Protein AF-A9V9N5-F1 (afdb_monomer)

Sequence (598 aa):
MGWRVRIVAFVFLLVVFLAFCIDYRGLNRVVEQSDQVGALRRALSMPPQPWPPKHHLLIRKRQRLNGFWYFLCACLLATWTYHLVGLLASVPRLVEIKMLYTKVLRISDASLQHMPWSDVVYAVELAQQTHEFCAIKKNLDVMDIVSIILQHDNFLLCMYKNQVVDVSLQLPLVGEFDFLPASLQWAAHRVINGVLYNKHRRLRDEVRNVQSHDQIAGELRYYFRLYGIAYILLCPLFLIHRFVMFCFGHSDLIQKQPGYLAARQWTPFAHWDMRVYNELPHYLHRRLSAAYDPTCNYLRSFVSHTWNIVARFFVFVLGGLFVIISLFGYVLDEDLLLRVDLTPNRSIAWWFATIGGLLAVARSMAPPQVSIDDVNMDPRTPFALMKKQFYDFVDRNVNPLNESTRVYFSKLLQLRAYVVLEEIFGLLLIPYMLFVRFPAYADRIVDMYHKQEAYLADEPAFGSFCKEAMDCILQSKSHVQKSVIEHSDDGAQASAAALRPIPAAMASMAPAATRAGPGERSQYANGEYVALGMDDDVAPASRPVPAHTERQAADRERAARGWAHMYQSYYDRSMWSSTVHASRQGSAPSEVPQPDWD

Mean predicted aligned error: 15.25 Å

Nearest PDB structures (foldseek):
  7jlo-assembly1_A  TM=8.974E-01  e=3.222E-20  Homo sapiens
  6wqz-assembly1_C  TM=8.444E-01  e=2.540E-19  Homo sapiens
  6wr4-assembly1_A  TM=8.805E-01  e=4.162E-19  Homo sapiens
  8kbz-assembly1_A  TM=8.084E-01  e=1.117E-18  Homo sapiens
  7d0i-assembly1_B  TM=7.552E-01  e=2.292E-18  Schizosaccharomyces pombe 972h-

Structure (mmCIF, N/CA/C/O backbone):
data_AF-A9V9N5-F1
#
_entry.id   AF-A9V9N5-F1
#
loop_
_atom_site.group_PDB
_atom_site.id
_atom_site.type_symbol
_atom_site.label_atom_id
_atom_site.label_alt_id
_atom_site.label_comp_id
_atom_site.label_asym_id
_atom_site.label_entity_id
_atom_site.label_seq_id
_atom_site.pdbx_PDB_ins_code
_atom_site.Cartn_x
_atom_site.Cartn_y
_atom_site.Cartn_z
_atom_site.occupancy
_atom_site.B_iso_or_equiv
_atom_site.auth_seq_id
_atom_site.auth_comp_id
_atom_site.auth_asym_id
_atom_site.auth_atom_id
_atom_site.pdbx_PDB_model_num
ATOM 1 N N . MET A 1 1 ? 1.607 14.607 5.992 1.00 60.88 1 MET A N 1
ATOM 2 C CA . MET A 1 1 ? 0.881 15.628 5.194 1.00 60.88 1 MET A CA 1
ATOM 3 C C . MET A 1 1 ? 1.814 16.637 4.523 1.00 60.88 1 MET A C 1
ATOM 5 O O . MET A 1 1 ? 1.688 16.812 3.319 1.00 60.88 1 MET A O 1
ATOM 9 N N . GLY A 1 2 ? 2.781 17.240 5.230 1.00 75.50 2 GLY A N 1
ATOM 10 C CA . GLY A 1 2 ? 3.665 18.273 4.654 1.00 75.50 2 GLY A CA 1
ATOM 11 C C . GLY A 1 2 ? 4.469 17.856 3.412 1.00 75.50 2 GLY A C 1
ATOM 12 O O . GLY A 1 2 ? 4.598 18.638 2.477 1.00 75.50 2 GLY A O 1
ATOM 13 N N . TRP A 1 3 ? 4.938 16.606 3.341 1.00 78.31 3 TRP A N 1
ATOM 14 C CA . TRP A 1 3 ? 5.657 16.094 2.164 1.00 78.31 3 TRP A CA 1
ATOM 15 C C . TRP A 1 3 ? 4.818 16.130 0.874 1.00 78.31 3 TRP A C 1
ATOM 17 O O . TRP A 1 3 ? 5.326 16.518 -0.174 1.00 78.31 3 TRP A O 1
ATOM 27 N N . ARG A 1 4 ? 3.509 15.839 0.955 1.00 78.31 4 ARG A N 1
ATOM 28 C CA . ARG A 1 4 ? 2.601 15.903 -0.207 1.00 78.31 4 ARG A CA 1
ATOM 29 C C . ARG A 1 4 ? 2.448 17.332 -0.729 1.00 78.31 4 ARG A C 1
ATOM 31 O O . ARG A 1 4 ? 2.514 17.541 -1.932 1.00 78.31 4 ARG A O 1
ATOM 38 N N . VAL A 1 5 ? 2.315 18.313 0.168 1.00 84.50 5 VAL A N 1
ATOM 39 C CA . VAL A 1 5 ? 2.240 19.741 -0.200 1.00 84.50 5 VAL A CA 1
ATOM 40 C C . VAL A 1 5 ? 3.511 20.176 -0.931 1.00 84.50 5 VAL A C 1
ATOM 42 O O . VAL A 1 5 ? 3.426 20.806 -1.981 1.00 84.50 5 VAL A O 1
ATOM 45 N N . ARG A 1 6 ? 4.688 19.797 -0.410 1.00 85.25 6 ARG A N 1
ATOM 46 C CA . ARG A 1 6 ? 5.986 20.140 -1.014 1.00 85.25 6 ARG A CA 1
ATOM 47 C C . ARG A 1 6 ? 6.154 19.536 -2.405 1.00 85.25 6 ARG A C 1
ATOM 49 O O . ARG A 1 6 ? 6.566 20.245 -3.315 1.00 85.25 6 ARG A O 1
ATOM 56 N N . ILE A 1 7 ? 5.805 18.261 -2.585 1.00 81.56 7 ILE A N 1
ATOM 57 C CA . ILE A 1 7 ? 5.947 17.621 -3.897 1.00 81.56 7 ILE A CA 1
ATOM 58 C C . ILE A 1 7 ? 4.972 18.202 -4.908 1.00 81.56 7 ILE A C 1
ATOM 60 O O . ILE A 1 7 ? 5.395 18.543 -6.005 1.00 81.56 7 ILE A O 1
ATOM 64 N N . VAL A 1 8 ? 3.691 18.357 -4.561 1.00 82.75 8 VAL A N 1
ATOM 65 C CA . VAL A 1 8 ? 2.721 18.916 -5.514 1.00 82.75 8 VAL A CA 1
ATOM 66 C C . VAL A 1 8 ? 3.112 20.348 -5.900 1.00 82.75 8 VAL A C 1
ATOM 68 O O . VAL A 1 8 ? 3.009 20.698 -7.072 1.00 82.75 8 VAL A O 1
ATOM 71 N N . ALA A 1 9 ? 3.652 21.141 -4.964 1.00 86.88 9 ALA A N 1
ATOM 72 C CA . ALA A 1 9 ? 4.205 22.464 -5.266 1.00 86.88 9 ALA A CA 1
ATOM 73 C C . ALA A 1 9 ? 5.375 22.388 -6.255 1.00 86.88 9 ALA A C 1
ATOM 75 O O . ALA A 1 9 ? 5.393 23.107 -7.250 1.00 86.88 9 ALA A O 1
ATOM 76 N N . PHE A 1 10 ? 6.340 21.503 -5.998 1.00 86.12 10 PHE A N 1
ATOM 77 C CA . PHE A 1 10 ? 7.497 21.319 -6.868 1.00 86.12 10 PHE A CA 1
ATOM 78 C C . PHE A 1 10 ? 7.086 20.869 -8.273 1.00 86.12 10 PHE A C 1
ATOM 80 O O . PHE A 1 10 ? 7.540 21.441 -9.256 1.00 86.12 10 PHE A O 1
ATOM 87 N N . VAL A 1 11 ? 6.181 19.893 -8.374 1.00 83.12 11 VAL A N 1
ATOM 88 C CA . VAL A 1 11 ? 5.654 19.402 -9.653 1.00 83.12 11 VAL A CA 1
ATOM 89 C C . VAL A 1 11 ? 4.923 20.512 -10.399 1.00 83.12 11 VAL A C 1
ATOM 91 O O . VAL A 1 11 ? 5.145 20.678 -11.593 1.00 83.12 11 VAL A O 1
ATOM 94 N N . PHE A 1 12 ? 4.093 21.300 -9.713 1.00 85.19 12 PHE A N 1
ATOM 95 C CA . PHE A 1 12 ? 3.432 22.458 -10.310 1.00 85.19 12 PHE A CA 1
ATOM 96 C C . PHE A 1 12 ? 4.449 23.460 -10.868 1.00 85.19 12 PHE A C 1
ATOM 98 O O . PHE A 1 12 ? 4.359 23.833 -12.035 1.00 85.19 12 PHE A O 1
ATOM 105 N N . LEU A 1 13 ? 5.453 23.841 -10.073 1.00 86.88 13 LEU A N 1
ATOM 106 C CA . LEU A 1 13 ? 6.505 24.767 -10.499 1.00 86.88 13 LEU A CA 1
ATOM 107 C C . LEU A 1 13 ? 7.320 24.215 -11.670 1.00 86.88 13 LEU A C 1
ATOM 109 O O . LEU A 1 13 ? 7.620 24.957 -12.598 1.00 86.88 13 LEU A O 1
ATOM 113 N N . LEU A 1 14 ? 7.637 22.920 -11.660 1.00 84.75 14 LEU A N 1
ATOM 114 C CA . LEU A 1 14 ? 8.350 22.263 -12.748 1.00 84.75 14 LEU A CA 1
ATOM 115 C C . LEU A 1 14 ? 7.513 22.242 -14.029 1.00 84.75 14 LEU A C 1
ATOM 117 O O . LEU A 1 14 ? 8.029 22.568 -15.091 1.00 84.75 14 LEU A O 1
ATOM 121 N N . VAL A 1 15 ? 6.227 21.895 -13.945 1.00 82.31 15 VAL A N 1
ATOM 122 C CA . VAL A 1 15 ? 5.315 21.907 -15.099 1.00 82.31 15 VAL A CA 1
ATOM 123 C C . VAL A 1 15 ? 5.191 23.317 -15.666 1.00 82.31 15 VAL A C 1
ATOM 125 O O . VAL A 1 15 ? 5.278 23.491 -16.879 1.00 82.31 15 VAL A O 1
ATOM 128 N N . VAL A 1 16 ? 5.059 24.330 -14.807 1.00 82.56 16 VAL A N 1
ATOM 129 C CA . VAL A 1 16 ? 5.052 25.735 -15.226 1.00 82.56 16 VAL A CA 1
ATOM 130 C C . VAL A 1 16 ? 6.384 26.108 -15.882 1.00 82.56 16 VAL A C 1
ATOM 132 O O . VAL A 1 16 ? 6.390 26.694 -16.958 1.00 82.56 16 VAL A O 1
ATOM 135 N N . PHE A 1 17 ? 7.519 25.726 -15.302 1.00 83.50 17 PHE A N 1
ATOM 136 C CA . PHE A 1 17 ? 8.834 26.009 -15.872 1.00 83.50 17 PHE A CA 1
ATOM 137 C C . PHE A 1 17 ? 9.020 25.356 -17.251 1.00 83.50 17 PHE A C 1
ATOM 139 O O . PHE A 1 17 ? 9.364 26.037 -18.214 1.00 83.50 17 PHE A O 1
ATOM 146 N N . LEU A 1 18 ? 8.733 24.060 -17.378 1.00 81.00 18 LEU A N 1
ATOM 147 C CA . LEU A 1 18 ? 8.849 23.335 -18.644 1.00 81.00 18 LEU A CA 1
ATOM 148 C C . LEU A 1 18 ? 7.890 23.897 -19.706 1.00 81.00 18 LEU A C 1
ATOM 150 O O . LEU A 1 18 ? 8.281 24.043 -20.859 1.00 81.00 18 LEU A O 1
ATOM 154 N N . ALA A 1 19 ? 6.657 24.253 -19.329 1.00 75.38 19 ALA A N 1
ATOM 155 C CA . ALA A 1 19 ? 5.651 24.745 -20.271 1.00 75.38 19 ALA A CA 1
ATOM 156 C C . ALA A 1 19 ? 5.849 26.214 -20.681 1.00 75.38 19 ALA A C 1
ATOM 158 O O . ALA A 1 19 ? 5.582 26.561 -21.828 1.00 75.38 19 ALA A O 1
ATOM 159 N N . PHE A 1 20 ? 6.273 27.090 -19.764 1.00 74.44 20 PHE A N 1
ATOM 160 C CA . PHE A 1 20 ? 6.341 28.536 -20.009 1.00 74.44 20 PHE A CA 1
ATOM 161 C C . PHE A 1 20 ? 7.754 29.058 -20.270 1.00 74.44 20 PHE A C 1
ATOM 163 O O . PHE A 1 20 ? 7.894 30.082 -20.941 1.00 74.44 20 PHE A O 1
ATOM 170 N N . CYS A 1 21 ? 8.793 28.411 -19.735 1.00 75.00 21 CYS A N 1
ATOM 171 C CA . CYS A 1 21 ? 10.152 28.948 -19.782 1.00 75.00 21 CYS A CA 1
ATOM 172 C C . CYS A 1 21 ? 11.014 28.343 -20.892 1.00 75.00 21 CYS A C 1
ATOM 174 O O . CYS A 1 21 ? 11.975 28.998 -21.276 1.00 75.00 21 CYS A O 1
ATOM 176 N N . ILE A 1 22 ? 10.696 27.158 -21.430 1.00 72.69 22 ILE A N 1
ATOM 177 C CA . ILE A 1 22 ? 11.550 26.469 -22.414 1.00 72.69 22 ILE A CA 1
ATOM 178 C C . ILE A 1 22 ? 11.006 26.624 -23.841 1.00 72.69 22 ILE A C 1
ATOM 180 O O . ILE A 1 22 ? 9.914 26.157 -24.162 1.00 72.69 22 ILE A O 1
ATOM 184 N N . ASP A 1 23 ? 11.795 27.224 -24.744 1.00 72.12 23 ASP A N 1
ATOM 185 C CA . ASP A 1 23 ? 11.483 27.219 -26.182 1.00 72.12 23 ASP A CA 1
ATOM 186 C C . ASP A 1 23 ? 11.964 25.931 -26.872 1.00 72.12 23 ASP A C 1
ATOM 188 O O . ASP A 1 23 ? 13.030 25.892 -27.486 1.00 72.12 23 ASP A O 1
ATOM 192 N N . TYR A 1 24 ? 11.143 24.879 -26.840 1.00 71.25 24 TYR A N 1
ATOM 193 C CA . TYR A 1 24 ? 11.452 23.617 -27.526 1.00 71.25 24 TYR A CA 1
ATOM 194 C C . TYR A 1 24 ? 11.627 23.760 -29.048 1.00 71.25 24 TYR A C 1
ATOM 196 O O . TYR A 1 24 ? 12.365 22.988 -29.652 1.00 71.25 24 TYR A O 1
ATOM 204 N N . ARG A 1 25 ? 10.989 24.750 -29.696 1.00 68.94 25 ARG A N 1
ATOM 205 C CA . ARG A 1 25 ? 11.169 24.983 -31.143 1.00 68.94 25 ARG A CA 1
ATOM 206 C C . ARG A 1 25 ? 12.515 25.637 -31.435 1.00 68.94 25 ARG A C 1
ATOM 208 O O . ARG A 1 25 ? 13.139 25.303 -32.434 1.00 68.94 25 ARG A O 1
ATOM 215 N N . GLY A 1 26 ? 12.943 26.565 -30.580 1.00 65.31 26 GLY A N 1
ATOM 216 C CA . GLY A 1 26 ? 14.289 27.137 -30.627 1.00 65.31 26 GLY A CA 1
ATOM 217 C C . GLY A 1 26 ? 15.349 26.064 -30.390 1.00 65.31 26 GLY A C 1
ATOM 218 O O . GLY A 1 26 ? 16.289 25.958 -31.171 1.00 65.31 26 GLY A O 1
ATOM 219 N N . LEU A 1 27 ? 15.134 25.209 -29.386 1.00 65.25 27 LEU A N 1
ATOM 220 C CA . LEU A 1 27 ? 16.021 24.092 -29.071 1.00 65.25 27 LEU A CA 1
ATOM 221 C C . LEU A 1 27 ? 16.143 23.104 -30.242 1.00 65.25 27 LEU A C 1
ATOM 223 O O . LEU A 1 27 ? 17.256 22.795 -30.651 1.00 65.25 27 LEU A O 1
ATOM 227 N N . ASN A 1 28 ? 15.026 22.676 -30.838 1.00 63.81 28 ASN A N 1
ATOM 228 C CA . ASN A 1 28 ? 15.059 21.758 -31.981 1.00 63.81 28 ASN A CA 1
ATOM 229 C C . ASN A 1 28 ? 15.749 22.363 -33.211 1.00 63.81 28 ASN A C 1
ATOM 231 O O . ASN A 1 28 ? 16.503 21.662 -33.871 1.00 63.81 28 ASN A O 1
ATOM 235 N N . ARG A 1 29 ? 15.563 23.660 -33.494 1.00 63.44 29 ARG A N 1
ATOM 236 C CA . ARG A 1 29 ? 16.251 24.333 -34.615 1.00 63.44 29 ARG A CA 1
ATOM 237 C C . ARG A 1 29 ? 17.765 24.389 -34.428 1.00 63.44 29 ARG A C 1
ATOM 239 O O . ARG A 1 29 ? 18.504 24.253 -35.395 1.00 63.44 29 ARG A O 1
ATOM 246 N N . VAL A 1 30 ? 18.217 24.591 -33.191 1.00 61.12 30 VAL A N 1
ATOM 247 C CA . VAL A 1 30 ? 19.645 24.572 -32.845 1.00 61.12 30 VAL A CA 1
ATOM 248 C C . VAL A 1 30 ? 20.221 23.157 -32.965 1.00 61.12 30 VAL A C 1
ATOM 250 O O . VAL A 1 30 ? 21.379 23.010 -33.335 1.00 61.12 30 VAL A O 1
ATOM 253 N N . VAL A 1 31 ? 19.419 22.124 -32.690 1.00 60.34 31 VAL A N 1
ATOM 254 C CA . VAL A 1 31 ? 19.814 20.715 -32.850 1.00 60.34 31 VAL A CA 1
ATOM 255 C C . VAL A 1 31 ? 19.837 20.284 -34.325 1.00 60.34 31 VAL A C 1
ATOM 257 O O . VAL A 1 31 ? 20.743 19.562 -34.722 1.00 60.34 31 VAL A O 1
ATOM 260 N N . GLU A 1 32 ? 18.894 20.749 -35.152 1.00 56.88 32 GL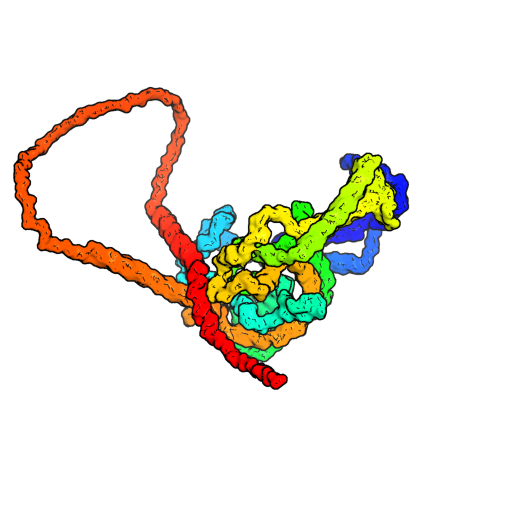U A N 1
ATOM 261 C CA . GLU A 1 32 ? 18.843 20.452 -36.597 1.00 56.88 32 GLU A CA 1
ATOM 262 C C . GLU A 1 32 ? 19.967 21.137 -37.400 1.00 56.88 32 GLU A C 1
ATOM 264 O O . GLU A 1 32 ? 20.362 20.642 -38.452 1.00 56.88 32 GLU A O 1
ATOM 269 N N . GLN A 1 33 ? 20.527 22.249 -36.913 1.00 55.12 33 GLN A N 1
ATOM 270 C CA . GLN A 1 33 ? 21.706 22.896 -37.505 1.00 55.12 33 GLN A CA 1
ATOM 271 C C . GLN A 1 33 ? 23.000 22.294 -36.924 1.00 55.12 33 GLN A C 1
ATOM 273 O O . GLN A 1 33 ? 23.673 22.895 -36.085 1.00 55.12 33 GLN A O 1
ATOM 278 N N . SER A 1 34 ? 23.351 21.086 -37.376 1.00 47.41 34 SER A N 1
ATOM 279 C CA . SER A 1 34 ? 24.403 20.220 -36.811 1.00 47.41 34 SER A CA 1
ATOM 280 C C . SER A 1 34 ? 25.861 20.713 -36.909 1.00 47.41 34 SER A C 1
ATOM 282 O O . SER A 1 34 ? 26.757 19.976 -36.512 1.00 47.41 34 SER A O 1
ATOM 284 N N . ASP A 1 35 ? 26.136 21.942 -37.355 1.00 49.50 35 ASP A N 1
ATOM 285 C CA . ASP A 1 35 ? 27.501 22.511 -37.391 1.00 49.50 35 ASP A CA 1
ATOM 286 C C . ASP A 1 35 ? 27.852 23.377 -36.162 1.00 49.50 35 ASP A C 1
ATOM 288 O O . ASP A 1 35 ? 28.975 23.868 -36.025 1.00 49.50 35 ASP A O 1
ATOM 292 N N . GLN A 1 36 ? 26.922 23.571 -35.216 1.00 50.22 36 GLN A N 1
ATOM 293 C CA . GLN A 1 36 ? 27.114 24.465 -34.060 1.00 50.22 36 GLN A CA 1
ATOM 294 C C . GLN A 1 36 ? 27.101 23.789 -32.680 1.00 50.22 36 GLN A C 1
ATOM 296 O O . GLN A 1 36 ? 26.918 24.457 -31.658 1.00 50.22 36 GLN A O 1
ATOM 301 N N . VAL A 1 37 ? 27.427 22.497 -32.587 1.00 51.84 37 VAL A N 1
ATOM 302 C CA . VAL A 1 37 ? 27.702 21.840 -31.287 1.00 51.84 37 VAL A CA 1
ATOM 303 C C . VAL A 1 37 ? 28.802 22.594 -30.505 1.00 51.84 37 VAL A C 1
ATOM 305 O O . VAL A 1 37 ? 28.719 22.762 -29.286 1.00 51.84 37 VAL A O 1
ATOM 308 N N . GLY A 1 38 ? 29.775 23.189 -31.209 1.00 49.75 38 GLY A N 1
ATOM 309 C CA . GLY A 1 38 ? 30.805 24.061 -30.625 1.00 49.75 38 GLY A CA 1
ATOM 310 C C . GLY A 1 38 ? 30.311 25.428 -30.120 1.00 49.75 38 GLY A C 1
ATOM 311 O O . GLY A 1 38 ? 31.007 26.083 -29.341 1.00 49.75 38 GLY A O 1
ATOM 312 N N . ALA A 1 39 ? 29.128 25.893 -30.533 1.00 49.62 39 ALA A N 1
ATOM 313 C CA . ALA A 1 39 ? 28.497 27.099 -29.988 1.00 49.62 39 ALA A CA 1
ATOM 314 C C . ALA A 1 39 ? 27.696 26.781 -28.716 1.00 49.62 39 ALA A C 1
ATOM 316 O O . ALA A 1 39 ? 27.763 27.541 -27.751 1.00 49.62 39 ALA A O 1
ATOM 317 N N . LEU A 1 40 ? 27.030 25.620 -28.671 1.00 47.28 40 LEU A N 1
ATOM 318 C CA . LEU A 1 40 ? 26.337 25.136 -27.472 1.00 47.28 40 LEU A CA 1
ATOM 319 C C . LEU A 1 40 ? 27.324 24.862 -26.324 1.00 47.28 40 LEU A C 1
ATOM 321 O O . LEU A 1 40 ? 27.084 25.263 -25.186 1.00 47.28 40 LEU A O 1
ATOM 325 N N . ARG A 1 41 ? 28.485 24.268 -26.643 1.00 45.97 41 ARG A N 1
ATOM 326 C CA . ARG A 1 41 ? 29.586 24.039 -25.691 1.00 45.97 41 ARG A CA 1
ATOM 327 C C . ARG A 1 41 ? 30.127 25.352 -25.112 1.00 45.97 41 ARG A C 1
ATOM 329 O O . ARG A 1 41 ? 30.353 25.423 -23.912 1.00 45.97 41 ARG A O 1
ATOM 336 N N . ARG A 1 42 ? 30.243 26.405 -25.935 1.00 46.72 42 ARG A N 1
ATOM 337 C CA . ARG A 1 42 ? 30.640 27.761 -25.502 1.00 46.72 42 ARG A CA 1
ATOM 338 C C . ARG A 1 42 ? 29.566 28.487 -24.691 1.00 46.72 42 ARG A C 1
ATOM 340 O O . ARG A 1 42 ? 29.913 29.301 -23.846 1.00 46.72 42 ARG A O 1
ATOM 347 N N . ALA A 1 43 ? 28.285 28.212 -24.933 1.00 49.00 43 ALA A N 1
ATOM 348 C CA . ALA A 1 43 ? 27.181 28.809 -24.181 1.00 49.00 43 ALA A CA 1
ATOM 349 C C . ALA A 1 43 ? 27.012 28.190 -22.781 1.00 49.00 43 ALA A C 1
ATOM 351 O O . ALA A 1 43 ? 26.594 28.882 -21.858 1.00 49.00 43 ALA A O 1
ATOM 352 N N . LEU A 1 44 ? 27.351 26.906 -22.618 1.00 49.47 44 LEU A N 1
ATOM 353 C CA . LEU A 1 44 ? 27.263 26.182 -21.342 1.00 49.47 44 LEU A CA 1
ATOM 354 C C . LEU A 1 44 ? 28.525 26.306 -20.469 1.00 49.47 44 LEU A C 1
ATOM 356 O O . LEU A 1 44 ? 28.448 26.062 -19.270 1.00 49.47 44 LEU A O 1
ATOM 360 N N . SER A 1 45 ? 29.675 26.687 -21.040 1.00 45.41 45 SER A N 1
ATOM 361 C CA . SER A 1 45 ? 30.965 26.764 -20.334 1.00 45.41 45 SER A CA 1
ATOM 362 C C . SER A 1 45 ? 31.339 28.157 -19.805 1.00 45.41 45 SER A C 1
ATOM 364 O O . SER A 1 45 ? 32.470 28.340 -19.357 1.00 45.41 45 SER A O 1
ATOM 366 N N . MET A 1 46 ? 30.462 29.166 -19.889 1.00 40.91 46 MET A N 1
ATOM 367 C CA . MET A 1 46 ? 30.778 30.501 -19.361 1.00 40.91 46 MET A CA 1
ATOM 368 C C . MET A 1 46 ? 30.544 30.573 -17.841 1.00 40.91 46 MET A C 1
ATOM 370 O O . MET A 1 46 ? 29.508 30.104 -17.366 1.00 40.91 46 MET A O 1
ATOM 374 N N . PRO A 1 47 ? 31.465 31.184 -17.066 1.00 40.06 47 PRO A N 1
ATOM 375 C CA . PRO A 1 47 ? 31.243 31.450 -15.646 1.00 40.06 47 PRO A CA 1
ATOM 376 C C . PRO A 1 47 ? 30.065 32.426 -15.462 1.00 40.06 47 PRO A C 1
ATOM 378 O O . PRO A 1 47 ? 29.744 33.168 -16.396 1.00 40.06 47 PRO A O 1
ATOM 381 N N . PRO A 1 48 ? 29.419 32.460 -14.278 1.00 45.78 48 PRO A N 1
ATOM 382 C CA . PRO A 1 48 ? 28.227 33.266 -14.033 1.00 45.78 48 PRO A CA 1
ATOM 383 C C . PRO A 1 48 ? 28.592 34.756 -13.967 1.00 45.78 48 PRO A C 1
ATOM 385 O O . PRO A 1 48 ? 28.753 35.336 -12.898 1.00 45.78 48 PRO A O 1
ATOM 388 N N . GLN A 1 49 ? 28.764 35.383 -15.125 1.00 37.53 49 GLN A N 1
ATOM 389 C CA . GLN A 1 49 ? 28.801 36.834 -15.268 1.00 37.53 49 GLN A CA 1
ATOM 390 C C . GLN A 1 49 ? 27.377 37.394 -15.411 1.00 37.53 49 GLN A C 1
ATOM 392 O O . GLN A 1 49 ? 26.457 36.634 -15.729 1.00 37.53 49 GLN A O 1
ATOM 397 N N . PRO A 1 50 ? 27.160 38.703 -15.160 1.00 43.75 50 PRO A N 1
ATOM 398 C CA . PRO A 1 50 ? 25.832 39.300 -15.178 1.00 43.75 50 PRO A CA 1
ATOM 399 C C . PRO A 1 50 ? 25.221 39.107 -16.568 1.00 43.75 50 PRO A C 1
ATOM 401 O O . PRO A 1 50 ? 25.690 39.671 -17.552 1.00 43.75 50 PRO A O 1
ATOM 404 N N . TRP A 1 51 ? 24.222 38.230 -16.617 1.00 37.16 51 TRP A N 1
ATOM 405 C CA . TRP A 1 51 ? 23.491 37.724 -17.775 1.00 37.16 51 TRP A CA 1
ATOM 406 C C . TRP A 1 51 ? 23.492 38.673 -18.994 1.00 37.16 51 TRP A C 1
ATOM 408 O O . TRP A 1 51 ? 22.724 39.640 -19.012 1.00 37.16 51 TRP A O 1
ATOM 418 N N . PRO A 1 52 ? 24.305 38.419 -20.041 1.00 36.59 52 PRO A N 1
ATOM 419 C CA . PRO A 1 52 ? 24.279 39.233 -21.248 1.00 36.59 52 PRO A CA 1
ATOM 420 C C . PRO A 1 52 ? 22.974 38.998 -22.029 1.00 36.59 52 PRO A C 1
ATOM 422 O O . PRO A 1 52 ? 22.380 37.917 -21.966 1.00 36.59 52 PRO A O 1
ATOM 425 N N . PRO A 1 53 ? 22.513 39.987 -22.818 1.00 44.88 53 PRO A N 1
ATOM 426 C CA . PRO A 1 53 ? 21.140 40.031 -23.302 1.00 44.88 53 PRO A CA 1
ATOM 427 C C . PRO A 1 53 ? 20.756 38.886 -24.245 1.00 44.88 53 PRO A C 1
ATOM 429 O O . PRO A 1 53 ? 19.570 38.630 -24.352 1.00 44.88 53 PRO A O 1
ATOM 432 N N . LYS A 1 54 ? 21.687 38.153 -24.876 1.00 45.09 54 LYS A N 1
ATOM 433 C CA . LYS A 1 54 ? 21.432 37.202 -25.985 1.00 45.09 54 LYS A CA 1
ATOM 434 C C . LYS A 1 54 ? 20.800 35.839 -25.617 1.00 45.09 54 LYS A C 1
ATOM 436 O O . LYS A 1 54 ? 20.599 35.011 -26.501 1.00 45.09 54 LYS A O 1
ATOM 441 N N . HIS A 1 55 ? 20.391 35.608 -24.367 1.00 45.75 55 HIS A N 1
ATOM 442 C CA . HIS A 1 55 ? 19.687 34.376 -23.947 1.00 45.75 55 HIS A CA 1
ATOM 443 C C . HIS A 1 55 ? 18.197 34.295 -24.357 1.00 45.75 55 HIS A C 1
ATOM 445 O O . HIS A 1 55 ? 17.493 33.359 -23.970 1.00 45.75 55 HIS A O 1
ATOM 451 N N . HIS A 1 56 ? 17.700 35.215 -25.190 1.00 46.53 56 HIS A N 1
ATOM 452 C CA . HIS A 1 56 ? 16.318 35.185 -25.701 1.00 46.53 56 HIS A CA 1
ATOM 453 C C . HIS A 1 56 ? 15.976 33.974 -26.596 1.00 46.53 56 HIS A C 1
ATOM 455 O O . HIS A 1 56 ? 14.814 33.808 -26.959 1.00 46.53 56 HIS A O 1
ATOM 461 N N . LEU A 1 57 ? 16.952 33.125 -26.943 1.00 46.78 57 LEU A N 1
ATOM 462 C CA . LEU A 1 57 ? 16.740 31.890 -27.712 1.00 46.78 57 LEU A CA 1
ATOM 463 C C . LEU A 1 57 ? 16.240 30.703 -26.872 1.00 46.78 57 LEU A C 1
ATOM 465 O O . LEU A 1 57 ? 15.649 29.788 -27.435 1.00 46.78 57 LEU A O 1
ATOM 469 N N . LEU A 1 58 ? 16.460 30.708 -25.551 1.00 48.47 58 LEU A N 1
ATOM 470 C CA . LEU A 1 58 ? 16.094 29.582 -24.677 1.00 48.47 58 LEU A CA 1
ATOM 471 C C . LEU A 1 58 ? 14.936 29.904 -23.728 1.00 48.47 58 LEU A C 1
ATOM 473 O O . LEU A 1 58 ? 14.193 28.995 -23.370 1.00 48.47 58 LEU A O 1
ATOM 477 N N . ILE A 1 59 ? 14.744 31.183 -23.380 1.00 51.50 59 ILE A N 1
ATOM 478 C CA . ILE A 1 59 ? 13.632 31.650 -22.544 1.00 51.50 59 ILE A CA 1
ATOM 479 C C . ILE A 1 59 ? 12.715 32.537 -23.382 1.00 51.50 59 ILE A C 1
ATOM 481 O O . ILE A 1 59 ? 13.028 33.691 -23.693 1.00 51.50 59 ILE A O 1
ATOM 485 N N . ARG A 1 60 ? 11.564 31.985 -23.772 1.00 53.16 60 ARG A N 1
ATOM 486 C CA . ARG A 1 60 ? 10.591 32.669 -24.631 1.00 53.16 60 ARG A CA 1
ATOM 487 C C . ARG A 1 60 ? 9.735 33.626 -23.799 1.00 53.16 60 ARG A C 1
ATOM 489 O O . ARG A 1 60 ? 9.093 33.216 -22.842 1.00 53.16 60 ARG A O 1
ATOM 496 N N . LYS A 1 61 ? 9.656 34.905 -24.190 1.00 51.22 61 LYS A N 1
ATOM 497 C CA . LYS A 1 61 ? 8.959 35.947 -23.401 1.00 51.22 61 LYS A CA 1
ATOM 498 C C . LYS A 1 61 ? 7.443 35.760 -23.240 1.00 51.22 61 LYS A C 1
ATOM 500 O O . LYS A 1 61 ? 6.879 36.357 -22.327 1.00 51.22 61 LYS A O 1
ATOM 505 N N . ARG A 1 62 ? 6.761 34.988 -24.097 1.00 55.19 62 ARG A N 1
ATOM 506 C CA . ARG A 1 62 ? 5.332 34.661 -23.925 1.00 55.19 62 ARG A CA 1
ATOM 507 C C . ARG A 1 62 ? 4.881 33.604 -24.930 1.00 55.19 62 ARG A C 1
ATOM 509 O O . ARG A 1 62 ? 4.846 33.874 -26.128 1.00 55.19 62 ARG A O 1
ATOM 516 N N . GLN A 1 63 ? 4.494 32.427 -24.456 1.00 61.22 63 GLN A N 1
ATOM 517 C CA . GLN A 1 63 ? 3.774 31.440 -25.261 1.00 61.22 63 GLN A CA 1
ATOM 518 C C . GLN A 1 63 ? 2.280 31.542 -24.919 1.00 61.22 63 GLN A C 1
ATOM 520 O O . GLN A 1 63 ? 1.916 31.556 -23.744 1.00 61.22 63 GLN A O 1
ATOM 525 N N . ARG A 1 64 ? 1.399 31.640 -25.925 1.00 61.31 64 ARG A N 1
ATOM 526 C CA . ARG A 1 64 ? -0.019 31.314 -25.715 1.00 61.31 64 ARG A CA 1
ATOM 527 C C . ARG A 1 64 ? -0.090 29.797 -25.644 1.00 61.31 64 ARG A C 1
ATOM 529 O O . ARG A 1 64 ? 0.124 29.132 -26.654 1.00 61.31 64 ARG A O 1
ATOM 536 N N . LEU A 1 65 ? -0.292 29.265 -24.446 1.00 66.31 65 LEU A N 1
ATOM 537 C CA . LEU A 1 65 ? -0.442 27.830 -24.271 1.00 66.31 65 LEU A CA 1
ATOM 538 C C . LEU A 1 65 ? -1.806 27.374 -24.784 1.00 66.31 65 LEU A C 1
ATOM 540 O O . LEU A 1 65 ? -2.790 28.113 -24.731 1.00 66.31 65 LEU A O 1
ATOM 544 N N . ASN A 1 66 ? -1.865 26.128 -25.243 1.00 78.81 66 ASN A N 1
ATOM 545 C CA . ASN A 1 66 ? -3.135 25.465 -25.509 1.00 78.81 66 ASN A CA 1
ATOM 546 C C . ASN A 1 66 ? -3.927 25.351 -24.195 1.00 78.81 66 ASN A C 1
ATOM 548 O O . ASN A 1 66 ? -3.330 25.196 -23.126 1.00 78.81 66 ASN A O 1
ATOM 552 N N . GLY A 1 67 ? -5.262 25.370 -24.272 1.00 84.12 67 GLY A N 1
ATOM 553 C CA . GLY A 1 67 ? -6.149 25.297 -23.098 1.00 84.12 67 GLY A CA 1
ATOM 554 C C . GLY A 1 67 ? -5.841 24.131 -22.147 1.00 84.12 67 GLY A C 1
ATOM 555 O O . GLY A 1 67 ? -6.010 24.263 -20.938 1.00 84.12 67 GLY A O 1
ATOM 556 N N . PHE A 1 68 ? -5.284 23.038 -22.675 1.00 84.19 68 PHE A N 1
ATOM 557 C CA . PHE A 1 68 ? -4.785 21.897 -21.907 1.00 84.19 68 PHE A CA 1
ATOM 558 C C . PHE A 1 68 ? -3.818 22.282 -20.775 1.00 84.19 68 PHE A C 1
ATOM 560 O O . PHE A 1 68 ? -3.989 21.827 -19.648 1.00 84.19 68 PHE A O 1
ATOM 567 N N . TRP A 1 69 ? -2.818 23.130 -21.037 1.00 83.44 69 TRP A N 1
ATOM 568 C CA . TRP A 1 69 ? -1.823 23.477 -20.016 1.00 83.44 69 TRP A CA 1
ATOM 569 C C . TRP A 1 69 ? -2.408 24.361 -18.920 1.00 83.44 69 TRP A C 1
ATOM 571 O O . TRP A 1 69 ? -2.058 24.197 -17.753 1.00 83.44 69 TRP A O 1
ATOM 581 N N . TYR A 1 70 ? -3.321 25.266 -19.284 1.00 85.69 70 TYR A N 1
ATOM 582 C CA . TYR A 1 70 ? -4.062 26.063 -18.308 1.00 85.69 70 TYR A CA 1
ATOM 583 C C . TYR A 1 70 ? -4.932 25.169 -17.422 1.00 85.69 70 TYR A C 1
ATOM 585 O O . TYR A 1 70 ? -4.901 25.318 -16.203 1.00 85.69 70 TYR A O 1
ATOM 593 N N . PHE A 1 71 ? -5.636 24.202 -18.016 1.00 86.75 71 PHE A N 1
ATOM 594 C CA . PHE A 1 71 ? -6.422 23.213 -17.281 1.00 86.75 71 PHE A CA 1
ATOM 595 C C . PHE A 1 71 ? -5.549 22.374 -16.335 1.00 86.75 71 PHE A C 1
ATOM 597 O O . PHE A 1 71 ? -5.844 22.288 -15.146 1.00 86.75 71 PHE A O 1
ATOM 604 N N . LEU A 1 72 ? -4.426 21.831 -16.817 1.00 84.94 72 LEU A N 1
ATOM 605 C CA . LEU A 1 72 ? -3.500 21.043 -16.000 1.00 84.94 72 LEU A CA 1
ATOM 606 C C . LEU A 1 72 ? -2.930 21.856 -14.827 1.00 84.94 72 LEU A C 1
ATOM 608 O O . LEU A 1 72 ? -2.917 21.376 -13.693 1.00 84.94 72 LEU A O 1
ATOM 612 N N . CYS A 1 73 ? -2.497 23.096 -15.077 1.00 86.56 73 CYS A N 1
ATOM 613 C CA . CYS A 1 73 ? -2.021 23.996 -14.026 1.00 86.56 73 CYS A CA 1
ATOM 614 C C . CYS A 1 73 ? -3.123 24.296 -13.002 1.00 86.56 73 CYS A C 1
ATOM 616 O O . CYS A 1 73 ? -2.852 24.273 -11.803 1.00 86.56 73 CYS A O 1
ATOM 618 N N . ALA A 1 74 ? -4.362 24.524 -13.449 1.00 88.94 74 ALA A N 1
ATOM 619 C CA . ALA A 1 74 ? -5.500 24.740 -12.560 1.00 88.94 74 ALA A CA 1
ATOM 620 C C . ALA A 1 74 ? -5.783 23.508 -11.682 1.00 88.94 74 ALA A C 1
ATOM 622 O O . ALA A 1 74 ? -5.951 23.653 -10.473 1.00 88.94 74 ALA A O 1
ATOM 623 N N . CYS A 1 75 ? -5.758 22.295 -12.246 1.00 87.25 75 C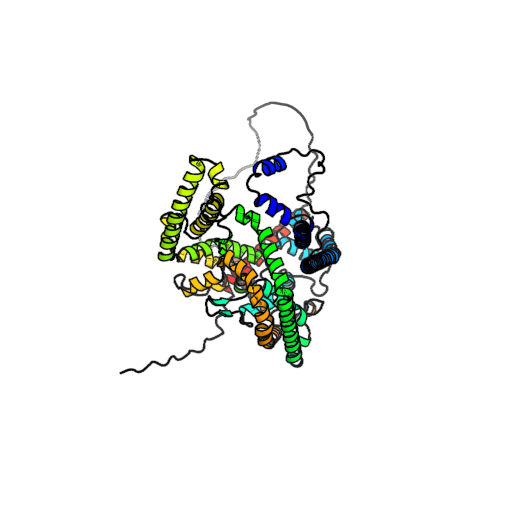YS A N 1
ATOM 624 C CA . CYS A 1 75 ? -5.932 21.050 -11.491 1.00 87.25 75 CYS A CA 1
ATOM 625 C C . CYS A 1 75 ? -4.821 20.826 -10.453 1.00 87.25 75 CYS A C 1
ATOM 627 O O . CYS A 1 75 ? -5.101 20.453 -9.310 1.00 87.25 75 CYS A O 1
ATOM 629 N N . LEU A 1 76 ? -3.559 21.063 -10.827 1.00 86.31 76 LEU A N 1
ATOM 630 C CA . LEU A 1 76 ? -2.420 20.943 -9.913 1.00 86.31 76 LEU A CA 1
ATOM 631 C C . LEU A 1 76 ? -2.495 21.977 -8.786 1.00 86.31 76 LEU A C 1
ATOM 633 O O . LEU A 1 76 ? -2.292 21.624 -7.624 1.00 86.31 76 LEU A O 1
ATOM 637 N N . LEU A 1 77 ? -2.851 23.224 -9.110 1.00 89.50 77 LEU A N 1
ATOM 638 C CA . LEU A 1 77 ? -3.038 24.281 -8.121 1.00 89.50 77 LEU A CA 1
ATOM 639 C C . LEU A 1 77 ? -4.190 23.947 -7.164 1.00 89.50 77 LEU A C 1
ATOM 641 O O . LEU A 1 77 ? -4.009 24.055 -5.956 1.00 89.50 77 LEU A O 1
ATOM 645 N N . ALA A 1 78 ? -5.329 23.469 -7.674 1.00 90.38 78 ALA A N 1
ATOM 646 C CA . ALA A 1 78 ? -6.462 23.034 -6.854 1.00 90.38 78 ALA A CA 1
ATOM 647 C C . ALA A 1 78 ? -6.101 21.860 -5.925 1.00 90.38 78 ALA A C 1
ATOM 649 O O . ALA A 1 78 ? -6.501 21.816 -4.762 1.00 90.38 78 ALA A O 1
ATOM 650 N N . THR A 1 79 ? -5.296 20.912 -6.409 1.00 86.50 79 THR A N 1
ATOM 651 C CA . THR A 1 79 ? -4.806 19.791 -5.591 1.00 86.50 79 THR A CA 1
ATOM 652 C C . THR A 1 79 ? -3.842 20.276 -4.506 1.00 86.50 79 THR A C 1
ATOM 654 O O . THR A 1 79 ? -3.900 19.828 -3.357 1.00 86.50 79 THR A O 1
ATOM 657 N N . TRP A 1 80 ? -2.958 21.214 -4.850 1.00 89.81 80 TRP A N 1
ATOM 658 C CA . TRP A 1 80 ? -2.036 21.823 -3.900 1.00 89.81 80 TRP A CA 1
ATOM 659 C C . TRP A 1 80 ? -2.777 22.597 -2.809 1.00 89.81 80 TRP A C 1
ATOM 661 O O . TRP A 1 80 ? -2.497 22.384 -1.628 1.00 89.81 80 TRP A O 1
ATOM 671 N N . THR A 1 81 ? -3.755 23.433 -3.178 1.00 92.06 81 THR A N 1
ATOM 672 C CA . THR A 1 81 ? -4.563 24.188 -2.211 1.00 92.06 81 THR A CA 1
ATOM 673 C C . THR A 1 81 ? -5.362 23.253 -1.314 1.00 92.06 81 THR A C 1
ATOM 675 O O . THR A 1 81 ? -5.350 23.448 -0.103 1.00 92.06 81 THR A O 1
ATOM 678 N N . TYR A 1 82 ? -5.964 22.187 -1.852 1.00 90.56 82 TYR A N 1
ATOM 679 C CA . TYR A 1 82 ? -6.635 21.160 -1.049 1.00 90.56 82 TYR A CA 1
ATOM 680 C C . TYR A 1 82 ? -5.702 20.552 0.010 1.00 90.56 82 TYR A C 1
ATOM 682 O O . TYR A 1 82 ? -6.051 20.476 1.192 1.00 90.56 82 TYR A O 1
ATOM 690 N N . HIS A 1 83 ? -4.488 20.150 -0.379 1.00 89.00 83 HIS A N 1
ATOM 691 C CA . HIS A 1 83 ? -3.521 19.594 0.566 1.00 89.00 83 HIS A CA 1
ATOM 692 C C . HIS A 1 83 ? -2.997 20.623 1.571 1.00 89.00 83 HIS A C 1
ATOM 694 O O . HIS A 1 83 ? -2.770 20.263 2.728 1.00 89.00 83 HIS A O 1
ATOM 700 N N . LEU A 1 84 ? -2.813 21.878 1.156 1.00 92.38 84 LEU A N 1
ATOM 701 C CA . LEU A 1 84 ? -2.389 22.959 2.039 1.00 92.38 84 LEU A CA 1
ATOM 702 C C . LEU A 1 84 ? -3.468 23.273 3.077 1.00 92.38 84 LEU A C 1
ATOM 704 O O . LEU A 1 84 ? -3.169 23.294 4.266 1.00 92.38 84 LEU A O 1
ATOM 708 N N . VAL A 1 85 ? -4.719 23.449 2.649 1.00 94.56 85 VAL A N 1
ATOM 709 C CA . VAL A 1 85 ? -5.858 23.680 3.547 1.00 94.56 85 VAL A CA 1
ATOM 710 C C . VAL A 1 85 ? -6.010 22.509 4.512 1.00 94.56 85 VAL A C 1
ATOM 712 O O . VAL A 1 85 ? -6.135 22.729 5.711 1.00 94.56 85 VAL A O 1
ATOM 715 N N . GLY A 1 86 ? -5.912 21.265 4.031 1.00 91.56 86 GLY A N 1
ATOM 716 C CA . GLY A 1 86 ? -5.951 20.084 4.895 1.00 91.56 86 GLY A CA 1
ATOM 717 C C . GLY A 1 86 ? -4.815 20.045 5.925 1.00 91.56 86 GLY A C 1
ATOM 718 O O . GLY A 1 86 ? -5.044 19.682 7.079 1.00 91.56 86 GLY A O 1
ATOM 719 N N . LEU A 1 87 ? -3.600 20.453 5.540 1.00 92.19 87 LEU A N 1
ATOM 720 C CA . LEU A 1 87 ? -2.472 20.582 6.464 1.00 92.19 87 LEU A CA 1
ATOM 721 C C . LEU A 1 87 ? -2.754 21.652 7.523 1.00 92.19 87 LEU A C 1
ATOM 723 O O . LEU A 1 87 ? -2.627 21.355 8.706 1.00 92.19 87 LEU A O 1
ATOM 727 N N . LEU A 1 88 ? -3.164 22.853 7.106 1.00 94.50 88 LEU A N 1
ATOM 728 C CA . LEU A 1 88 ? -3.457 23.978 7.999 1.00 94.50 88 LEU A CA 1
ATOM 729 C C . LEU A 1 88 ? -4.603 23.652 8.963 1.00 94.50 88 LEU A C 1
ATOM 731 O O . LEU A 1 88 ? -4.468 23.868 10.162 1.00 94.50 88 LEU A O 1
ATOM 735 N N . ALA A 1 89 ? -5.679 23.036 8.471 1.00 94.19 89 ALA A N 1
ATOM 736 C CA . ALA A 1 89 ? -6.802 22.579 9.289 1.00 94.19 89 ALA A CA 1
ATOM 737 C C . ALA A 1 89 ? -6.403 21.490 10.301 1.00 94.19 89 ALA A C 1
ATOM 739 O O . ALA A 1 89 ? -7.047 21.341 11.336 1.00 94.19 89 ALA A O 1
ATOM 740 N N . SER A 1 90 ? -5.328 20.740 10.033 1.00 92.88 90 SER A N 1
ATOM 741 C CA . SER A 1 90 ? -4.806 19.727 10.957 1.00 92.88 90 SER A CA 1
ATOM 742 C C . SER A 1 90 ? -3.885 20.312 12.035 1.00 92.88 90 SER A C 1
ATOM 744 O O . SER A 1 90 ? -3.659 19.650 13.047 1.00 92.88 90 SER A O 1
ATOM 746 N N . VAL A 1 91 ? -3.351 21.531 11.854 1.00 93.75 91 VAL A N 1
ATOM 747 C CA . VAL A 1 91 ? -2.393 22.147 12.793 1.00 93.75 91 VAL A CA 1
ATOM 748 C C . VAL A 1 91 ? -2.967 22.306 14.205 1.00 93.75 91 VAL A C 1
ATOM 750 O O . VAL A 1 91 ? -2.282 21.869 15.127 1.00 93.75 91 VAL A O 1
ATOM 753 N N . PRO A 1 92 ? -4.187 22.842 14.425 1.00 95.19 92 PRO A N 1
ATOM 754 C CA . PRO A 1 92 ? -4.727 22.999 15.778 1.00 95.19 92 PRO A CA 1
ATOM 755 C C . PRO A 1 92 ? -4.764 21.677 16.549 1.00 95.19 92 PRO A C 1
ATOM 757 O O . PRO A 1 92 ? -4.284 21.601 17.676 1.00 95.19 92 PRO A O 1
ATOM 760 N N . ARG A 1 93 ? -5.222 20.605 15.891 1.00 93.06 93 ARG A N 1
ATOM 761 C CA . ARG A 1 93 ? -5.259 19.257 16.470 1.00 93.06 93 ARG A CA 1
ATOM 762 C C . ARG A 1 93 ? -3.860 18.713 16.773 1.00 93.06 93 ARG A C 1
ATOM 764 O O . ARG A 1 93 ? -3.659 18.068 17.793 1.00 93.06 93 ARG A O 1
ATOM 771 N N . LEU A 1 94 ? -2.877 18.960 15.906 1.00 93.31 94 LEU A N 1
ATOM 772 C CA . LEU A 1 94 ? -1.487 18.555 16.159 1.00 93.31 94 LEU A CA 1
ATOM 773 C C . LEU A 1 94 ? -0.866 19.329 17.328 1.00 93.31 94 LEU A C 1
ATOM 775 O O . LEU A 1 94 ? -0.090 18.758 18.090 1.00 93.31 94 LEU A O 1
ATOM 779 N N . VAL A 1 95 ? -1.211 20.608 17.482 1.00 94.75 95 VAL A N 1
ATOM 780 C CA . VAL A 1 95 ? -0.777 21.440 18.610 1.00 94.75 95 VAL A CA 1
ATOM 781 C C . VAL A 1 95 ? -1.413 20.961 19.915 1.00 94.75 95 VAL A C 1
ATOM 783 O O . VAL A 1 95 ? -0.718 20.872 20.923 1.00 94.75 95 VAL A O 1
ATOM 786 N N . GLU A 1 96 ? -2.691 20.588 19.897 1.00 94.69 96 GLU A N 1
ATOM 787 C CA . GLU A 1 96 ? -3.374 19.967 21.035 1.00 94.69 96 GLU A CA 1
ATOM 788 C C . GLU A 1 96 ? -2.705 18.646 21.441 1.00 94.69 96 GLU A C 1
ATOM 790 O O . GLU A 1 96 ? -2.354 18.469 22.606 1.00 94.69 96 GLU A O 1
ATOM 795 N N . ILE A 1 97 ? -2.415 17.767 20.474 1.00 93.12 97 ILE A N 1
ATOM 796 C CA . ILE A 1 97 ? -1.660 16.530 20.723 1.00 93.12 97 ILE A CA 1
ATOM 797 C C . ILE A 1 97 ? -0.276 16.862 21.297 1.00 93.12 97 ILE A C 1
ATOM 799 O O . ILE A 1 97 ? 0.132 16.277 22.294 1.00 93.12 97 ILE A O 1
ATOM 803 N N . LYS A 1 98 ? 0.443 17.846 20.747 1.00 94.06 98 LYS A N 1
ATOM 804 C CA . LYS A 1 98 ? 1.737 18.272 21.301 1.00 94.06 98 LYS A CA 1
ATOM 805 C C . LYS A 1 98 ? 1.613 18.753 22.751 1.00 94.06 98 LYS A C 1
ATOM 807 O O . LYS A 1 98 ? 2.467 18.436 23.581 1.00 94.06 98 LYS A O 1
ATOM 812 N N . MET A 1 99 ? 0.565 19.509 23.075 1.00 93.56 99 MET A N 1
ATOM 813 C CA . MET A 1 99 ? 0.299 19.945 24.446 1.00 93.56 99 MET A CA 1
ATOM 814 C C . MET A 1 99 ? -0.020 18.766 25.366 1.00 93.56 99 MET A C 1
ATOM 816 O O . MET A 1 99 ? 0.479 18.749 26.486 1.00 93.56 99 MET A O 1
ATOM 820 N N . LEU A 1 100 ? -0.766 17.763 24.898 1.00 93.25 100 LEU A N 1
ATOM 821 C CA . LEU A 1 100 ? -1.007 16.525 25.642 1.00 93.25 100 LEU A CA 1
ATOM 822 C C . LEU A 1 100 ? 0.315 15.822 25.986 1.00 93.25 100 LEU A C 1
ATOM 824 O O . LEU A 1 100 ? 0.563 15.524 27.152 1.00 93.25 100 LEU A O 1
ATOM 828 N N . TYR A 1 101 ? 1.200 15.627 25.005 1.00 93.62 101 TYR A N 1
ATOM 829 C CA . TYR A 1 101 ? 2.495 14.974 25.234 1.00 93.62 101 TYR A CA 1
ATOM 830 C C . TYR A 1 101 ? 3.384 15.756 26.208 1.00 93.62 101 TYR A C 1
ATOM 832 O O . TYR A 1 101 ? 3.916 15.188 27.160 1.00 93.62 101 TYR A O 1
ATOM 840 N N . THR A 1 102 ? 3.510 17.067 26.011 1.00 93.38 102 THR A N 1
ATOM 841 C CA . THR A 1 102 ? 4.439 17.895 26.795 1.00 93.38 102 THR A CA 1
ATOM 842 C C . THR A 1 102 ? 3.917 18.239 28.188 1.00 93.38 102 THR A C 1
ATOM 844 O O . THR A 1 102 ? 4.666 18.147 29.158 1.00 93.38 102 THR A O 1
ATOM 847 N N . LYS A 1 103 ? 2.644 18.632 28.311 1.00 91.19 103 LYS A N 1
ATOM 848 C CA . LYS A 1 103 ? 2.066 19.117 29.575 1.00 91.19 103 LYS A CA 1
ATOM 849 C C . LYS A 1 103 ? 1.479 17.999 30.425 1.00 91.19 103 LYS A C 1
ATOM 851 O O . LYS A 1 103 ? 1.609 18.053 31.645 1.00 91.19 103 LYS A O 1
ATOM 856 N N . VAL A 1 104 ? 0.833 17.016 29.795 1.00 91.31 104 VAL A N 1
ATOM 857 C CA . VAL A 1 104 ? 0.081 15.978 30.512 1.00 91.31 104 VAL A CA 1
ATOM 858 C C . VAL A 1 104 ? 0.917 14.714 30.679 1.00 91.31 104 VAL A C 1
ATOM 860 O O . VAL A 1 104 ? 1.177 14.302 31.804 1.00 91.31 104 VAL A O 1
ATOM 863 N N . LEU A 1 105 ? 1.424 14.151 29.577 1.00 90.38 105 LEU A N 1
ATOM 864 C CA . LEU A 1 105 ? 2.275 12.953 29.623 1.00 90.38 105 LEU A CA 1
ATOM 865 C C . LEU A 1 105 ? 3.699 13.256 30.116 1.00 90.38 105 LEU A C 1
ATOM 867 O O . LEU A 1 105 ? 4.423 12.340 30.495 1.00 90.38 105 LEU A O 1
ATOM 871 N N . ARG A 1 106 ? 4.099 14.538 30.132 1.00 91.12 106 ARG A N 1
ATOM 872 C CA . ARG A 1 106 ? 5.446 15.011 30.508 1.00 91.12 106 ARG A CA 1
ATOM 873 C C . ARG A 1 106 ? 6.563 14.361 29.682 1.00 91.12 106 ARG A C 1
ATOM 875 O O . ARG A 1 106 ? 7.667 14.140 30.177 1.00 91.12 106 ARG A O 1
ATOM 882 N N . ILE A 1 107 ? 6.283 14.080 28.412 1.00 92.00 107 ILE A N 1
ATOM 883 C CA . ILE A 1 107 ? 7.236 13.523 27.450 1.00 92.00 107 ILE A CA 1
ATOM 884 C C . ILE A 1 107 ? 7.761 14.666 26.579 1.00 92.00 107 ILE A C 1
ATOM 886 O O . ILE A 1 107 ? 6.988 15.413 25.977 1.00 92.00 107 ILE A O 1
ATOM 890 N N . SER A 1 108 ? 9.087 14.809 26.512 1.00 92.31 108 SER A N 1
ATOM 891 C CA . SER A 1 108 ? 9.729 15.806 25.652 1.00 92.31 108 SER A CA 1
ATOM 892 C C . SER A 1 108 ? 9.783 15.347 24.188 1.00 92.31 108 SER A C 1
ATOM 894 O O . SER A 1 108 ? 9.864 14.148 23.910 1.00 92.31 108 SER A O 1
ATOM 896 N N . ASP A 1 109 ? 9.815 16.301 23.250 1.00 91.44 109 ASP A N 1
ATOM 897 C CA . ASP A 1 109 ? 9.941 16.015 21.809 1.00 91.44 109 ASP A CA 1
ATOM 898 C C . ASP A 1 109 ? 11.219 15.208 21.482 1.00 91.44 109 ASP A C 1
ATOM 900 O O . ASP A 1 109 ? 11.225 14.415 20.542 1.00 91.44 109 ASP A O 1
ATOM 904 N N . ALA A 1 110 ? 12.295 15.388 22.261 1.00 91.12 110 ALA A N 1
ATOM 905 C CA . ALA A 1 110 ? 13.550 14.650 22.098 1.00 91.12 110 ALA A CA 1
ATOM 906 C C . ALA A 1 110 ? 13.435 13.206 22.613 1.00 91.12 110 ALA A C 1
ATOM 908 O O . ALA A 1 110 ? 13.841 12.267 21.933 1.00 91.12 110 ALA A O 1
ATOM 909 N N . SER A 1 111 ? 12.822 13.013 23.786 1.00 90.94 111 SER A N 1
ATOM 910 C CA . SER A 1 111 ? 12.607 11.683 24.371 1.00 90.94 111 SER A CA 1
ATOM 911 C C . SER A 1 111 ? 11.684 10.819 23.509 1.00 90.94 111 SER A C 1
ATOM 913 O O . SER A 1 111 ? 11.913 9.619 23.382 1.00 90.94 111 SER A O 1
ATOM 915 N N . LEU A 1 112 ? 10.675 11.428 22.874 1.00 90.62 112 LEU A N 1
ATOM 916 C CA . LEU A 1 112 ? 9.701 10.726 22.036 1.00 90.62 112 LEU A CA 1
ATOM 917 C C . LEU A 1 112 ? 10.346 9.967 20.862 1.00 90.62 112 LEU A C 1
ATOM 919 O O . LEU A 1 112 ? 9.803 8.960 20.424 1.00 90.62 112 LEU A O 1
ATOM 923 N N . GLN A 1 113 ? 11.504 10.413 20.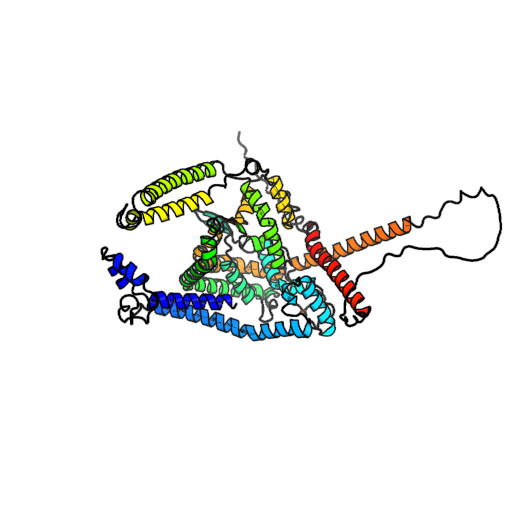362 1.00 90.56 113 GLN A N 1
ATOM 924 C CA . GLN A 1 113 ? 12.190 9.770 19.230 1.00 90.56 113 GLN A CA 1
ATOM 925 C C . GLN A 1 113 ? 12.818 8.416 19.584 1.00 90.56 113 GLN A C 1
ATOM 927 O O . GLN A 1 113 ? 13.006 7.582 18.700 1.00 90.56 113 GLN A O 1
ATOM 932 N N . HIS A 1 114 ? 13.146 8.201 20.858 1.00 89.69 114 HIS A N 1
ATOM 933 C CA . HIS A 1 114 ? 13.829 6.997 21.339 1.00 89.69 114 HIS A CA 1
ATOM 934 C C . HIS A 1 114 ? 12.927 6.107 22.199 1.00 89.69 114 HIS A C 1
ATOM 936 O O . HIS A 1 114 ? 13.327 5.012 22.585 1.00 89.69 114 HIS A O 1
ATOM 942 N N . MET A 1 115 ? 11.717 6.576 22.504 1.00 85.19 115 MET A N 1
ATOM 943 C CA . MET A 1 115 ? 10.776 5.880 23.366 1.00 85.19 115 MET A CA 1
ATOM 944 C C . MET A 1 115 ? 9.973 4.840 22.566 1.00 85.19 115 MET A C 1
ATOM 946 O O . MET A 1 115 ? 9.397 5.180 21.526 1.00 85.19 115 MET A O 1
ATOM 950 N N . PRO A 1 116 ? 9.895 3.579 23.025 1.00 85.00 116 PRO A N 1
ATOM 951 C CA . PRO A 1 116 ? 9.023 2.591 22.410 1.00 85.00 116 PRO A CA 1
ATOM 952 C C . PRO A 1 116 ? 7.551 2.942 22.654 1.00 85.00 116 PRO A C 1
ATOM 954 O O . PRO A 1 116 ? 7.185 3.582 23.640 1.00 85.00 116 PRO A O 1
ATOM 957 N N . TRP A 1 117 ? 6.675 2.481 21.759 1.00 86.94 117 TRP A N 1
ATOM 958 C CA . TRP A 1 117 ? 5.236 2.739 21.861 1.00 86.94 117 TRP A CA 1
ATOM 959 C C . TRP A 1 117 ? 4.631 2.240 23.184 1.00 86.94 117 TRP A C 1
ATOM 961 O O . TRP A 1 117 ? 3.760 2.906 23.735 1.00 86.94 117 TRP A O 1
ATOM 971 N N . SER A 1 118 ? 5.124 1.122 23.727 1.00 82.75 118 SER A N 1
ATOM 972 C CA . SER A 1 118 ? 4.689 0.572 25.021 1.00 82.75 118 SER A CA 1
ATOM 973 C C . SER A 1 118 ? 4.767 1.590 26.157 1.00 82.75 118 SER A C 1
ATOM 975 O O . SER A 1 118 ? 3.829 1.715 26.941 1.00 82.75 118 SER A O 1
ATOM 977 N N . ASP A 1 119 ? 5.850 2.361 26.211 1.00 84.69 119 ASP A N 1
ATOM 978 C CA . ASP A 1 119 ? 6.101 3.313 27.293 1.00 84.69 119 ASP A CA 1
ATOM 979 C C . ASP A 1 119 ? 5.193 4.539 27.160 1.00 84.69 119 ASP A C 1
ATOM 981 O O . ASP A 1 119 ? 4.738 5.100 28.157 1.00 84.69 119 ASP A O 1
ATOM 985 N N . VAL A 1 120 ? 4.869 4.923 25.919 1.00 89.38 120 VAL A N 1
ATOM 986 C CA . VAL A 1 120 ? 3.880 5.970 25.637 1.00 89.38 120 VAL A CA 1
ATOM 987 C C . VAL A 1 120 ? 2.497 5.536 26.115 1.00 89.38 120 VAL A C 1
ATOM 989 O O . VAL A 1 120 ? 1.803 6.327 26.748 1.00 89.38 120 VAL A O 1
ATOM 992 N N . VAL A 1 121 ? 2.096 4.290 25.846 1.00 87.19 121 VAL A N 1
ATOM 993 C CA . VAL A 1 121 ? 0.799 3.769 26.306 1.00 87.19 121 VAL A CA 1
ATOM 994 C C . VAL A 1 121 ? 0.745 3.716 27.831 1.00 87.19 121 VAL A C 1
ATOM 996 O O . VAL A 1 121 ? -0.230 4.183 28.413 1.00 87.19 121 VAL A O 1
ATOM 999 N N . TYR A 1 122 ? 1.813 3.252 28.479 1.00 83.75 122 TYR A N 1
ATOM 1000 C CA . TYR A 1 122 ? 1.915 3.258 29.938 1.00 83.75 122 TYR A CA 1
ATOM 1001 C C . TYR A 1 122 ? 1.806 4.677 30.525 1.00 83.75 122 TYR A C 1
ATOM 1003 O O . TYR A 1 122 ? 1.123 4.903 31.523 1.00 83.75 122 TYR A O 1
ATOM 1011 N N . ALA A 1 123 ? 2.431 5.672 29.886 1.00 86.50 123 ALA A N 1
ATOM 1012 C CA . ALA A 1 123 ? 2.291 7.066 30.301 1.00 86.50 123 ALA A CA 1
ATOM 1013 C C . ALA A 1 123 ? 0.843 7.572 30.168 1.00 86.50 123 ALA A C 1
ATOM 1015 O O . ALA A 1 123 ? 0.385 8.335 31.019 1.00 86.50 123 ALA A O 1
ATOM 1016 N N . VAL A 1 124 ? 0.118 7.146 29.128 1.00 87.94 124 VAL A N 1
ATOM 1017 C CA . VAL A 1 124 ? -1.304 7.477 28.935 1.00 87.94 124 VAL A CA 1
ATOM 1018 C C . VAL A 1 124 ? -2.175 6.824 30.009 1.00 87.94 124 VAL A C 1
ATOM 1020 O O . VAL A 1 124 ? -3.034 7.502 30.570 1.00 87.94 124 VAL A O 1
ATOM 1023 N N . GLU A 1 125 ? -1.935 5.556 30.337 1.00 83.75 125 GLU A N 1
ATOM 1024 C CA . GLU A 1 125 ? -2.635 4.840 31.413 1.00 83.75 125 GLU A CA 1
ATOM 1025 C C . GLU A 1 125 ? -2.418 5.512 32.777 1.00 83.75 125 GLU A C 1
ATOM 1027 O O . GLU A 1 125 ? -3.369 5.755 33.519 1.00 83.75 125 GLU A O 1
ATOM 1032 N N . LEU A 1 126 ? -1.183 5.904 33.092 1.00 84.44 126 LEU A N 1
ATOM 1033 C CA . LEU A 1 126 ? -0.894 6.627 34.330 1.00 84.44 126 LEU A CA 1
ATOM 1034 C C . LEU A 1 126 ? -1.576 8.003 34.354 1.00 84.44 126 LEU A C 1
ATOM 1036 O O . LEU A 1 126 ? -2.136 8.420 35.369 1.00 84.44 126 LEU A O 1
ATOM 1040 N N . ALA A 1 127 ? -1.547 8.719 33.229 1.00 86.56 127 ALA A N 1
ATOM 1041 C CA . ALA A 1 127 ? -2.181 10.024 33.119 1.00 86.56 127 ALA A CA 1
ATOM 1042 C C . ALA A 1 127 ? -3.715 9.938 33.201 1.00 86.56 127 ALA A C 1
ATOM 1044 O O . ALA A 1 127 ? -4.333 10.865 33.726 1.00 86.56 127 ALA A O 1
ATOM 1045 N N . GLN A 1 128 ? -4.325 8.827 32.772 1.00 85.25 128 GLN A N 1
ATOM 1046 C CA . GLN A 1 128 ? -5.761 8.572 32.919 1.00 85.25 128 GLN A CA 1
ATOM 1047 C C . GLN A 1 128 ? -6.200 8.623 34.388 1.00 85.25 128 GLN A C 1
ATOM 1049 O O . GLN A 1 128 ? -7.250 9.188 34.680 1.00 85.25 128 GLN A O 1
ATOM 1054 N N . GLN A 1 129 ? -5.384 8.118 35.317 1.00 81.81 129 GLN A N 1
ATOM 1055 C CA . GLN A 1 129 ? -5.699 8.147 36.751 1.00 81.81 129 GLN A CA 1
ATOM 1056 C C . GLN A 1 129 ? -5.758 9.572 37.323 1.00 81.81 129 GLN A C 1
ATOM 1058 O O . GLN A 1 129 ? -6.414 9.806 38.332 1.00 81.81 129 GLN A O 1
ATOM 1063 N N . THR A 1 130 ? -5.052 10.522 36.699 1.00 82.62 130 THR A N 1
ATOM 1064 C CA . THR A 1 130 ? -4.944 11.908 37.185 1.00 82.62 130 THR A CA 1
ATOM 1065 C C . THR A 1 130 ? -5.861 12.872 36.431 1.00 82.62 130 THR A C 1
ATOM 1067 O O . THR A 1 130 ? -6.352 13.834 37.015 1.00 82.62 130 THR A O 1
ATOM 1070 N N . HIS A 1 131 ? -6.068 12.647 35.132 1.00 80.56 131 HIS A N 1
ATOM 1071 C CA . HIS A 1 131 ? -6.747 13.583 34.232 1.00 80.56 131 HIS A CA 1
ATOM 1072 C C . HIS A 1 131 ? -8.051 13.041 33.622 1.00 80.56 131 HIS A C 1
ATOM 1074 O O . HIS A 1 131 ? -8.693 13.784 32.886 1.00 80.56 131 HIS A O 1
ATOM 1080 N N . GLU A 1 132 ? -8.432 11.789 33.914 1.00 79.50 132 GLU A N 1
ATOM 1081 C CA . GLU A 1 132 ? -9.686 11.134 33.493 1.00 79.50 132 GLU A CA 1
ATOM 1082 C C . GLU A 1 132 ? -10.090 11.428 32.029 1.00 79.50 132 GLU A C 1
ATOM 1084 O O . GLU A 1 132 ? -11.203 11.870 31.744 1.00 79.50 132 GLU A O 1
ATOM 1089 N N . PHE A 1 133 ? -9.200 11.167 31.061 1.00 77.38 133 PHE A N 1
ATOM 1090 C CA . PHE A 1 133 ? -9.502 11.338 29.628 1.00 77.38 133 PHE A CA 1
ATOM 1091 C C . PHE A 1 133 ? -10.714 10.517 29.180 1.00 77.38 133 PHE A C 1
ATOM 1093 O O . PHE A 1 133 ? -11.484 10.941 28.318 1.00 77.38 133 PHE A O 1
ATOM 1100 N N . CYS A 1 134 ? -10.866 9.324 29.753 1.00 74.00 134 CYS A N 1
ATOM 1101 C CA . CYS A 1 134 ? -12.079 8.536 29.645 1.00 74.00 134 CYS A CA 1
ATOM 1102 C C . CYS A 1 134 ? -12.901 8.633 30.932 1.00 74.00 134 CYS A C 1
ATOM 1104 O O . CYS A 1 134 ? -12.502 8.109 31.966 1.00 74.00 134 CYS A O 1
ATOM 1106 N N . ALA A 1 135 ? -14.083 9.241 30.849 1.00 70.62 135 ALA A N 1
ATOM 1107 C CA . ALA A 1 135 ? -15.006 9.320 31.983 1.00 70.62 135 ALA A CA 1
ATOM 1108 C C . ALA A 1 135 ? -15.656 7.966 32.332 1.00 70.62 135 ALA A C 1
ATOM 1110 O O . ALA A 1 135 ? -16.166 7.788 33.433 1.00 70.62 135 ALA A O 1
ATOM 1111 N N . ILE A 1 136 ? -15.674 7.023 31.383 1.00 67.94 136 ILE A N 1
ATOM 1112 C CA . ILE A 1 136 ? -16.397 5.751 31.516 1.00 67.94 136 ILE A CA 1
ATOM 1113 C C . ILE A 1 136 ? -15.551 4.710 32.243 1.00 67.94 136 ILE A C 1
ATOM 1115 O O . ILE A 1 136 ? -16.038 4.049 33.154 1.00 67.94 136 ILE A O 1
ATOM 1119 N N . LYS A 1 137 ? -14.272 4.602 31.870 1.00 72.06 137 LYS A N 1
ATOM 1120 C CA . LYS A 1 137 ? -13.350 3.617 32.426 1.00 72.06 137 LYS A CA 1
ATOM 1121 C C . LYS A 1 137 ? -12.212 4.295 33.165 1.00 72.06 137 LYS A C 1
ATOM 1123 O O . LYS A 1 137 ? -11.357 4.938 32.557 1.00 72.06 137 LYS A O 1
ATOM 1128 N N . LYS A 1 138 ? -12.171 4.103 34.484 1.00 69.25 138 LYS A N 1
ATOM 1129 C CA . LYS A 1 138 ? -11.110 4.666 35.333 1.00 69.25 138 LYS A CA 1
ATOM 1130 C C . LYS A 1 138 ? -9.743 4.032 35.063 1.00 69.25 138 LYS A C 1
ATOM 1132 O O . LYS A 1 138 ? -8.753 4.750 35.006 1.00 69.25 138 LYS A O 1
ATOM 1137 N N . ASN A 1 139 ? -9.704 2.720 34.822 1.00 74.00 139 ASN A N 1
ATOM 1138 C CA . ASN A 1 139 ? -8.477 1.978 34.520 1.00 74.00 139 ASN A CA 1
ATOM 1139 C C . ASN A 1 139 ? -8.485 1.533 33.054 1.00 74.00 139 ASN A C 1
ATOM 1141 O O . ASN A 1 139 ? -9.114 0.531 32.716 1.00 74.00 139 ASN A O 1
ATOM 1145 N N . LEU A 1 140 ? -7.829 2.306 32.189 1.00 75.94 140 LEU A N 1
ATOM 1146 C CA . LEU A 1 140 ? -7.665 1.971 30.774 1.00 75.94 140 LEU A CA 1
ATOM 1147 C C . LEU A 1 140 ? -6.589 0.896 30.609 1.00 75.94 140 LEU A C 1
ATOM 1149 O O . LEU A 1 140 ? -5.441 1.133 30.963 1.00 75.94 140 LEU A O 1
ATOM 1153 N N . ASP A 1 141 ? -6.949 -0.249 30.030 1.00 75.75 141 ASP A N 1
ATOM 1154 C CA . ASP A 1 141 ? -5.985 -1.284 29.650 1.00 75.75 141 ASP A CA 1
ATOM 1155 C C . ASP A 1 141 ? -5.339 -0.931 28.297 1.00 75.75 141 ASP A C 1
ATOM 1157 O O . ASP A 1 141 ? -5.950 -0.307 27.420 1.00 75.75 141 ASP A O 1
ATOM 1161 N N . VAL A 1 142 ? -4.109 -1.394 28.077 1.00 77.56 142 VAL A N 1
ATOM 1162 C CA . VAL A 1 142 ? -3.408 -1.303 26.788 1.00 77.56 142 VAL A CA 1
ATOM 1163 C C . VAL A 1 142 ? -4.265 -1.905 25.676 1.00 77.56 142 VAL A C 1
ATOM 1165 O O . VAL A 1 142 ? -4.375 -1.325 24.594 1.00 77.56 142 VAL A O 1
ATOM 1168 N N . MET A 1 143 ? -4.906 -3.046 25.945 1.00 77.50 143 MET A N 1
ATOM 1169 C CA . MET A 1 143 ? -5.766 -3.714 24.965 1.00 77.50 143 MET A CA 1
ATOM 1170 C C . MET A 1 143 ? -6.995 -2.875 24.601 1.00 77.50 143 MET A C 1
ATOM 1172 O O . MET A 1 143 ? -7.424 -2.912 23.447 1.00 77.50 143 MET A O 1
ATOM 1176 N N . ASP A 1 144 ? -7.515 -2.064 25.526 1.00 79.31 144 ASP A N 1
ATOM 1177 C CA . ASP A 1 144 ? -8.613 -1.137 25.236 1.00 79.31 144 ASP A CA 1
ATOM 1178 C C . ASP A 1 144 ? -8.128 -0.020 24.305 1.00 79.31 144 ASP A C 1
ATOM 1180 O O . ASP A 1 144 ? -8.752 0.266 23.284 1.00 79.31 144 ASP A O 1
ATOM 1184 N N . ILE A 1 145 ? -6.963 0.565 24.605 1.00 84.06 145 ILE A N 1
ATOM 1185 C CA . ILE A 1 145 ? -6.348 1.621 23.788 1.00 84.06 145 ILE A CA 1
ATOM 1186 C C . ILE A 1 145 ? -6.081 1.111 22.367 1.00 84.06 145 ILE A C 1
ATOM 1188 O O . ILE A 1 145 ? -6.420 1.781 21.389 1.00 84.06 145 ILE A O 1
ATOM 1192 N N . VAL A 1 146 ? -5.514 -0.090 22.234 1.00 85.69 146 VAL A N 1
ATOM 1193 C CA . VAL A 1 146 ? -5.251 -0.719 20.933 1.00 85.69 146 VAL A CA 1
ATOM 1194 C C . VAL A 1 146 ? -6.552 -0.988 20.180 1.00 85.69 146 VAL A C 1
ATOM 1196 O O . VAL A 1 146 ? -6.638 -0.658 18.996 1.00 85.69 146 VAL A O 1
ATOM 1199 N N . SER A 1 147 ? -7.580 -1.505 20.856 1.00 83.00 147 SER A N 1
ATOM 1200 C CA . SER A 1 147 ? -8.890 -1.768 20.248 1.00 83.00 147 SER A CA 1
ATOM 1201 C C . SER A 1 147 ? -9.555 -0.487 19.746 1.00 83.00 147 SER A C 1
ATOM 1203 O O . SER A 1 147 ? -10.144 -0.487 18.667 1.00 83.00 147 SER A O 1
ATOM 1205 N N . ILE A 1 148 ? -9.417 0.627 20.473 1.00 85.00 148 ILE A N 1
ATOM 1206 C CA . ILE A 1 148 ? -9.921 1.945 20.054 1.00 85.00 148 ILE A CA 1
ATOM 1207 C C . ILE A 1 148 ? -9.157 2.455 18.828 1.00 85.00 148 ILE A C 1
ATOM 1209 O O . ILE A 1 148 ? -9.761 2.942 17.871 1.00 85.00 148 ILE A O 1
ATOM 1213 N N . ILE A 1 149 ? -7.826 2.338 18.825 1.00 89.38 149 ILE A N 1
ATOM 1214 C CA . ILE A 1 149 ? -6.992 2.772 17.694 1.00 89.38 149 ILE A CA 1
ATOM 1215 C C . ILE A 1 149 ? -7.327 1.964 16.435 1.00 89.38 149 ILE A C 1
ATOM 1217 O O . ILE A 1 149 ? -7.448 2.534 15.347 1.00 89.38 149 ILE A O 1
ATOM 1221 N N . LEU A 1 150 ? -7.478 0.648 16.588 1.00 90.38 150 LEU A N 1
ATOM 1222 C CA . LEU A 1 150 ? -7.644 -0.312 15.500 1.00 90.38 150 LEU A CA 1
ATOM 1223 C C . LEU A 1 150 ? -9.098 -0.654 15.192 1.00 90.38 150 LEU A C 1
ATOM 1225 O O . LEU A 1 150 ? -9.342 -1.497 14.338 1.00 90.38 150 LEU A O 1
ATOM 1229 N N . GLN A 1 151 ? -10.062 0.017 15.820 1.00 87.81 151 GLN A N 1
ATOM 1230 C CA . GLN A 1 151 ? -11.490 -0.263 15.672 1.00 87.81 151 GLN A CA 1
ATOM 1231 C C . GLN A 1 151 ? -11.902 -0.423 14.201 1.00 87.81 151 GLN A C 1
ATOM 1233 O O . GLN A 1 151 ? -12.524 -1.412 13.831 1.00 87.81 151 GLN A O 1
ATOM 1238 N N . HIS A 1 152 ? -11.508 0.523 13.344 1.00 89.44 152 HIS A N 1
ATOM 1239 C CA . HIS A 1 152 ? -11.872 0.533 11.919 1.00 89.44 152 HIS A CA 1
ATOM 1240 C C . HIS A 1 152 ? -11.073 -0.515 11.138 1.00 89.44 152 HIS A C 1
ATOM 1242 O O . HIS A 1 152 ? -11.617 -1.238 10.306 1.00 89.44 152 HIS A O 1
ATOM 1248 N N . ASP A 1 153 ? -9.784 -0.624 11.449 1.00 92.81 153 ASP A N 1
ATOM 1249 C CA . ASP A 1 153 ? -8.865 -1.566 10.816 1.00 92.81 153 ASP A CA 1
ATOM 1250 C C . ASP A 1 153 ? -9.264 -3.022 11.081 1.00 92.81 153 ASP A C 1
ATOM 1252 O O . ASP A 1 153 ? -9.144 -3.848 10.185 1.00 92.81 153 ASP A O 1
ATOM 1256 N N . ASN A 1 154 ? -9.764 -3.338 12.277 1.00 92.94 154 ASN A N 1
ATOM 1257 C CA . ASN A 1 154 ? -10.185 -4.683 12.659 1.00 92.94 154 ASN A CA 1
ATOM 1258 C C . ASN A 1 154 ? -11.444 -5.133 11.899 1.00 92.94 154 ASN A C 1
ATOM 1260 O O . ASN A 1 154 ? -11.535 -6.299 11.522 1.00 92.94 154 ASN A O 1
ATOM 1264 N N . PHE A 1 155 ? -12.394 -4.230 11.621 1.00 92.81 155 PHE A N 1
ATOM 1265 C CA . PHE A 1 155 ? -13.537 -4.551 10.753 1.00 92.81 155 PHE A CA 1
ATOM 1266 C C . PHE A 1 155 ? -13.104 -4.769 9.299 1.00 92.81 155 PHE A C 1
ATOM 1268 O O . PHE A 1 155 ? -13.548 -5.715 8.652 1.00 92.81 155 PHE A O 1
ATOM 1275 N N . LEU A 1 156 ? -12.198 -3.933 8.786 1.00 94.06 156 LEU A N 1
ATOM 1276 C CA . LEU A 1 156 ? -11.641 -4.114 7.443 1.00 94.06 156 LEU A CA 1
ATOM 1277 C C . LEU A 1 156 ? -10.819 -5.405 7.336 1.00 94.06 156 LEU A C 1
ATOM 1279 O O . LEU A 1 156 ? -10.889 -6.096 6.323 1.00 94.06 156 LEU A O 1
ATOM 1283 N N . LEU A 1 157 ? -10.072 -5.754 8.384 1.00 93.25 157 LEU A N 1
ATOM 1284 C CA . LEU A 1 157 ? -9.345 -7.014 8.467 1.00 93.25 157 LEU A CA 1
ATOM 1285 C C . LEU A 1 157 ? -10.310 -8.203 8.426 1.00 93.25 157 LEU A C 1
ATOM 1287 O O . LEU A 1 157 ? -10.096 -9.110 7.629 1.00 93.25 157 LEU A O 1
ATOM 1291 N N . CYS A 1 158 ? -11.400 -8.151 9.196 1.00 93.00 158 CYS A N 1
ATOM 1292 C CA . CYS A 1 158 ? -12.462 -9.157 9.168 1.00 93.00 158 CYS A CA 1
ATOM 1293 C C . CYS A 1 158 ? -13.089 -9.290 7.771 1.00 93.00 158 CYS A C 1
ATOM 1295 O O . CYS A 1 158 ? -13.252 -10.400 7.270 1.00 93.00 158 CYS A O 1
ATOM 1297 N N . MET A 1 159 ? -13.346 -8.170 7.084 1.00 94.06 159 MET A N 1
ATOM 1298 C CA . MET A 1 159 ? -13.852 -8.166 5.707 1.00 94.06 159 MET A CA 1
ATOM 1299 C C . MET A 1 159 ? -12.936 -8.931 4.739 1.00 94.06 159 MET A C 1
ATOM 1301 O O . MET A 1 159 ? -13.427 -9.713 3.924 1.00 94.06 159 MET A O 1
ATOM 1305 N N . TYR A 1 160 ? -11.621 -8.701 4.815 1.00 92.19 160 TYR A N 1
ATOM 1306 C CA . TYR A 1 160 ? -10.654 -9.348 3.925 1.00 92.19 160 TYR A CA 1
ATOM 1307 C C . TYR A 1 160 ? -10.383 -10.807 4.306 1.00 92.19 160 TYR A C 1
ATOM 1309 O O . TYR A 1 160 ? -10.368 -11.660 3.422 1.00 92.19 160 TYR A O 1
ATOM 1317 N N . LYS A 1 161 ? -10.230 -11.114 5.601 1.00 88.88 161 LYS A N 1
ATOM 1318 C CA . LYS A 1 161 ? -10.017 -12.483 6.105 1.00 88.88 161 LYS A CA 1
ATOM 1319 C C . LYS A 1 161 ? -11.179 -13.408 5.755 1.00 88.88 161 LYS A C 1
ATOM 1321 O O . LYS A 1 161 ? -10.950 -14.522 5.300 1.00 88.88 161 LYS A O 1
ATOM 1326 N N . ASN A 1 162 ? -12.409 -12.916 5.900 1.00 90.31 162 ASN A N 1
ATOM 1327 C CA . ASN A 1 162 ? -13.621 -13.664 5.570 1.00 90.31 162 ASN A CA 1
ATOM 1328 C C . ASN A 1 162 ? -13.975 -13.613 4.072 1.00 90.31 162 ASN A C 1
ATOM 1330 O O . ASN A 1 162 ? -15.045 -14.081 3.693 1.00 90.31 162 ASN A O 1
ATOM 1334 N N . GLN A 1 163 ? -13.110 -13.025 3.230 1.00 90.62 163 GLN A N 1
ATOM 1335 C CA . GLN A 1 163 ? -13.291 -12.910 1.777 1.00 90.62 163 GLN A CA 1
ATOM 1336 C C . GLN A 1 163 ? -14.686 -12.391 1.380 1.00 90.62 163 GLN A C 1
ATOM 1338 O O . GLN A 1 163 ? -15.294 -12.843 0.411 1.00 90.62 163 GLN A O 1
ATOM 1343 N N . VAL A 1 164 ? -15.211 -11.418 2.138 1.00 93.06 164 VAL A N 1
ATOM 1344 C CA . VAL A 1 164 ? -16.560 -10.856 1.923 1.00 93.06 164 VAL A CA 1
ATOM 1345 C C . VAL A 1 164 ? -16.676 -10.222 0.537 1.00 93.06 164 VAL A C 1
ATOM 1347 O O . VAL A 1 164 ? -17.727 -10.291 -0.105 1.00 93.06 164 VAL A O 1
ATOM 1350 N N . VAL A 1 165 ? -15.581 -9.605 0.091 1.00 90.88 165 VAL A N 1
ATOM 1351 C CA . VAL A 1 165 ? -15.427 -9.011 -1.233 1.00 90.88 165 VAL A CA 1
ATOM 1352 C C . VAL A 1 165 ? -14.409 -9.835 -2.007 1.00 90.88 165 VAL A C 1
ATOM 1354 O O . VAL A 1 165 ? -13.248 -9.921 -1.610 1.00 90.88 165 VAL A O 1
ATOM 1357 N N . ASP A 1 166 ? -14.841 -10.392 -3.133 1.00 89.50 166 ASP A N 1
ATOM 1358 C CA . ASP A 1 166 ? -13.943 -11.041 -4.082 1.00 89.50 166 ASP A CA 1
ATOM 1359 C C . ASP A 1 166 ? -13.141 -9.982 -4.851 1.00 89.50 166 ASP A C 1
ATOM 1361 O O . ASP A 1 166 ? -13.697 -9.189 -5.620 1.00 89.50 166 ASP A O 1
ATOM 1365 N N . VAL A 1 167 ? -11.830 -9.966 -4.611 1.00 89.00 167 VAL A N 1
ATOM 1366 C CA . VAL A 1 167 ? -10.859 -9.067 -5.255 1.00 89.00 167 VAL A CA 1
ATOM 1367 C C . VAL A 1 167 ? -10.147 -9.730 -6.438 1.00 89.00 167 VAL A C 1
ATOM 1369 O O . VAL A 1 167 ? -9.307 -9.099 -7.084 1.00 89.00 167 VAL A O 1
ATOM 1372 N N . SER A 1 168 ? -10.485 -10.983 -6.737 1.00 89.25 168 SER A N 1
ATOM 1373 C CA . SER A 1 168 ? -9.861 -11.774 -7.792 1.00 89.25 168 SER A CA 1
ATOM 1374 C C . SER A 1 168 ? -10.383 -11.329 -9.157 1.00 89.25 168 SER A C 1
ATOM 1376 O O . SER A 1 168 ? -11.588 -11.171 -9.381 1.00 89.25 168 SER A O 1
ATOM 1378 N N . LEU A 1 169 ? -9.468 -11.118 -10.099 1.00 89.00 169 LEU A N 1
ATOM 1379 C CA . LEU A 1 169 ? -9.782 -10.821 -11.490 1.00 89.00 169 LEU A CA 1
ATOM 1380 C C . LEU A 1 169 ? -9.189 -11.893 -12.395 1.00 89.00 169 LEU A C 1
ATOM 1382 O O . LEU A 1 169 ? -8.054 -12.323 -12.213 1.00 89.00 169 LEU A O 1
ATOM 1386 N N . GLN A 1 170 ? -9.954 -12.274 -13.415 1.00 88.69 170 GLN A N 1
ATOM 1387 C CA . GLN A 1 170 ? -9.490 -13.133 -14.498 1.00 88.69 170 GLN A CA 1
ATOM 1388 C C . GLN A 1 170 ? -9.327 -12.282 -15.755 1.00 88.69 170 GLN A C 1
ATOM 1390 O O . GLN A 1 170 ? -10.303 -11.735 -16.274 1.00 88.69 170 GLN A O 1
ATOM 1395 N N . LEU A 1 171 ? -8.090 -12.149 -16.237 1.00 84.06 171 LEU A N 1
ATOM 1396 C CA . LEU A 1 171 ? -7.792 -11.488 -17.507 1.00 84.06 171 LEU A CA 1
ATOM 1397 C C . LEU A 1 171 ? -7.317 -12.523 -18.536 1.00 84.06 171 LEU A C 1
ATOM 1399 O O . LEU A 1 171 ? -6.488 -13.368 -18.199 1.00 84.06 171 LEU A O 1
ATOM 1403 N N . PRO A 1 172 ? -7.752 -12.426 -19.806 1.00 80.19 172 PRO A N 1
ATOM 1404 C CA . PRO A 1 172 ? -7.519 -13.459 -20.823 1.00 80.19 172 PRO A CA 1
ATOM 1405 C C . PRO A 1 172 ? -6.037 -13.735 -21.134 1.00 80.19 172 PRO A C 1
ATOM 1407 O O . PRO A 1 172 ? -5.721 -14.790 -21.669 1.00 80.19 172 PRO A O 1
ATOM 1410 N N . LEU A 1 173 ? -5.129 -12.811 -20.801 1.00 78.81 173 LEU A N 1
ATOM 1411 C CA . LEU A 1 173 ? -3.683 -12.942 -21.043 1.00 78.81 173 LEU A CA 1
ATOM 1412 C C . LEU A 1 173 ? -2.845 -13.100 -19.767 1.00 78.81 173 LEU A C 1
ATOM 1414 O O . LEU A 1 173 ? -1.696 -13.520 -19.845 1.00 78.81 173 LEU A O 1
ATOM 1418 N N . VAL A 1 174 ? -3.391 -12.726 -18.609 1.00 76.94 174 VAL A N 1
ATOM 1419 C CA . VAL A 1 174 ? -2.660 -12.711 -17.327 1.00 76.94 174 VAL A CA 1
ATOM 1420 C C . VAL A 1 174 ? -3.077 -13.890 -16.444 1.00 76.94 174 VAL A C 1
ATOM 1422 O O . VAL A 1 174 ? -2.305 -14.324 -15.596 1.00 76.94 174 VAL A O 1
ATOM 1425 N N . GLY A 1 175 ? -4.270 -14.445 -16.671 1.00 83.50 175 GLY A N 1
ATOM 1426 C CA . GLY A 1 175 ? -4.874 -15.450 -15.806 1.00 83.50 175 GLY A CA 1
ATOM 1427 C C . GLY A 1 175 ? -5.567 -14.818 -14.600 1.00 83.50 175 GLY A C 1
ATOM 1428 O O . GLY A 1 175 ? -6.019 -13.670 -14.657 1.00 83.50 175 GLY A O 1
ATOM 1429 N N . GLU A 1 176 ? -5.679 -15.595 -13.527 1.00 84.88 176 GLU A N 1
ATOM 1430 C CA . GLU A 1 176 ? -6.279 -15.180 -12.261 1.00 84.88 176 GLU A CA 1
ATOM 1431 C C . GLU A 1 176 ? -5.250 -14.481 -11.365 1.00 84.88 176 GLU A C 1
ATOM 1433 O O . GLU A 1 176 ? -4.185 -15.029 -11.068 1.00 84.88 176 GLU A O 1
ATOM 1438 N N . PHE A 1 177 ? -5.575 -13.276 -10.903 1.00 85.00 177 PHE A N 1
ATOM 1439 C CA . PHE A 1 177 ? -4.758 -12.545 -9.941 1.00 85.00 177 PHE A CA 1
ATOM 1440 C C . PHE A 1 177 ? -5.620 -11.719 -8.987 1.00 85.00 177 PHE A C 1
ATOM 1442 O O . PHE A 1 177 ? -6.714 -11.269 -9.327 1.00 85.00 177 PHE A O 1
ATOM 1449 N N . ASP A 1 178 ? -5.089 -11.505 -7.789 1.00 87.31 178 ASP A N 1
ATOM 1450 C CA . ASP A 1 178 ? -5.739 -10.742 -6.729 1.00 87.31 178 ASP A CA 1
ATOM 1451 C C . ASP A 1 178 ? -5.443 -9.251 -6.935 1.00 87.31 178 ASP A C 1
ATOM 1453 O O . ASP A 1 178 ? -4.300 -8.818 -6.784 1.00 87.31 178 ASP A O 1
ATOM 1457 N N . PHE A 1 179 ? -6.453 -8.464 -7.316 1.00 91.31 179 PHE A N 1
ATOM 1458 C CA . PHE A 1 179 ? -6.286 -7.046 -7.636 1.00 91.31 179 PHE A CA 1
ATOM 1459 C C . PHE A 1 179 ? -6.706 -6.166 -6.461 1.00 91.31 179 PHE A C 1
ATOM 1461 O O . PHE A 1 179 ? -7.878 -5.813 -6.296 1.00 91.31 179 PHE A O 1
ATOM 1468 N N . LEU A 1 180 ? -5.728 -5.770 -5.646 1.00 92.56 180 LEU A N 1
ATOM 1469 C CA . LEU A 1 180 ? -5.967 -4.895 -4.499 1.00 92.56 180 LEU A CA 1
ATOM 1470 C C . LEU A 1 180 ? -4.840 -3.864 -4.306 1.00 92.56 180 LEU A C 1
ATOM 1472 O O . LEU A 1 180 ? -4.208 -3.829 -3.241 1.00 92.56 180 LEU A O 1
ATOM 1476 N N . PRO A 1 181 ? -4.596 -2.979 -5.295 1.00 93.56 181 PRO A N 1
ATOM 1477 C CA . PRO A 1 181 ? -3.638 -1.893 -5.137 1.00 93.56 181 PRO A CA 1
ATOM 1478 C C . PRO A 1 181 ? -4.070 -0.951 -4.005 1.00 93.56 181 PRO A C 1
ATOM 1480 O O . PRO A 1 181 ? -5.259 -0.769 -3.727 1.00 93.56 181 PRO A O 1
ATOM 1483 N N . ALA A 1 182 ? -3.111 -0.280 -3.374 1.00 91.62 182 ALA A N 1
ATOM 1484 C CA . ALA A 1 182 ? -3.345 0.689 -2.308 1.00 91.62 182 ALA A CA 1
ATOM 1485 C C . ALA A 1 182 ? -4.293 1.822 -2.740 1.00 91.62 182 ALA A C 1
ATOM 1487 O O . ALA A 1 182 ? -5.049 2.344 -1.919 1.00 91.62 182 ALA A O 1
ATOM 1488 N N . SER A 1 183 ? -4.294 2.197 -4.026 1.00 92.44 183 SER A N 1
ATOM 1489 C CA . SER A 1 183 ? -5.261 3.162 -4.572 1.00 92.44 183 SER A CA 1
ATOM 1490 C C . SER A 1 183 ? -6.714 2.662 -4.509 1.00 92.44 183 SER A C 1
ATOM 1492 O O . SER A 1 183 ? -7.600 3.449 -4.169 1.00 92.44 183 SER A O 1
ATOM 1494 N N . LEU A 1 184 ? -6.958 1.371 -4.780 1.00 94.50 184 LEU A N 1
ATOM 1495 C CA . LEU A 1 184 ? -8.283 0.752 -4.649 1.00 94.50 184 LEU A CA 1
ATOM 1496 C C . LEU A 1 184 ? -8.684 0.635 -3.179 1.00 94.50 184 LEU A C 1
ATOM 1498 O O . LEU A 1 184 ? -9.791 1.028 -2.822 1.00 94.50 184 LEU A O 1
ATOM 1502 N N . GLN A 1 185 ? -7.765 0.159 -2.331 1.00 94.69 185 GLN A N 1
ATOM 1503 C CA . GLN A 1 185 ? -7.990 0.042 -0.887 1.00 94.69 185 GLN A CA 1
ATOM 1504 C C . GLN A 1 185 ? -8.415 1.380 -0.295 1.00 94.69 185 GLN A C 1
ATOM 1506 O O . GLN A 1 185 ? -9.436 1.467 0.378 1.00 94.69 185 GLN A O 1
ATOM 1511 N N . TRP A 1 186 ? -7.676 2.447 -0.611 1.00 93.25 186 TRP A N 1
ATOM 1512 C CA . TRP A 1 186 ? -8.001 3.781 -0.131 1.00 93.25 186 TRP A CA 1
ATOM 1513 C C . TRP A 1 186 ? -9.405 4.209 -0.561 1.00 93.25 186 TRP A C 1
ATOM 1515 O O . TRP A 1 186 ? -10.170 4.673 0.278 1.00 93.25 186 TRP A O 1
ATOM 1525 N N . ALA A 1 187 ? -9.766 4.043 -1.837 1.00 95.19 187 ALA A N 1
ATOM 1526 C CA . ALA A 1 187 ? -11.091 4.420 -2.322 1.00 95.19 187 ALA A CA 1
ATOM 1527 C C . ALA A 1 187 ? -12.198 3.610 -1.635 1.00 95.19 187 ALA A C 1
ATOM 1529 O O . ALA A 1 187 ? -13.170 4.185 -1.146 1.00 95.19 187 ALA A O 1
ATOM 1530 N N . ALA A 1 188 ? -12.016 2.292 -1.537 1.00 95.69 188 ALA A N 1
ATOM 1531 C CA . ALA A 1 188 ? -12.993 1.402 -0.937 1.00 95.69 188 ALA A CA 1
ATOM 1532 C C . ALA A 1 188 ? -13.187 1.686 0.557 1.00 95.69 188 ALA A C 1
ATOM 1534 O O . ALA A 1 188 ? -14.309 1.910 1.007 1.00 95.69 188 ALA A O 1
ATOM 1535 N N . HIS A 1 189 ? -12.093 1.779 1.318 1.00 95.44 189 HIS A N 1
ATOM 1536 C CA . HIS A 1 189 ? -12.122 2.107 2.745 1.00 95.44 189 HIS A CA 1
ATOM 1537 C C . HIS A 1 189 ? -12.728 3.481 2.999 1.00 95.44 189 HIS A C 1
ATOM 1539 O O . HIS A 1 189 ? -13.437 3.665 3.980 1.00 95.44 189 HIS A O 1
ATOM 1545 N N . ARG A 1 190 ? -12.487 4.459 2.118 1.00 95.25 190 ARG A N 1
ATOM 1546 C CA . ARG A 1 190 ? -13.105 5.787 2.220 1.00 95.25 190 ARG A CA 1
ATOM 1547 C C . ARG A 1 190 ? -14.620 5.735 2.070 1.00 95.25 190 ARG A C 1
ATOM 1549 O O . ARG A 1 190 ? -15.296 6.397 2.851 1.00 95.25 190 ARG A O 1
ATOM 1556 N N . VAL A 1 191 ? -15.129 4.974 1.103 1.00 96.69 191 VAL A N 1
ATOM 1557 C CA . VAL A 1 191 ? -16.573 4.808 0.893 1.00 96.69 191 VAL A CA 1
ATOM 1558 C C . VAL A 1 191 ? -17.203 4.073 2.075 1.00 96.69 191 VAL A C 1
ATOM 1560 O O . VAL A 1 191 ? -18.131 4.597 2.683 1.00 96.69 191 VAL A O 1
ATOM 1563 N N . ILE A 1 192 ? -16.641 2.926 2.467 1.00 95.62 192 ILE A N 1
ATOM 1564 C CA . ILE A 1 192 ? -17.126 2.126 3.603 1.00 95.62 192 ILE A CA 1
ATOM 1565 C C . ILE A 1 192 ? -17.149 2.971 4.880 1.00 95.62 192 ILE A C 1
ATOM 1567 O O . ILE A 1 192 ? -18.183 3.086 5.536 1.00 95.62 192 ILE A O 1
ATOM 1571 N N . ASN A 1 193 ? -16.038 3.643 5.196 1.00 93.62 193 ASN A N 1
ATOM 1572 C CA . ASN A 1 193 ? -15.945 4.458 6.403 1.00 93.62 193 ASN A CA 1
ATOM 1573 C C . ASN A 1 193 ? -16.860 5.688 6.361 1.00 93.62 193 ASN A C 1
ATOM 1575 O O . ASN A 1 193 ? -17.320 6.136 7.404 1.00 93.62 193 ASN A O 1
ATOM 1579 N N . GLY A 1 194 ? -17.111 6.248 5.175 1.00 93.56 194 GLY A N 1
ATOM 1580 C CA . GLY A 1 194 ? -17.998 7.397 5.005 1.00 93.56 194 GLY A CA 1
ATOM 1581 C C . GLY A 1 194 ? -19.480 7.058 5.166 1.00 93.56 194 GLY A C 1
ATOM 1582 O O . GLY A 1 194 ? -20.240 7.917 5.601 1.00 93.56 194 GLY A O 1
ATOM 1583 N N . VAL A 1 195 ? -19.878 5.827 4.827 1.00 94.38 195 VAL A N 1
ATOM 1584 C CA . VAL A 1 195 ? -21.278 5.379 4.885 1.00 94.38 195 VAL A CA 1
ATOM 1585 C C . VAL A 1 195 ? -21.613 4.730 6.221 1.00 94.38 195 VAL A C 1
ATOM 1587 O O . VAL A 1 195 ? -22.658 5.039 6.785 1.00 94.38 195 VAL A O 1
ATOM 1590 N N . LEU A 1 196 ? -20.748 3.843 6.728 1.00 92.75 196 LEU A N 1
ATOM 1591 C CA . LEU A 1 196 ? -21.045 3.021 7.906 1.00 92.75 196 LEU A CA 1
ATOM 1592 C C . LEU A 1 196 ? -20.754 3.724 9.233 1.00 92.75 196 LEU A C 1
ATOM 1594 O O . LEU A 1 196 ? -21.342 3.366 10.251 1.00 92.75 196 LEU A O 1
ATOM 1598 N N . TYR A 1 197 ? -19.865 4.719 9.247 1.00 90.69 197 TYR A N 1
ATOM 1599 C CA . TYR A 1 197 ? -19.474 5.409 10.474 1.00 90.69 197 TYR A CA 1
ATOM 1600 C C . TYR A 1 197 ? -19.987 6.843 10.509 1.00 90.69 197 TYR A C 1
ATOM 1602 O O . TYR A 1 197 ? -20.068 7.544 9.502 1.00 90.69 197 TYR A O 1
ATOM 1610 N N . ASN A 1 198 ? -20.293 7.306 11.715 1.00 87.56 198 ASN A N 1
ATOM 1611 C CA . ASN A 1 198 ? -20.673 8.685 11.967 1.00 87.56 198 ASN A CA 1
ATOM 1612 C C . ASN A 1 198 ? -19.443 9.609 12.103 1.00 87.56 198 ASN A C 1
ATOM 1614 O O . ASN A 1 198 ? -18.284 9.182 12.122 1.00 87.56 198 ASN A O 1
ATOM 1618 N N . LYS A 1 199 ? -19.693 10.915 12.266 1.00 83.31 199 LYS A N 1
ATOM 1619 C CA . LYS A 1 199 ? -18.643 11.940 12.450 1.00 83.31 199 LYS A CA 1
ATOM 1620 C C . LYS A 1 199 ? -17.765 11.703 13.687 1.00 83.31 199 LYS A C 1
ATOM 1622 O O . LYS A 1 199 ? -16.619 12.143 13.712 1.00 83.31 199 LYS A O 1
ATOM 1627 N N . HIS A 1 200 ? -18.283 10.992 14.687 1.00 79.56 200 HIS A N 1
ATOM 1628 C CA . HIS A 1 200 ? -17.574 10.625 15.914 1.00 79.56 200 HIS A CA 1
ATOM 1629 C C . HIS A 1 200 ? -16.805 9.301 15.787 1.00 79.56 200 HIS A C 1
ATOM 1631 O O . HIS A 1 200 ? -16.313 8.789 16.787 1.00 79.56 200 HIS A O 1
ATOM 1637 N N . ARG A 1 201 ? -16.675 8.760 14.565 1.00 77.75 201 ARG A N 1
ATOM 1638 C CA . ARG A 1 201 ? -15.999 7.492 14.251 1.00 77.75 201 ARG A CA 1
ATOM 1639 C C . ARG A 1 201 ? -16.633 6.253 14.892 1.00 77.75 201 ARG A C 1
ATOM 1641 O O . ARG A 1 201 ? -15.980 5.215 14.929 1.00 77.75 201 ARG A O 1
ATOM 1648 N N . ARG A 1 202 ? -17.890 6.329 15.332 1.00 83.50 202 ARG A N 1
ATOM 1649 C CA . ARG A 1 202 ? -18.671 5.171 15.795 1.00 83.50 202 ARG A CA 1
ATOM 1650 C C . ARG A 1 202 ? -19.496 4.604 14.648 1.00 83.50 202 ARG A C 1
ATOM 1652 O O . ARG A 1 202 ? -19.850 5.354 13.735 1.00 83.50 202 ARG A O 1
ATOM 1659 N N . LEU A 1 203 ? -19.783 3.306 14.690 1.00 87.62 203 LEU A N 1
ATOM 1660 C CA . LEU A 1 203 ? -20.698 2.693 13.734 1.00 87.62 203 LEU A CA 1
ATOM 1661 C C . LEU A 1 203 ? -22.074 3.358 13.871 1.00 87.62 203 LEU A C 1
ATOM 1663 O O . LEU A 1 203 ? -22.495 3.706 14.975 1.00 87.62 203 LEU A O 1
ATOM 1667 N N . ARG A 1 204 ? -22.730 3.614 12.744 1.00 88.19 204 ARG A N 1
ATOM 1668 C CA . ARG A 1 204 ? -24.078 4.180 12.712 1.00 88.19 204 ARG A CA 1
ATOM 1669 C C . ARG A 1 204 ? -25.075 3.200 13.321 1.00 88.19 204 ARG A C 1
ATOM 1671 O O . ARG A 1 204 ? -25.050 2.020 12.985 1.00 88.19 204 ARG A O 1
ATOM 1678 N N . ASP A 1 205 ? -25.996 3.701 14.139 1.00 85.31 205 ASP A N 1
ATOM 1679 C CA . ASP A 1 205 ? -27.023 2.862 14.768 1.00 85.31 205 ASP A CA 1
ATOM 1680 C C . ASP A 1 205 ? -27.942 2.203 13.730 1.00 85.31 205 ASP A C 1
ATOM 1682 O O . ASP A 1 205 ? -28.434 1.099 13.949 1.00 85.31 205 ASP A O 1
ATOM 1686 N N . GLU A 1 206 ? -28.104 2.815 12.551 1.00 86.88 206 GLU A N 1
ATOM 1687 C CA . GLU A 1 206 ? -28.860 2.207 11.456 1.00 86.88 206 GLU A CA 1
ATOM 1688 C C . GLU A 1 206 ? -28.208 0.909 10.939 1.00 86.88 206 GLU A C 1
ATOM 1690 O O . GLU A 1 206 ? -28.915 0.023 10.468 1.00 86.88 206 GLU A O 1
ATOM 1695 N N . VAL A 1 207 ? -26.883 0.742 11.049 1.00 85.38 207 VAL A N 1
ATOM 1696 C CA . VAL A 1 207 ? -26.201 -0.511 10.653 1.00 85.38 207 VAL A CA 1
ATOM 1697 C C . VAL A 1 207 ? -26.604 -1.664 11.575 1.00 85.38 207 VAL A C 1
ATOM 1699 O O . VAL A 1 207 ? -26.607 -2.826 11.175 1.00 85.38 207 VAL A O 1
ATOM 1702 N N . ARG A 1 208 ? -27.000 -1.347 12.811 1.00 82.69 208 ARG A N 1
ATOM 1703 C CA . ARG A 1 208 ? -27.489 -2.332 13.776 1.00 82.69 208 ARG A CA 1
ATOM 1704 C C . ARG A 1 208 ? -28.925 -2.759 13.494 1.00 82.69 208 ARG A C 1
ATOM 1706 O O . ARG A 1 208 ? -29.331 -3.858 13.855 1.00 82.69 208 ARG A O 1
ATOM 1713 N N . ASN A 1 209 ? -29.716 -1.900 12.871 1.00 85.38 209 ASN A N 1
ATOM 1714 C CA . ASN A 1 209 ? -31.117 -2.186 12.622 1.00 85.38 209 ASN A CA 1
ATOM 1715 C C . ASN A 1 209 ? -31.264 -3.000 11.333 1.00 85.38 209 ASN A C 1
ATOM 1717 O O . ASN A 1 209 ? -31.019 -2.505 10.236 1.00 85.38 209 ASN A O 1
ATOM 1721 N N . VAL A 1 210 ? -31.754 -4.237 11.463 1.00 84.00 210 VAL A N 1
ATOM 1722 C CA . VAL A 1 210 ? -32.002 -5.138 10.320 1.00 84.00 210 VAL A CA 1
ATOM 1723 C C . VAL A 1 210 ? -32.945 -4.498 9.290 1.00 84.00 210 VAL A C 1
ATOM 1725 O O . VAL A 1 210 ? -32.788 -4.704 8.094 1.00 84.00 210 VAL A O 1
ATOM 1728 N N . GLN A 1 211 ? -33.888 -3.661 9.735 1.00 86.81 211 GLN A N 1
ATOM 1729 C CA . GLN A 1 211 ? -34.845 -2.978 8.855 1.00 86.81 211 GLN A CA 1
ATOM 1730 C C . GLN A 1 211 ? -34.212 -1.906 7.952 1.00 86.81 211 GLN A C 1
ATOM 1732 O O . GLN A 1 211 ? -34.732 -1.644 6.873 1.00 86.81 211 GLN A O 1
ATOM 1737 N N . SER A 1 212 ? -33.103 -1.284 8.366 1.00 90.12 212 SER A N 1
ATOM 1738 C CA . SER A 1 212 ? -32.386 -0.272 7.571 1.00 90.12 212 SER A CA 1
ATOM 1739 C C . SER A 1 212 ? -31.243 -0.853 6.743 1.00 90.12 212 SER A C 1
ATOM 1741 O O . SER A 1 212 ? -30.512 -0.103 6.095 1.00 90.12 212 SER A O 1
ATOM 1743 N N . HIS A 1 213 ? -31.092 -2.178 6.730 1.00 92.31 213 HIS A N 1
ATOM 1744 C CA . HIS A 1 213 ? -30.044 -2.860 5.977 1.00 92.31 213 HIS A CA 1
ATOM 1745 C C . HIS A 1 213 ? -30.072 -2.496 4.488 1.00 92.31 213 HIS A C 1
ATOM 1747 O O . HIS A 1 213 ? -29.083 -1.967 3.974 1.00 92.31 213 HIS A O 1
ATOM 1753 N N . ASP A 1 214 ? -31.226 -2.657 3.832 1.00 93.25 214 ASP A N 1
ATOM 1754 C CA . ASP A 1 214 ? -31.389 -2.366 2.402 1.00 93.25 214 ASP A CA 1
ATOM 1755 C C . ASP A 1 214 ? -31.083 -0.900 2.073 1.00 93.25 214 ASP A C 1
ATOM 1757 O O . ASP A 1 214 ? -30.486 -0.591 1.035 1.00 93.25 214 ASP A O 1
ATOM 1761 N N . GLN A 1 215 ? -31.447 0.015 2.978 1.00 94.88 215 GLN A N 1
ATOM 1762 C CA . GLN A 1 215 ? -31.162 1.439 2.831 1.00 94.88 215 GLN A CA 1
ATOM 1763 C C . GLN A 1 215 ? -29.650 1.698 2.840 1.00 94.88 215 GLN A C 1
ATOM 1765 O O . GLN A 1 215 ? -29.136 2.374 1.949 1.00 94.88 215 GLN A O 1
ATOM 1770 N N . ILE A 1 216 ? -28.921 1.139 3.808 1.00 95.06 216 ILE A N 1
ATOM 1771 C CA . ILE A 1 216 ? -27.471 1.346 3.949 1.00 95.06 216 ILE A CA 1
ATOM 1772 C C . ILE A 1 216 ? -26.712 0.649 2.826 1.00 95.06 216 ILE A C 1
ATOM 1774 O O . ILE A 1 216 ? -25.780 1.224 2.262 1.00 95.06 216 ILE A O 1
ATOM 1778 N N . ALA A 1 217 ? -27.125 -0.561 2.450 1.00 96.25 217 ALA A N 1
ATOM 1779 C CA . ALA A 1 217 ? -26.575 -1.248 1.293 1.00 96.25 217 ALA A CA 1
ATOM 1780 C C . ALA A 1 217 ? -26.819 -0.426 0.015 1.00 96.25 217 ALA A C 1
ATOM 1782 O O . ALA A 1 217 ? -25.931 -0.307 -0.829 1.00 96.25 217 ALA A O 1
ATOM 1783 N N . GLY A 1 218 ? -27.993 0.199 -0.128 1.00 97.12 218 GLY A N 1
ATOM 1784 C CA . GLY A 1 218 ? -28.309 1.151 -1.196 1.00 97.12 218 GLY A CA 1
ATOM 1785 C C . GLY A 1 218 ? -27.388 2.376 -1.214 1.00 97.12 218 GLY A C 1
ATOM 1786 O O . GLY A 1 218 ? -26.816 2.693 -2.261 1.00 97.12 218 GLY A O 1
ATOM 1787 N N . GLU A 1 219 ? -27.178 3.023 -0.063 1.00 96.62 219 GLU A N 1
ATOM 1788 C CA . GLU A 1 219 ? -26.232 4.140 0.090 1.00 96.62 219 GLU A CA 1
ATOM 1789 C C . GLU A 1 219 ? -24.810 3.713 -0.299 1.00 96.62 219 GLU A C 1
ATOM 1791 O O . GLU A 1 219 ? -24.141 4.386 -1.087 1.00 96.62 219 GLU A O 1
ATOM 1796 N N . LEU A 1 220 ? -24.361 2.553 0.182 1.00 96.81 220 LEU A N 1
ATOM 1797 C CA . LEU A 1 220 ? -23.030 2.027 -0.093 1.00 96.81 220 LEU A CA 1
ATOM 1798 C C . LEU A 1 220 ? -22.827 1.767 -1.596 1.00 96.81 220 LEU A C 1
ATOM 1800 O O . LEU A 1 220 ? -21.821 2.196 -2.167 1.00 96.81 220 LEU A O 1
ATOM 1804 N N . ARG A 1 221 ? -23.812 1.156 -2.271 1.00 97.94 221 ARG A N 1
ATOM 1805 C CA . ARG A 1 221 ? -23.815 0.979 -3.737 1.00 97.94 221 ARG A CA 1
ATOM 1806 C C . ARG A 1 221 ? -23.746 2.312 -4.472 1.00 97.94 221 ARG A C 1
ATOM 1808 O O . ARG A 1 221 ? -22.987 2.435 -5.435 1.00 97.94 221 ARG A O 1
ATOM 1815 N N . TYR A 1 222 ? -24.534 3.293 -4.037 1.00 97.56 222 TYR A N 1
ATOM 1816 C CA . TYR A 1 222 ? -24.561 4.620 -4.641 1.00 97.56 222 TYR A CA 1
ATOM 1817 C C . TYR A 1 222 ? -23.191 5.297 -4.552 1.00 97.56 222 TYR A C 1
ATOM 1819 O O . TYR A 1 222 ? -22.650 5.722 -5.575 1.00 97.56 222 TYR A O 1
ATOM 1827 N N . TYR A 1 223 ? -22.582 5.332 -3.364 1.00 97.75 223 TYR A N 1
ATOM 1828 C CA . TYR A 1 223 ? -21.277 5.965 -3.180 1.00 97.75 223 TYR A CA 1
ATOM 1829 C C . TYR A 1 223 ? -20.149 5.217 -3.888 1.00 97.75 223 TYR A C 1
ATOM 1831 O O . TYR A 1 223 ? -19.282 5.865 -4.473 1.00 97.75 223 TYR A O 1
ATOM 1839 N N . PHE A 1 224 ? -20.170 3.883 -3.926 1.00 98.00 224 PHE A N 1
ATOM 1840 C CA . PHE A 1 224 ? -19.207 3.120 -4.722 1.00 98.00 224 PHE A CA 1
ATOM 1841 C C . PHE A 1 224 ? -19.302 3.460 -6.215 1.00 98.00 224 PHE A C 1
ATOM 1843 O O . PHE A 1 224 ? -18.284 3.778 -6.832 1.00 98.00 224 PHE A O 1
ATOM 1850 N N . ARG A 1 225 ? -20.516 3.502 -6.785 1.00 97.69 225 ARG A N 1
ATOM 1851 C CA . ARG A 1 225 ? -20.724 3.910 -8.186 1.00 97.69 225 ARG A CA 1
ATOM 1852 C C . ARG A 1 225 ? -20.304 5.356 -8.433 1.00 97.69 225 ARG A C 1
ATOM 1854 O O . ARG A 1 225 ? -19.665 5.630 -9.445 1.00 97.69 225 ARG A O 1
ATOM 1861 N N . LEU A 1 226 ? -20.602 6.267 -7.507 1.00 97.31 226 LEU A N 1
ATOM 1862 C CA . LEU A 1 226 ? -20.193 7.668 -7.602 1.00 97.31 226 LEU A CA 1
ATOM 1863 C C . LEU A 1 226 ? -18.665 7.808 -7.616 1.00 97.31 226 LEU A C 1
ATOM 1865 O O . LEU A 1 226 ? -18.119 8.519 -8.459 1.00 97.31 226 LEU A O 1
ATOM 1869 N N . TYR A 1 227 ? -17.970 7.093 -6.728 1.00 96.25 227 TYR A N 1
ATOM 1870 C CA . TYR A 1 227 ? -16.510 7.029 -6.736 1.00 96.25 227 TYR A CA 1
ATOM 1871 C C . TYR A 1 227 ? -15.988 6.388 -8.024 1.00 96.25 227 TYR A C 1
ATOM 1873 O O . TYR A 1 227 ? -15.043 6.909 -8.604 1.00 96.25 227 TYR A O 1
ATOM 1881 N N . GLY A 1 228 ? -16.624 5.324 -8.518 1.00 96.56 228 GLY A N 1
ATOM 1882 C CA . GLY A 1 228 ? -16.312 4.724 -9.815 1.00 96.56 228 GLY A CA 1
ATOM 1883 C C . GLY A 1 228 ? -16.353 5.752 -10.948 1.00 96.56 228 GLY A C 1
ATOM 1884 O O . GLY A 1 228 ? -15.356 5.923 -11.643 1.00 96.56 228 GLY A O 1
ATOM 1885 N N . ILE A 1 229 ? -17.448 6.513 -11.076 1.00 96.50 229 ILE A N 1
ATOM 1886 C CA . ILE A 1 229 ? -17.593 7.588 -12.076 1.00 96.50 229 ILE A CA 1
ATOM 1887 C C . ILE A 1 229 ? -16.514 8.660 -11.892 1.00 96.50 229 ILE A C 1
ATOM 1889 O O . ILE A 1 229 ? -15.869 9.058 -12.862 1.00 96.50 229 ILE A O 1
ATOM 1893 N N . ALA A 1 230 ? -16.274 9.108 -10.657 1.00 94.75 230 ALA A N 1
ATOM 1894 C CA . ALA A 1 230 ? -15.234 10.093 -10.373 1.00 94.75 230 ALA A CA 1
ATOM 1895 C C . ALA A 1 230 ? -13.843 9.592 -10.799 1.00 94.75 230 ALA A C 1
ATOM 1897 O O . ALA A 1 230 ? -13.075 10.348 -11.392 1.00 94.75 230 ALA A O 1
ATOM 1898 N N . TYR A 1 231 ? -13.533 8.313 -10.563 1.00 94.12 231 TYR A N 1
ATOM 1899 C CA . TYR A 1 231 ? -12.287 7.690 -11.004 1.00 94.12 231 TYR A CA 1
ATOM 1900 C C . TYR A 1 231 ? -12.194 7.567 -12.529 1.00 94.12 231 TYR A C 1
ATOM 1902 O O . TYR A 1 231 ? -11.096 7.740 -13.044 1.00 94.12 231 TYR A O 1
ATOM 1910 N N . ILE A 1 232 ? -13.295 7.344 -13.261 1.00 94.38 232 ILE A N 1
ATOM 1911 C CA . ILE A 1 232 ? -13.297 7.383 -14.741 1.00 94.38 232 ILE A CA 1
ATOM 1912 C C . ILE A 1 232 ? -12.934 8.786 -15.230 1.00 94.38 232 ILE A C 1
ATOM 1914 O O . ILE A 1 232 ? -12.020 8.947 -16.036 1.00 94.38 232 ILE A O 1
ATOM 1918 N N . LEU A 1 233 ? -13.621 9.809 -14.714 1.00 92.69 233 LEU A N 1
ATOM 1919 C CA . LEU A 1 233 ? -13.441 11.198 -15.147 1.00 92.69 233 LEU A CA 1
ATOM 1920 C C . LEU A 1 233 ? -12.046 11.740 -14.802 1.00 92.69 233 LEU A C 1
ATOM 1922 O O . LEU A 1 233 ? -11.453 12.483 -15.583 1.00 92.69 233 LEU A O 1
ATOM 1926 N N . LEU A 1 234 ? -11.513 11.363 -13.637 1.00 90.19 234 LEU A N 1
ATOM 1927 C CA . LEU A 1 234 ? -10.224 11.838 -13.127 1.00 90.19 234 LEU A CA 1
ATOM 1928 C C . LEU A 1 234 ? -9.055 10.888 -13.426 1.00 90.19 234 LEU A C 1
ATOM 1930 O O . LEU A 1 234 ? -7.915 11.218 -13.091 1.00 90.19 234 LEU A O 1
ATOM 1934 N N . CYS A 1 235 ? -9.299 9.749 -14.083 1.00 90.00 235 CYS A N 1
ATOM 1935 C CA . CYS A 1 235 ? -8.286 8.746 -14.420 1.00 90.00 235 CYS A CA 1
ATOM 1936 C C . CYS A 1 235 ? -7.004 9.342 -15.036 1.00 90.00 235 CYS A C 1
ATOM 1938 O O . CYS A 1 235 ? -5.927 9.088 -14.487 1.00 90.00 235 CYS A O 1
ATOM 1940 N N . PRO A 1 236 ? -7.057 10.185 -16.097 1.00 86.38 236 PRO A N 1
ATOM 1941 C CA . PRO A 1 236 ? -5.836 10.723 -16.702 1.00 86.38 236 PRO A CA 1
ATOM 1942 C C . PRO A 1 236 ? -5.027 11.595 -15.731 1.00 86.38 236 PRO A C 1
ATOM 1944 O O . PRO A 1 236 ? -3.797 11.554 -15.738 1.00 86.38 236 PRO A O 1
ATOM 1947 N N . LEU A 1 237 ? -5.697 12.346 -14.851 1.00 84.25 237 LEU A N 1
ATOM 1948 C CA . LEU A 1 237 ? -5.034 13.172 -13.841 1.00 84.25 237 LEU A CA 1
ATOM 1949 C C . LEU A 1 237 ? -4.390 12.310 -12.751 1.00 84.25 237 LEU A C 1
ATOM 1951 O O . LEU A 1 237 ? -3.249 12.567 -12.362 1.00 84.25 237 LEU A O 1
ATOM 1955 N N . PHE A 1 238 ? -5.084 11.268 -12.283 1.00 87.12 238 PHE A N 1
ATOM 1956 C CA . PHE A 1 238 ? -4.531 10.325 -11.311 1.00 87.12 238 PHE A CA 1
ATOM 1957 C C . PHE A 1 238 ? -3.340 9.552 -11.870 1.00 87.12 238 PHE A C 1
ATOM 1959 O O . PHE A 1 238 ? -2.365 9.363 -11.144 1.00 87.12 238 PHE A O 1
ATOM 1966 N N . LEU A 1 239 ? -3.372 9.173 -13.149 1.00 87.00 239 LEU A N 1
ATOM 1967 C CA . LEU A 1 239 ? -2.273 8.469 -13.803 1.00 87.00 239 LEU A CA 1
ATOM 1968 C C . LEU A 1 239 ? -1.029 9.354 -13.901 1.00 87.00 239 LEU A C 1
ATOM 1970 O O . LEU A 1 239 ? 0.046 8.935 -13.473 1.00 87.00 239 LEU A O 1
ATOM 1974 N N . ILE A 1 240 ? -1.177 10.602 -14.364 1.00 82.88 240 ILE A N 1
ATOM 1975 C CA . ILE A 1 240 ? -0.071 11.572 -14.397 1.00 82.88 240 ILE A CA 1
ATOM 1976 C C . ILE A 1 240 ? 0.471 11.800 -12.984 1.00 82.88 240 ILE A C 1
ATOM 1978 O O . ILE A 1 240 ? 1.679 11.726 -12.770 1.00 82.88 240 ILE A O 1
ATOM 1982 N N . HIS A 1 241 ? -0.406 12.034 -12.004 1.00 81.56 241 HIS A N 1
ATOM 1983 C CA . HIS A 1 241 ? 0.010 12.247 -10.621 1.00 81.56 241 HIS A CA 1
ATOM 1984 C C . HIS A 1 241 ? 0.790 11.046 -10.069 1.00 81.56 241 HIS A C 1
ATOM 1986 O O . HIS A 1 241 ? 1.882 11.223 -9.532 1.00 81.56 241 HIS A O 1
ATOM 1992 N N . ARG A 1 242 ? 0.275 9.820 -10.227 1.00 85.75 242 ARG A N 1
ATOM 1993 C CA . ARG A 1 242 ? 0.942 8.599 -9.753 1.00 85.75 242 ARG A CA 1
ATOM 1994 C C . ARG A 1 242 ? 2.276 8.363 -10.443 1.00 85.75 242 ARG A C 1
ATOM 1996 O O . ARG A 1 242 ? 3.250 8.080 -9.750 1.00 85.75 242 ARG A O 1
ATOM 2003 N N . PHE A 1 243 ? 2.343 8.543 -11.758 1.00 84.94 243 PHE A N 1
ATOM 2004 C CA . PHE A 1 243 ? 3.584 8.410 -12.515 1.00 84.94 243 PHE A CA 1
ATOM 2005 C C . PHE A 1 243 ? 4.642 9.417 -12.050 1.00 84.94 243 PHE A C 1
ATOM 2007 O O . PHE A 1 243 ? 5.773 9.045 -11.750 1.00 84.94 243 PHE A O 1
ATOM 2014 N N . VAL A 1 244 ? 4.264 10.687 -11.899 1.00 81.62 244 VAL A N 1
ATOM 2015 C CA . VAL A 1 244 ? 5.169 11.742 -11.428 1.00 81.62 244 VAL A CA 1
ATOM 2016 C C . VAL A 1 244 ? 5.667 11.458 -10.007 1.00 81.62 244 VAL A C 1
ATOM 2018 O O . VAL A 1 244 ? 6.865 11.565 -9.739 1.00 81.62 244 VAL A O 1
ATOM 2021 N N . MET A 1 245 ? 4.772 11.051 -9.102 1.00 80.88 245 MET A N 1
ATOM 2022 C CA . MET A 1 245 ? 5.138 10.662 -7.736 1.00 80.88 245 MET A CA 1
ATOM 2023 C C . MET A 1 245 ? 6.077 9.452 -7.717 1.00 80.88 245 MET A C 1
ATOM 2025 O O . MET A 1 245 ? 6.987 9.404 -6.892 1.00 80.88 245 MET A O 1
ATOM 2029 N N . PHE A 1 246 ? 5.882 8.491 -8.621 1.00 83.50 246 PHE A N 1
ATOM 2030 C CA . PHE A 1 246 ? 6.782 7.354 -8.770 1.00 83.50 246 PHE A CA 1
ATOM 2031 C C . PHE A 1 246 ? 8.175 7.809 -9.220 1.00 83.50 246 PHE A C 1
ATOM 2033 O O . PHE A 1 246 ? 9.149 7.500 -8.533 1.00 83.50 246 PHE A O 1
ATOM 2040 N N . CYS A 1 247 ? 8.262 8.600 -10.294 1.00 83.44 247 CYS A N 1
ATOM 2041 C CA . CYS A 1 247 ? 9.526 9.100 -10.833 1.00 83.44 247 CYS A CA 1
ATOM 2042 C C . CYS A 1 247 ? 10.317 9.904 -9.795 1.00 83.44 247 CYS A C 1
ATOM 2044 O O . CYS A 1 247 ? 11.481 9.601 -9.562 1.00 83.44 247 CYS A O 1
ATOM 2046 N N . PHE A 1 248 ? 9.704 10.887 -9.127 1.00 81.25 248 PHE A N 1
ATOM 2047 C CA . PHE A 1 248 ? 10.413 11.707 -8.133 1.00 81.25 248 PHE A CA 1
ATOM 2048 C C . PHE A 1 248 ? 10.669 10.989 -6.809 1.00 81.25 248 PHE A C 1
ATOM 2050 O O . PHE A 1 248 ? 11.648 11.295 -6.136 1.00 81.25 248 PHE A O 1
ATOM 2057 N N . GLY A 1 249 ? 9.801 10.055 -6.419 1.00 79.31 249 GLY A N 1
ATOM 2058 C CA . GLY A 1 249 ? 9.973 9.293 -5.185 1.00 79.31 249 GLY A CA 1
ATOM 2059 C C . GLY A 1 249 ? 11.085 8.247 -5.267 1.00 79.31 249 GLY A C 1
ATOM 2060 O O . GLY A 1 249 ? 11.671 7.917 -4.241 1.00 79.31 249 GLY A O 1
ATOM 2061 N N . HIS A 1 250 ? 11.378 7.736 -6.467 1.00 81.81 250 HIS A N 1
ATOM 2062 C CA . HIS A 1 250 ? 12.261 6.580 -6.650 1.00 81.81 250 HIS A CA 1
ATOM 2063 C C . HIS A 1 250 ? 13.442 6.826 -7.596 1.00 81.81 250 HIS A C 1
ATOM 2065 O O . HIS A 1 250 ? 14.268 5.929 -7.739 1.00 81.81 250 HIS A O 1
ATOM 2071 N N . SER A 1 251 ? 13.569 8.000 -8.227 1.00 80.25 251 SER A N 1
ATOM 2072 C CA . SER A 1 251 ? 14.664 8.287 -9.171 1.00 80.25 251 SER A CA 1
ATOM 2073 C C . SER A 1 251 ? 16.048 8.084 -8.557 1.00 80.25 251 SER A C 1
ATOM 2075 O O . SER A 1 251 ? 16.888 7.430 -9.167 1.00 80.25 251 SER A O 1
ATOM 2077 N N . ASP A 1 252 ? 16.267 8.584 -7.340 1.00 81.38 252 ASP A N 1
ATOM 2078 C CA . ASP A 1 252 ? 17.540 8.445 -6.622 1.00 81.38 252 ASP A CA 1
ATOM 2079 C C . ASP A 1 252 ? 17.892 6.970 -6.361 1.00 81.38 252 ASP A C 1
ATOM 2081 O O . ASP A 1 252 ? 19.019 6.530 -6.584 1.00 81.38 252 ASP A O 1
ATOM 2085 N N . LEU A 1 253 ? 16.899 6.171 -5.962 1.00 81.75 253 LEU A N 1
ATOM 2086 C CA . LEU A 1 253 ? 17.075 4.748 -5.670 1.00 81.75 253 LEU A CA 1
ATOM 2087 C C . LEU A 1 253 ? 17.303 3.921 -6.938 1.00 81.75 2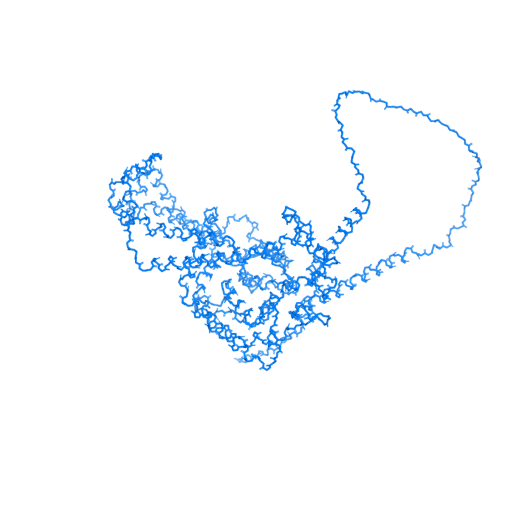53 LEU A C 1
ATOM 2089 O O . LEU A 1 253 ? 18.159 3.042 -6.939 1.00 81.75 253 LEU A O 1
ATOM 2093 N N . ILE A 1 254 ? 16.585 4.221 -8.023 1.00 80.38 254 ILE A N 1
ATOM 2094 C CA . ILE A 1 254 ? 16.756 3.545 -9.316 1.00 80.38 254 ILE A CA 1
ATOM 2095 C C . ILE A 1 254 ? 18.149 3.833 -9.892 1.00 80.38 254 ILE A C 1
ATOM 2097 O O . ILE A 1 254 ? 18.775 2.931 -10.443 1.00 80.38 254 ILE A O 1
ATOM 2101 N N . GLN A 1 255 ? 18.655 5.061 -9.735 1.00 77.31 255 GLN A N 1
ATOM 2102 C CA . GLN A 1 255 ? 20.003 5.424 -10.182 1.00 77.31 255 GLN A CA 1
ATOM 2103 C C . GLN A 1 255 ? 21.095 4.740 -9.352 1.00 77.31 255 GLN A C 1
ATOM 2105 O O . GLN A 1 255 ? 22.063 4.235 -9.914 1.00 77.31 255 GLN A O 1
ATOM 2110 N N . LYS A 1 256 ? 20.944 4.699 -8.022 1.00 82.56 256 LYS A N 1
ATOM 2111 C CA . LYS A 1 256 ? 21.942 4.103 -7.118 1.00 82.56 256 LYS A CA 1
ATOM 2112 C C . LYS A 1 256 ? 21.934 2.575 -7.131 1.00 82.56 256 LYS A C 1
ATOM 2114 O O . LYS A 1 256 ? 22.971 1.959 -6.905 1.00 82.56 256 LYS A O 1
ATOM 2119 N N . GLN A 1 257 ? 20.775 1.957 -7.352 1.00 81.25 257 GLN A N 1
ATOM 2120 C CA . GLN A 1 257 ? 20.580 0.511 -7.270 1.00 81.25 257 GLN A CA 1
ATOM 2121 C C . GLN A 1 257 ? 19.799 0.012 -8.499 1.00 81.25 257 GLN A C 1
ATOM 2123 O O . GLN A 1 257 ? 18.569 -0.051 -8.459 1.00 81.25 257 GLN A O 1
ATOM 2128 N N . PRO A 1 258 ? 20.474 -0.426 -9.583 1.00 68.88 258 PRO A N 1
ATOM 2129 C CA . PRO A 1 258 ? 19.794 -0.886 -10.801 1.00 68.88 258 PRO A CA 1
ATOM 2130 C C . PRO A 1 258 ? 18.906 -2.126 -10.574 1.00 68.88 258 PRO A C 1
ATOM 2132 O O . PRO A 1 258 ? 17.966 -2.364 -11.326 1.00 68.88 258 PRO A O 1
ATOM 2135 N N . GLY A 1 259 ? 19.146 -2.889 -9.498 1.00 77.00 259 GLY A N 1
ATOM 2136 C CA . GLY A 1 259 ? 18.298 -4.003 -9.056 1.00 77.00 259 GLY A CA 1
ATOM 2137 C C . GLY A 1 259 ? 17.075 -3.605 -8.215 1.00 77.00 259 GLY A C 1
ATOM 2138 O O . GLY A 1 259 ? 16.319 -4.480 -7.804 1.00 77.00 259 GLY A O 1
ATOM 2139 N N . TYR A 1 260 ? 16.844 -2.314 -7.946 1.00 84.62 260 TYR A N 1
ATOM 2140 C CA . TYR A 1 260 ? 15.776 -1.851 -7.049 1.00 84.62 260 TYR A CA 1
ATOM 2141 C C . TYR A 1 260 ? 14.369 -2.278 -7.500 1.00 84.62 260 TYR A C 1
ATOM 2143 O O . TYR A 1 260 ? 13.538 -2.640 -6.667 1.00 84.62 260 TYR A O 1
ATOM 2151 N N . LEU A 1 261 ? 14.095 -2.240 -8.808 1.00 83.94 261 LEU A N 1
ATOM 2152 C CA . LEU A 1 261 ? 12.799 -2.630 -9.383 1.00 83.94 261 LEU A CA 1
ATOM 2153 C C . LEU A 1 261 ? 12.652 -4.148 -9.556 1.00 83.94 261 LEU A C 1
ATOM 2155 O O . LEU A 1 261 ? 11.532 -4.659 -9.523 1.00 83.94 261 LEU A O 1
ATOM 2159 N N . ALA A 1 262 ? 13.777 -4.852 -9.712 1.00 83.19 262 ALA A N 1
ATOM 2160 C CA . ALA A 1 262 ? 13.845 -6.311 -9.777 1.00 83.19 262 ALA A CA 1
ATOM 2161 C C . ALA A 1 262 ? 13.795 -6.966 -8.384 1.00 83.19 262 ALA A C 1
ATOM 2163 O O . ALA A 1 262 ? 13.544 -8.164 -8.265 1.00 83.19 262 ALA A O 1
ATOM 2164 N N . ALA A 1 263 ? 14.010 -6.195 -7.316 1.00 86.25 263 ALA A N 1
ATOM 2165 C CA . ALA A 1 263 ? 13.782 -6.661 -5.959 1.00 86.25 263 ALA A CA 1
ATOM 2166 C C . ALA A 1 263 ? 12.295 -6.961 -5.732 1.00 86.25 263 ALA A C 1
ATOM 2168 O O . ALA A 1 263 ? 11.407 -6.342 -6.328 1.00 86.25 263 ALA A O 1
ATOM 2169 N N . ARG A 1 264 ? 12.021 -7.914 -4.843 1.00 90.25 264 ARG A N 1
ATOM 2170 C CA . ARG A 1 264 ? 10.655 -8.219 -4.431 1.00 90.25 264 ARG A CA 1
ATOM 2171 C C . ARG A 1 264 ? 10.189 -7.250 -3.343 1.00 90.25 264 ARG A C 1
ATOM 2173 O O . ARG A 1 264 ? 10.995 -6.591 -2.693 1.00 90.25 264 ARG A O 1
ATOM 2180 N N . GLN A 1 265 ? 8.884 -7.146 -3.143 1.00 93.19 265 GLN A N 1
ATOM 2181 C CA . GLN A 1 265 ? 8.287 -6.434 -2.021 1.00 93.19 265 GLN A CA 1
ATOM 2182 C C . GLN A 1 265 ? 6.937 -7.042 -1.651 1.00 93.19 265 GLN A C 1
ATOM 2184 O O . GLN A 1 265 ? 6.283 -7.676 -2.481 1.00 93.19 265 GLN A O 1
ATOM 2189 N N . TRP A 1 266 ? 6.521 -6.823 -0.406 1.00 94.19 266 TRP A N 1
ATOM 2190 C CA . TRP A 1 266 ? 5.190 -7.202 0.054 1.00 94.19 266 TRP A CA 1
ATOM 2191 C C . TRP A 1 266 ? 4.129 -6.408 -0.705 1.00 94.19 266 TRP A C 1
ATOM 2193 O O . TRP A 1 266 ? 4.236 -5.185 -0.841 1.00 94.19 266 TRP A O 1
ATOM 2203 N N . THR A 1 267 ? 3.120 -7.102 -1.222 1.00 93.50 267 THR A N 1
ATOM 2204 C CA . THR A 1 267 ? 1.996 -6.454 -1.897 1.00 93.50 267 THR A CA 1
ATOM 2205 C C . THR A 1 267 ? 1.097 -5.744 -0.880 1.00 93.50 267 THR A C 1
ATOM 2207 O O . THR A 1 267 ? 1.023 -6.149 0.284 1.00 93.50 267 THR A O 1
ATOM 2210 N N . PRO A 1 268 ? 0.351 -4.702 -1.287 1.00 92.00 268 PRO A N 1
ATOM 2211 C CA . PRO A 1 268 ? -0.655 -4.089 -0.422 1.00 92.00 268 PRO A CA 1
ATOM 2212 C C . PRO A 1 268 ? -1.712 -5.088 0.073 1.00 92.00 268 PRO A C 1
ATOM 2214 O O . PRO A 1 268 ? -2.262 -4.899 1.155 1.00 92.00 268 PRO A O 1
ATOM 2217 N N . PHE A 1 269 ? -1.995 -6.142 -0.698 1.00 90.12 269 PHE A N 1
ATOM 2218 C CA . PHE A 1 269 ? -2.857 -7.249 -0.285 1.00 90.12 269 PHE A CA 1
ATOM 2219 C C . PHE A 1 269 ? -2.238 -8.065 0.859 1.00 90.12 269 PHE A C 1
ATOM 2221 O O . PHE A 1 269 ? -2.910 -8.327 1.856 1.00 90.12 269 PHE A O 1
ATOM 2228 N N . ALA A 1 270 ? -0.938 -8.377 0.779 1.00 90.88 270 ALA A N 1
ATOM 2229 C CA . ALA A 1 270 ? -0.234 -9.129 1.817 1.00 90.88 270 ALA A CA 1
ATOM 2230 C C . ALA A 1 270 ? -0.301 -8.460 3.195 1.00 90.88 270 ALA A C 1
ATOM 2232 O O . ALA A 1 270 ? -0.351 -9.146 4.212 1.00 90.88 270 ALA A O 1
ATOM 2233 N N . HIS A 1 271 ? -0.364 -7.127 3.245 1.00 91.56 271 HIS A N 1
ATOM 2234 C CA . HIS A 1 271 ? -0.538 -6.390 4.496 1.00 91.56 271 HIS A CA 1
ATOM 2235 C C . HIS A 1 271 ? -1.877 -6.645 5.196 1.00 91.56 271 HIS A C 1
ATOM 2237 O O . HIS A 1 271 ? -1.941 -6.452 6.404 1.00 91.56 271 HIS A O 1
ATOM 2243 N N . TRP A 1 272 ? -2.931 -7.044 4.485 1.00 90.69 272 TRP A N 1
ATOM 2244 C CA . TRP A 1 272 ? -4.216 -7.404 5.095 1.00 90.69 272 TRP A CA 1
ATOM 2245 C C . TRP A 1 272 ? -4.312 -8.904 5.337 1.00 90.69 272 TRP A C 1
ATOM 2247 O O . TRP A 1 272 ? -4.734 -9.318 6.411 1.00 90.69 272 TRP A O 1
ATOM 2257 N N . ASP A 1 273 ? -3.847 -9.708 4.384 1.00 87.88 273 ASP A N 1
ATOM 2258 C CA . ASP A 1 273 ? -3.876 -11.165 4.493 1.00 87.88 273 ASP A CA 1
ATOM 2259 C C . ASP A 1 273 ? -3.000 -11.681 5.645 1.00 87.88 273 ASP A C 1
ATOM 2261 O O . ASP A 1 273 ? -3.422 -12.541 6.412 1.00 87.88 273 ASP A O 1
ATOM 2265 N N . MET A 1 274 ? -1.811 -11.105 5.845 1.00 87.25 274 MET A N 1
ATOM 2266 C CA . MET A 1 274 ? -0.888 -11.545 6.897 1.00 87.25 274 MET A CA 1
ATOM 2267 C C . MET A 1 274 ? -1.139 -10.900 8.257 1.00 87.25 274 MET A C 1
ATOM 2269 O O . MET A 1 274 ? -0.555 -11.351 9.244 1.00 87.25 274 MET A O 1
ATOM 2273 N N . ARG A 1 275 ? -1.949 -9.841 8.338 1.00 89.88 275 ARG A N 1
ATOM 2274 C CA . ARG A 1 275 ? -2.168 -9.083 9.577 1.00 89.88 275 ARG A CA 1
ATOM 2275 C C . ARG A 1 275 ? -3.031 -9.862 10.562 1.00 89.88 275 ARG A C 1
ATOM 2277 O O . ARG A 1 275 ? -3.981 -10.538 10.171 1.00 89.88 275 ARG A O 1
ATOM 2284 N N . VAL A 1 276 ? -2.694 -9.736 11.843 1.00 86.69 276 VAL A N 1
ATOM 2285 C CA . VAL A 1 276 ? -3.473 -10.301 12.953 1.00 86.69 276 VAL A CA 1
ATOM 2286 C C . VAL A 1 276 ? -4.368 -9.230 13.574 1.00 86.69 276 VAL A C 1
ATOM 2288 O O . VAL A 1 276 ? -4.075 -8.032 13.511 1.00 86.69 276 VAL A O 1
ATOM 2291 N N . TYR A 1 277 ? -5.480 -9.655 14.172 1.00 88.12 277 TYR A N 1
ATOM 2292 C CA . TYR A 1 277 ? -6.352 -8.765 14.931 1.00 88.12 277 TYR A CA 1
ATOM 2293 C C . TYR A 1 277 ? -5.590 -8.042 16.043 1.00 88.12 277 TYR A C 1
ATOM 2295 O O . TYR A 1 277 ? -4.758 -8.624 16.740 1.00 88.12 277 TYR A O 1
ATOM 2303 N N . ASN A 1 278 ? -5.904 -6.757 16.214 1.00 88.31 278 ASN A N 1
ATOM 2304 C CA . ASN A 1 278 ? -5.248 -5.866 17.172 1.00 88.31 278 ASN A CA 1
ATOM 2305 C C . ASN A 1 278 ? -3.743 -5.623 16.912 1.00 88.31 278 ASN A C 1
ATOM 2307 O O . ASN A 1 278 ? -3.038 -5.111 17.780 1.00 88.31 278 ASN A O 1
ATOM 2311 N N . GLU A 1 279 ? -3.250 -5.908 15.699 1.00 87.50 279 GLU A N 1
ATOM 2312 C CA . GLU A 1 279 ? -1.875 -5.604 15.288 1.00 87.50 279 GLU A CA 1
ATOM 2313 C C . GLU A 1 279 ? -1.725 -4.170 14.779 1.00 87.50 279 GLU A C 1
ATOM 2315 O O . GLU A 1 279 ? -2.286 -3.780 13.746 1.00 87.50 279 GLU A O 1
ATOM 2320 N N . LEU A 1 280 ? -0.939 -3.363 15.504 1.00 90.44 280 LEU A N 1
ATOM 2321 C CA . LEU A 1 280 ? -0.625 -1.997 15.084 1.00 90.44 280 LEU A CA 1
ATOM 2322 C C . LEU A 1 280 ? 0.298 -2.018 13.851 1.00 90.44 280 LEU A C 1
ATOM 2324 O O . LEU A 1 280 ? 1.177 -2.880 13.748 1.00 90.44 280 LEU A O 1
ATOM 2328 N N . PRO A 1 281 ? 0.189 -1.027 12.945 1.00 91.69 281 PRO A N 1
ATOM 2329 C CA . PRO A 1 281 ? 0.907 -1.038 11.669 1.00 91.69 281 PRO A CA 1
ATOM 2330 C C . PRO A 1 281 ? 2.432 -1.178 11.771 1.00 91.69 281 PRO A C 1
ATOM 2332 O O . PRO A 1 281 ? 3.054 -1.788 10.905 1.00 91.69 281 PRO A O 1
ATOM 2335 N N . HIS A 1 282 ? 3.053 -0.630 12.820 1.00 89.12 282 HIS A N 1
ATOM 2336 C CA . HIS A 1 282 ? 4.505 -0.710 13.003 1.00 89.12 282 HIS A CA 1
ATOM 2337 C C . HIS A 1 282 ? 4.976 -2.101 13.458 1.00 89.12 282 HIS A C 1
ATOM 2339 O O . HIS A 1 282 ? 6.052 -2.530 13.041 1.00 89.12 282 HIS A O 1
ATOM 2345 N N . TYR A 1 283 ? 4.176 -2.834 14.243 1.00 88.00 283 TYR A N 1
ATOM 2346 C CA . TYR A 1 283 ? 4.477 -4.228 14.592 1.00 88.00 283 TYR A CA 1
ATOM 2347 C C . TYR A 1 283 ? 4.356 -5.132 13.364 1.00 88.00 283 TYR A C 1
ATOM 2349 O O . TYR A 1 283 ? 5.289 -5.883 13.075 1.00 88.00 283 TYR A O 1
ATOM 2357 N N . LEU A 1 284 ? 3.290 -4.958 12.573 1.00 89.88 284 LEU A N 1
ATOM 2358 C CA . LEU A 1 284 ? 3.135 -5.646 11.289 1.00 89.88 284 LEU A CA 1
ATOM 2359 C C . LEU A 1 284 ? 4.331 -5.378 10.369 1.00 89.88 284 LEU A C 1
ATOM 2361 O O . LEU A 1 284 ? 4.897 -6.303 9.793 1.00 89.88 284 LEU A O 1
ATOM 2365 N N . HIS A 1 285 ? 4.746 -4.114 10.243 1.00 91.81 285 HIS A N 1
ATOM 2366 C CA . HIS A 1 285 ? 5.876 -3.752 9.393 1.00 91.81 285 HIS A CA 1
ATOM 2367 C C . HIS A 1 285 ? 7.184 -4.403 9.860 1.00 91.81 285 HIS A C 1
ATOM 2369 O O . HIS A 1 285 ? 7.934 -4.918 9.031 1.00 91.81 285 HIS A O 1
ATOM 2375 N N . ARG A 1 286 ? 7.444 -4.439 11.175 1.00 90.12 286 ARG A N 1
ATOM 2376 C CA . ARG A 1 286 ? 8.619 -5.111 11.751 1.00 90.12 286 ARG A CA 1
ATOM 2377 C C . ARG A 1 286 ? 8.609 -6.611 11.452 1.00 90.12 286 ARG A C 1
ATOM 2379 O O . ARG A 1 286 ? 9.634 -7.145 11.037 1.00 90.12 286 ARG A O 1
ATOM 2386 N N . ARG A 1 287 ? 7.460 -7.271 11.612 1.00 89.88 287 ARG A N 1
ATOM 2387 C CA . ARG A 1 287 ? 7.288 -8.707 11.349 1.00 89.88 287 ARG A CA 1
ATOM 2388 C C . ARG A 1 287 ? 7.461 -9.053 9.873 1.00 89.88 287 ARG A C 1
ATOM 2390 O O . ARG A 1 287 ? 8.241 -9.938 9.538 1.00 89.88 287 ARG A O 1
ATOM 2397 N N . LEU A 1 288 ? 6.814 -8.306 8.978 1.00 92.00 288 LEU A N 1
ATOM 2398 C CA . LEU A 1 288 ? 6.975 -8.483 7.531 1.00 92.00 288 LEU A CA 1
ATOM 2399 C C . LEU A 1 288 ? 8.408 -8.192 7.069 1.00 92.00 288 LEU A C 1
ATOM 2401 O O . LEU A 1 288 ? 8.910 -8.867 6.173 1.00 92.00 288 LEU A O 1
ATOM 2405 N N . SER A 1 289 ? 9.086 -7.226 7.690 1.00 93.25 289 SER A N 1
ATOM 2406 C CA . SER A 1 289 ? 10.500 -6.952 7.409 1.00 93.25 289 SER A CA 1
ATOM 2407 C C . SER A 1 289 ? 11.397 -8.105 7.862 1.00 93.25 289 SER A C 1
ATOM 2409 O O . SER A 1 289 ? 12.256 -8.532 7.101 1.00 93.25 289 SER A O 1
ATOM 2411 N N . ALA A 1 290 ? 11.159 -8.676 9.048 1.00 91.19 290 ALA A N 1
ATOM 2412 C CA . ALA A 1 290 ? 11.886 -9.856 9.526 1.00 91.19 290 ALA A CA 1
ATOM 2413 C C . ALA A 1 290 ? 11.622 -11.107 8.665 1.00 91.19 290 ALA A C 1
ATOM 2415 O O . ALA A 1 290 ? 12.509 -11.937 8.480 1.00 91.19 290 ALA A O 1
ATOM 2416 N N . ALA A 1 291 ? 10.415 -11.236 8.107 1.00 92.06 291 ALA A N 1
ATOM 2417 C CA . ALA A 1 291 ? 10.045 -12.327 7.209 1.00 92.06 291 ALA A CA 1
ATOM 2418 C C . ALA A 1 291 ? 10.558 -12.144 5.769 1.00 92.06 291 ALA A C 1
ATOM 2420 O O . ALA A 1 291 ? 10.536 -13.102 4.994 1.00 92.06 291 ALA A O 1
ATOM 2421 N N . TYR A 1 292 ? 11.003 -10.944 5.384 1.00 93.44 292 TYR A N 1
ATOM 2422 C CA . TYR A 1 292 ? 11.327 -10.610 3.996 1.00 93.44 292 TYR A CA 1
ATOM 2423 C C . TYR A 1 292 ? 12.479 -11.454 3.432 1.00 93.44 292 TYR A C 1
ATOM 2425 O O . TYR A 1 292 ? 12.303 -12.097 2.395 1.00 93.44 292 TYR A O 1
ATOM 2433 N N . ASP A 1 293 ? 13.623 -11.504 4.120 1.00 91.81 293 ASP A N 1
ATOM 2434 C CA . ASP A 1 293 ? 14.795 -12.250 3.642 1.00 91.81 293 ASP A CA 1
ATOM 2435 C C . ASP A 1 293 ? 14.553 -13.770 3.616 1.00 91.81 293 ASP A C 1
ATOM 2437 O O . ASP A 1 293 ? 14.788 -14.382 2.568 1.00 91.81 293 ASP A O 1
ATOM 2441 N N . PRO A 1 294 ? 13.996 -14.401 4.677 1.00 91.69 294 PRO A N 1
ATOM 2442 C CA . PRO A 1 294 ? 13.611 -15.812 4.627 1.00 91.69 294 PRO A CA 1
ATOM 2443 C C . PRO A 1 294 ? 12.647 -16.134 3.479 1.00 91.69 294 PRO A C 1
ATOM 2445 O O . PRO A 1 294 ? 12.841 -17.125 2.778 1.00 91.69 294 PRO A O 1
ATOM 2448 N N . THR A 1 295 ? 11.646 -15.281 3.230 1.00 91.44 295 THR A N 1
ATOM 2449 C CA . THR A 1 295 ? 10.683 -15.489 2.133 1.00 91.44 295 THR A CA 1
ATOM 2450 C C . THR A 1 295 ? 11.352 -15.343 0.766 1.00 91.44 295 THR A C 1
ATOM 2452 O O . THR A 1 295 ? 11.093 -16.135 -0.141 1.00 91.44 295 THR A O 1
ATOM 2455 N N . CYS A 1 296 ? 12.249 -14.365 0.601 1.00 89.62 296 CYS A N 1
ATOM 2456 C CA . CYS A 1 296 ? 13.027 -14.209 -0.626 1.00 89.62 296 CYS A CA 1
ATOM 2457 C C . CYS A 1 296 ? 13.885 -15.444 -0.906 1.00 89.62 296 CYS A C 1
ATOM 2459 O O . CYS A 1 296 ? 13.894 -15.926 -2.037 1.00 89.62 296 CYS A O 1
ATOM 2461 N N . ASN A 1 297 ? 14.573 -15.969 0.109 1.00 88.19 297 ASN A N 1
ATOM 2462 C CA . ASN A 1 297 ? 15.411 -17.160 -0.022 1.00 88.19 297 ASN A CA 1
ATOM 2463 C C . ASN A 1 297 ? 14.572 -18.406 -0.327 1.00 88.19 297 ASN A C 1
ATOM 2465 O O . ASN A 1 297 ? 14.922 -19.173 -1.221 1.00 88.19 297 ASN A O 1
ATOM 2469 N N . TYR A 1 298 ? 13.409 -18.547 0.316 1.00 89.38 298 TYR A N 1
ATOM 2470 C CA . TYR A 1 298 ? 12.443 -19.593 -0.014 1.00 89.38 298 TYR A CA 1
ATOM 2471 C C . TYR A 1 298 ? 12.015 -19.516 -1.484 1.00 89.38 298 TYR A C 1
ATOM 2473 O O . TYR A 1 298 ? 12.164 -20.490 -2.211 1.00 89.38 298 TYR A O 1
ATOM 2481 N N . LEU A 1 299 ? 11.574 -18.358 -1.984 1.00 88.44 299 LEU A N 1
ATOM 2482 C CA . LEU A 1 299 ? 11.163 -18.227 -3.389 1.00 88.44 299 LEU A CA 1
ATOM 2483 C C . LEU A 1 299 ? 12.325 -18.402 -4.378 1.00 88.44 299 LEU A C 1
ATOM 2485 O O . LEU A 1 299 ? 12.107 -18.870 -5.496 1.00 88.44 299 LEU A O 1
ATOM 2489 N N . ARG A 1 300 ? 13.549 -18.037 -3.982 1.00 83.81 300 ARG A N 1
ATOM 2490 C CA . ARG A 1 300 ? 14.760 -18.262 -4.781 1.00 83.81 300 ARG A CA 1
ATOM 2491 C C . ARG A 1 300 ? 15.140 -19.732 -4.865 1.00 83.81 300 ARG A C 1
ATOM 2493 O O . ARG A 1 300 ? 15.681 -20.106 -5.887 1.00 83.81 300 ARG A O 1
ATOM 2500 N N . SER A 1 301 ? 14.825 -20.572 -3.882 1.00 83.81 301 SER A N 1
ATOM 2501 C CA . SER A 1 301 ? 15.137 -22.010 -3.971 1.00 83.81 301 SER A CA 1
ATOM 2502 C C . SER A 1 301 ? 14.424 -22.723 -5.137 1.00 83.81 301 SER A C 1
ATOM 2504 O O . SER A 1 301 ? 14.894 -23.745 -5.623 1.00 83.81 301 SER A O 1
ATOM 2506 N N . PHE A 1 302 ? 13.339 -22.145 -5.669 1.00 80.38 302 PHE A N 1
ATOM 2507 C CA . PHE A 1 302 ? 12.569 -22.699 -6.790 1.00 80.38 302 PHE A CA 1
ATOM 2508 C C . PHE A 1 302 ? 12.959 -22.119 -8.160 1.00 80.38 302 PHE A C 1
ATOM 2510 O O . PHE A 1 302 ? 12.079 -21.859 -8.992 1.00 80.38 302 PHE A O 1
ATOM 2517 N N . VAL A 1 303 ? 14.248 -21.854 -8.412 1.00 71.00 303 VAL A N 1
ATOM 2518 C CA . VAL A 1 303 ? 14.654 -21.256 -9.694 1.00 71.00 303 VAL A CA 1
ATOM 2519 C C . VAL A 1 303 ? 14.330 -22.188 -10.858 1.00 71.00 303 VAL A C 1
ATOM 2521 O O . VAL A 1 303 ? 14.702 -23.359 -10.873 1.00 71.00 303 VAL A O 1
ATOM 2524 N N . SER A 1 304 ? 13.701 -21.636 -11.894 1.00 72.56 304 SER A N 1
ATOM 2525 C CA . SER A 1 304 ? 13.589 -22.326 -13.175 1.00 72.56 304 SER A CA 1
ATOM 2526 C C . SER A 1 304 ? 14.959 -22.385 -13.856 1.00 72.56 304 SER A C 1
ATOM 2528 O O . SER A 1 304 ? 15.532 -21.354 -14.223 1.00 72.56 304 SER A O 1
ATOM 2530 N N . HIS A 1 305 ? 15.481 -23.597 -14.060 1.00 76.88 305 HIS A N 1
ATOM 2531 C CA . HIS A 1 305 ? 16.751 -23.809 -14.757 1.00 76.88 305 HIS A CA 1
ATOM 2532 C C . HIS A 1 305 ? 16.725 -23.244 -16.188 1.00 76.88 305 HIS A C 1
ATOM 2534 O O . HIS A 1 305 ? 17.707 -22.658 -16.644 1.00 76.88 305 HIS A O 1
ATOM 2540 N N . THR A 1 306 ? 15.580 -23.331 -16.874 1.00 81.88 306 THR A N 1
ATOM 2541 C CA . THR A 1 306 ? 15.420 -22.807 -18.238 1.00 81.88 306 THR A CA 1
ATOM 2542 C C . THR A 1 306 ? 15.513 -21.284 -18.272 1.00 81.88 306 THR A C 1
ATOM 2544 O O . THR A 1 306 ? 16.215 -20.735 -19.120 1.00 81.88 306 THR A O 1
ATOM 2547 N N . TRP A 1 307 ? 14.894 -20.593 -17.309 1.00 80.81 307 TRP A N 1
ATOM 2548 C CA . TRP A 1 307 ? 14.961 -19.132 -17.218 1.00 80.81 307 TRP A CA 1
ATOM 2549 C C . TRP A 1 307 ? 16.393 -18.632 -16.993 1.00 80.81 307 TRP A C 1
ATOM 2551 O O . TRP A 1 307 ? 16.811 -17.647 -17.600 1.00 80.81 307 TRP A O 1
ATOM 2561 N N . ASN A 1 308 ? 17.179 -19.351 -16.187 1.00 81.12 308 ASN A N 1
ATOM 2562 C CA . ASN A 1 308 ? 18.582 -19.009 -15.950 1.00 81.12 308 ASN A CA 1
ATOM 2563 C C . ASN A 1 308 ? 19.436 -19.108 -17.215 1.00 81.12 308 ASN A C 1
ATOM 2565 O O . ASN A 1 308 ? 20.263 -18.228 -17.457 1.00 81.12 308 ASN A O 1
ATOM 2569 N N . ILE A 1 309 ? 19.246 -20.159 -18.018 1.00 85.06 309 ILE A N 1
ATOM 2570 C CA . ILE A 1 309 ? 19.959 -20.323 -19.292 1.00 85.06 309 ILE A CA 1
ATOM 2571 C C . ILE A 1 309 ? 19.615 -19.161 -20.228 1.00 85.06 309 ILE A C 1
ATOM 2573 O O . ILE A 1 309 ? 20.515 -18.519 -20.768 1.00 85.06 309 ILE A O 1
ATOM 2577 N N . VAL A 1 310 ? 18.323 -18.844 -20.358 1.00 87.62 310 VAL A N 1
ATOM 2578 C CA . VAL A 1 310 ? 17.838 -17.751 -21.211 1.00 87.62 310 VAL A CA 1
ATOM 2579 C C . VAL A 1 310 ? 18.401 -16.401 -20.755 1.00 87.62 310 VAL A C 1
ATOM 2581 O O . VAL A 1 310 ? 18.969 -15.667 -21.562 1.00 87.62 310 VAL A O 1
ATOM 2584 N N . ALA A 1 311 ? 18.320 -16.082 -19.461 1.00 84.19 311 ALA A N 1
ATOM 2585 C CA . ALA A 1 311 ? 18.843 -14.829 -18.923 1.00 84.19 311 ALA A CA 1
ATOM 2586 C C . ALA A 1 311 ? 20.361 -14.698 -19.147 1.00 84.19 311 ALA A C 1
ATOM 2588 O O . ALA A 1 311 ? 20.835 -13.647 -19.579 1.00 84.19 311 ALA A O 1
ATOM 2589 N N . ARG A 1 312 ? 21.128 -15.777 -18.927 1.00 86.00 312 ARG A N 1
ATOM 2590 C CA . ARG A 1 312 ? 22.580 -15.800 -19.178 1.00 86.00 312 ARG A CA 1
ATOM 2591 C C . ARG A 1 312 ? 22.922 -15.620 -20.655 1.00 86.00 312 ARG A C 1
ATOM 2593 O O . ARG A 1 312 ? 23.874 -14.904 -20.956 1.00 86.00 312 ARG A O 1
ATOM 2600 N N . PHE A 1 313 ? 22.141 -16.204 -21.562 1.00 90.75 313 PHE A N 1
ATOM 2601 C CA . PHE A 1 313 ? 22.304 -15.995 -23.001 1.00 90.75 313 PHE A CA 1
ATOM 2602 C C . PHE A 1 313 ? 22.130 -14.517 -23.378 1.00 90.75 313 PHE A C 1
ATOM 2604 O O . PHE A 1 313 ? 22.999 -13.948 -24.036 1.00 90.75 313 PHE A O 1
ATOM 2611 N N . PHE A 1 314 ? 21.075 -13.854 -22.891 1.00 90.75 314 PHE A N 1
ATOM 2612 C CA . PHE A 1 314 ? 20.879 -12.420 -23.139 1.00 90.75 314 PHE A CA 1
ATOM 2613 C C . PHE A 1 314 ? 21.989 -11.557 -22.535 1.00 90.75 314 PHE A C 1
ATOM 2615 O O . PHE A 1 314 ? 22.454 -10.626 -23.190 1.00 90.75 314 PHE A O 1
ATOM 2622 N N . VAL A 1 315 ? 22.459 -11.875 -21.324 1.00 91.12 315 VAL A N 1
ATOM 2623 C CA . VAL A 1 315 ? 23.607 -11.184 -20.712 1.00 91.12 315 VAL A CA 1
ATOM 2624 C C . VAL A 1 315 ? 24.869 -11.345 -21.563 1.00 91.12 315 VAL A C 1
ATOM 2626 O O . VAL A 1 315 ? 25.604 -10.374 -21.729 1.00 91.12 315 VAL A O 1
ATOM 2629 N N . PHE A 1 316 ? 25.112 -12.531 -22.127 1.00 93.12 316 PHE A N 1
ATOM 2630 C CA . PHE A 1 316 ? 26.250 -12.779 -23.013 1.00 93.12 316 PHE A CA 1
ATOM 2631 C C . PHE A 1 316 ? 26.145 -11.978 -24.319 1.00 93.12 316 PHE A C 1
ATOM 2633 O O . PHE A 1 316 ? 27.078 -11.254 -24.661 1.00 93.12 316 PHE A O 1
ATOM 2640 N N . VAL A 1 317 ? 24.999 -12.038 -25.009 1.00 95.06 317 VAL A N 1
ATOM 2641 C CA . VAL A 1 317 ? 24.781 -11.326 -26.282 1.00 95.06 317 VAL A CA 1
ATOM 2642 C C . VAL A 1 317 ? 24.859 -9.809 -26.090 1.00 95.06 317 VAL A C 1
ATOM 2644 O O . VAL A 1 317 ? 25.627 -9.136 -26.776 1.00 95.06 317 VAL A O 1
ATOM 2647 N N . LEU A 1 318 ? 24.111 -9.259 -25.126 1.00 94.75 318 LEU A N 1
ATOM 2648 C CA . LEU A 1 318 ? 24.112 -7.821 -24.838 1.00 94.75 318 LEU A CA 1
ATOM 2649 C C . LEU A 1 318 ? 25.468 -7.354 -24.303 1.00 94.75 318 LEU A C 1
ATOM 2651 O O . LEU A 1 318 ? 25.908 -6.259 -24.634 1.00 94.75 318 LEU A O 1
ATOM 2655 N N . GLY A 1 319 ? 26.147 -8.185 -23.507 1.00 93.19 319 GLY A N 1
ATOM 2656 C CA . GLY A 1 319 ? 27.488 -7.912 -22.999 1.00 93.19 319 GLY A CA 1
ATOM 2657 C C . GLY A 1 319 ? 28.524 -7.832 -24.114 1.00 93.19 319 GLY A C 1
ATOM 2658 O O . GLY A 1 319 ? 29.306 -6.886 -24.142 1.00 93.19 319 GLY A O 1
ATOM 2659 N N . GLY A 1 320 ? 28.491 -8.770 -25.064 1.00 94.62 320 GLY A N 1
ATOM 2660 C CA . GLY A 1 320 ? 29.361 -8.753 -26.240 1.00 94.62 320 GLY A CA 1
ATOM 2661 C C . GLY A 1 320 ? 29.142 -7.509 -27.100 1.00 94.62 320 GLY A C 1
ATOM 2662 O O . GLY A 1 320 ? 30.098 -6.795 -27.396 1.00 94.62 320 GLY A O 1
ATOM 2663 N N . LEU A 1 321 ? 27.883 -7.188 -27.425 1.00 93.06 321 LEU A N 1
ATOM 2664 C CA . LEU A 1 321 ? 27.538 -5.969 -28.169 1.00 93.06 321 LEU A CA 1
ATOM 2665 C C . LEU A 1 321 ? 27.981 -4.699 -27.432 1.00 93.06 321 LEU A C 1
ATOM 2667 O O . LEU A 1 321 ? 28.533 -3.789 -28.048 1.00 93.06 321 LEU A O 1
ATOM 2671 N N . PHE A 1 322 ? 27.780 -4.650 -26.112 1.00 91.94 322 PHE A N 1
ATOM 2672 C CA . PHE A 1 322 ? 28.205 -3.525 -25.286 1.00 91.94 322 PHE A CA 1
ATOM 2673 C C . PHE A 1 322 ? 29.722 -3.336 -25.325 1.00 91.94 322 PHE A C 1
ATOM 2675 O O . PHE A 1 322 ? 30.181 -2.214 -25.515 1.00 91.94 322 PHE A O 1
ATOM 2682 N N . VAL A 1 323 ? 30.505 -4.413 -25.192 1.00 91.62 323 VAL A N 1
ATOM 2683 C CA . VAL A 1 323 ? 31.975 -4.363 -25.265 1.00 91.62 323 VAL A CA 1
ATOM 2684 C C . VAL A 1 323 ? 32.441 -3.901 -26.641 1.00 91.62 323 VAL A C 1
ATOM 2686 O O . VAL A 1 323 ? 33.313 -3.042 -26.713 1.00 91.62 323 VAL A O 1
ATOM 2689 N N . ILE A 1 324 ? 31.840 -4.408 -27.720 1.00 89.81 324 ILE A N 1
ATOM 2690 C CA . ILE A 1 324 ? 32.172 -3.993 -29.089 1.00 89.81 324 ILE A CA 1
ATOM 2691 C C . ILE A 1 324 ? 31.946 -2.485 -29.251 1.00 89.81 324 ILE A C 1
ATOM 2693 O O . ILE A 1 324 ? 32.869 -1.767 -29.625 1.00 89.81 324 ILE A O 1
ATOM 2697 N N . ILE A 1 325 ? 30.759 -1.979 -28.904 1.00 86.81 325 ILE A N 1
ATOM 2698 C CA . ILE A 1 325 ? 30.438 -0.546 -29.014 1.00 86.81 325 ILE A CA 1
ATOM 2699 C C . ILE A 1 325 ? 31.338 0.299 -28.108 1.00 86.81 325 ILE A C 1
ATOM 2701 O O . ILE A 1 325 ? 31.799 1.361 -28.521 1.00 86.81 325 ILE A O 1
ATOM 2705 N N . SER A 1 326 ? 31.623 -0.182 -26.895 1.00 84.50 326 SER A N 1
ATOM 2706 C CA . SER A 1 326 ? 32.542 0.482 -25.963 1.00 84.50 326 SER A CA 1
ATOM 2707 C C . SER A 1 326 ? 33.947 0.584 -26.549 1.00 84.50 326 SER A C 1
ATOM 2709 O O . SER A 1 326 ? 34.572 1.630 -26.443 1.00 84.50 326 SER A O 1
ATOM 2711 N N . LEU A 1 327 ? 34.439 -0.477 -27.193 1.00 84.44 327 LEU A N 1
ATOM 2712 C CA . LEU A 1 327 ? 35.757 -0.505 -27.819 1.00 84.44 327 LEU A CA 1
ATOM 2713 C C . LEU A 1 327 ? 35.827 0.471 -28.998 1.00 84.44 327 LEU A C 1
ATOM 2715 O O . LEU A 1 327 ? 36.749 1.281 -29.059 1.00 84.44 327 LEU A O 1
ATOM 2719 N N . PHE A 1 328 ? 34.827 0.444 -29.886 1.00 77.31 328 PHE A N 1
ATOM 2720 C CA . PHE A 1 328 ? 34.726 1.391 -31.001 1.00 77.31 328 PHE A CA 1
ATOM 2721 C C . PHE A 1 328 ? 34.650 2.846 -30.517 1.00 77.31 328 PHE A C 1
ATOM 2723 O O . PHE A 1 328 ? 35.258 3.718 -31.128 1.00 77.31 328 PHE A O 1
ATOM 2730 N N . GLY A 1 329 ? 33.937 3.105 -29.418 1.00 75.38 329 GLY A N 1
ATOM 2731 C CA . GLY A 1 329 ? 33.773 4.447 -28.864 1.00 75.38 329 GLY A CA 1
ATOM 2732 C C . GLY A 1 329 ? 34.934 4.964 -28.011 1.00 75.38 329 GLY A C 1
ATOM 2733 O O . GLY A 1 329 ? 35.150 6.167 -27.967 1.00 75.38 329 GLY A O 1
ATOM 2734 N N . TYR A 1 330 ? 35.665 4.086 -27.320 1.00 73.75 330 TYR A N 1
ATOM 2735 C CA . TYR A 1 330 ? 36.739 4.474 -26.396 1.00 73.75 330 TYR A CA 1
ATOM 2736 C C . TYR A 1 330 ? 38.128 4.470 -27.046 1.00 73.75 330 TYR A C 1
ATOM 2738 O O . TYR A 1 330 ? 38.973 5.279 -26.682 1.00 73.75 330 TYR A O 1
ATOM 2746 N N . VAL A 1 331 ? 38.390 3.556 -27.988 1.00 69.25 331 VAL A N 1
ATOM 2747 C CA . VAL A 1 331 ? 39.746 3.342 -28.535 1.00 69.25 331 VAL A CA 1
ATOM 2748 C C . VAL A 1 331 ? 40.008 4.134 -29.818 1.00 69.25 331 VAL A C 1
ATOM 2750 O O . VAL A 1 331 ? 41.164 4.428 -30.108 1.00 69.25 331 VAL A O 1
ATOM 2753 N N . LEU A 1 332 ? 38.972 4.475 -30.593 1.00 67.94 332 LEU A N 1
ATOM 2754 C CA . LEU A 1 332 ? 39.147 5.100 -31.911 1.00 67.94 332 LEU A CA 1
ATOM 2755 C C . LEU A 1 332 ? 39.034 6.630 -31.874 1.00 67.94 332 LEU A C 1
ATOM 2757 O O . LEU A 1 332 ? 39.933 7.285 -32.387 1.00 67.94 332 LEU A O 1
ATOM 2761 N N . ASP A 1 333 ? 37.968 7.189 -31.284 1.00 68.31 333 ASP A N 1
ATOM 2762 C CA . ASP A 1 333 ? 37.809 8.633 -31.029 1.00 68.31 333 ASP A CA 1
ATOM 2763 C C . ASP A 1 333 ? 36.558 8.904 -30.158 1.00 68.31 333 ASP A C 1
ATOM 2765 O O . ASP A 1 333 ? 35.493 8.335 -30.413 1.00 68.31 333 ASP A O 1
ATOM 2769 N N . GLU A 1 334 ? 36.636 9.817 -29.184 1.00 68.00 334 GLU A N 1
ATOM 2770 C CA . GLU A 1 334 ? 35.470 10.246 -28.388 1.00 68.00 334 GLU A CA 1
ATOM 2771 C C . GLU A 1 334 ? 34.445 11.010 -29.245 1.00 68.00 334 GLU A C 1
ATOM 2773 O O . GLU A 1 334 ? 33.235 10.929 -29.006 1.00 68.00 334 GLU A O 1
ATOM 2778 N N . ASP A 1 335 ? 34.903 11.722 -30.283 1.00 68.62 335 ASP A N 1
ATOM 2779 C CA . ASP A 1 335 ? 34.029 12.467 -31.197 1.00 68.62 335 ASP A CA 1
ATOM 2780 C C . ASP A 1 335 ? 33.151 11.531 -32.055 1.00 68.62 335 ASP A C 1
ATOM 2782 O O . ASP A 1 335 ? 32.048 11.913 -32.467 1.00 68.62 335 ASP A O 1
ATOM 2786 N N . LEU A 1 336 ? 33.580 10.280 -32.269 1.00 68.00 336 LEU A N 1
ATOM 2787 C CA . LEU A 1 336 ? 32.819 9.273 -33.014 1.00 68.00 336 LEU A CA 1
ATOM 2788 C C . LEU A 1 336 ? 31.532 8.863 -32.283 1.00 68.00 336 LEU A C 1
ATOM 2790 O O . LEU A 1 336 ? 30.511 8.629 -32.930 1.00 68.00 336 LEU A O 1
ATOM 2794 N N . LEU A 1 337 ? 31.543 8.825 -30.943 1.00 71.12 337 LEU A N 1
ATOM 2795 C CA . LEU A 1 337 ? 30.385 8.412 -30.138 1.00 71.12 337 LEU A CA 1
ATOM 2796 C C . LEU A 1 337 ? 29.165 9.321 -30.329 1.00 71.12 337 LEU A C 1
ATOM 2798 O O . LEU A 1 337 ? 28.023 8.853 -30.280 1.00 71.12 337 LEU A O 1
ATOM 2802 N N . LEU A 1 338 ? 29.408 10.620 -30.514 1.00 71.81 338 LEU A N 1
ATOM 2803 C CA . LEU A 1 338 ? 28.364 11.641 -30.587 1.00 71.81 338 LEU A CA 1
ATOM 2804 C C . LEU A 1 338 ? 28.018 12.048 -32.022 1.00 71.81 338 LEU A C 1
ATOM 2806 O O . LEU A 1 338 ? 26.881 12.455 -32.250 1.00 71.81 338 LEU A O 1
ATOM 2810 N N . ARG A 1 339 ? 28.968 11.963 -32.966 1.00 67.19 339 ARG A N 1
ATOM 2811 C CA . ARG A 1 339 ? 28.796 12.469 -34.340 1.00 67.19 339 ARG A CA 1
ATOM 2812 C C . ARG A 1 339 ? 28.433 11.403 -35.366 1.00 67.19 339 ARG A C 1
ATOM 2814 O O . ARG A 1 339 ? 27.859 11.747 -36.394 1.00 67.19 339 ARG A O 1
ATOM 2821 N N . VAL A 1 340 ? 28.792 10.140 -35.129 1.00 70.25 340 VAL A N 1
ATOM 2822 C CA . VAL A 1 340 ? 28.500 9.061 -36.079 1.00 70.25 340 VAL A CA 1
ATOM 2823 C C . VAL A 1 340 ? 27.134 8.465 -35.774 1.00 70.25 340 VAL A C 1
ATOM 2825 O O . VAL A 1 340 ? 26.890 7.942 -34.684 1.00 70.25 340 VAL A O 1
ATOM 2828 N N . ASP A 1 341 ? 26.256 8.524 -36.769 1.00 76.50 341 ASP A N 1
ATOM 2829 C CA . ASP A 1 341 ? 24.965 7.851 -36.750 1.00 76.50 341 ASP A CA 1
ATOM 2830 C C . ASP A 1 341 ? 25.130 6.410 -37.237 1.00 76.50 341 ASP A C 1
ATOM 2832 O O . ASP A 1 341 ? 25.505 6.156 -38.381 1.00 76.50 341 ASP A O 1
ATOM 2836 N N . LEU A 1 342 ? 24.857 5.451 -36.348 1.00 72.25 342 LEU A N 1
ATOM 2837 C CA . LEU A 1 342 ? 24.918 4.019 -36.663 1.00 72.25 342 LEU A CA 1
ATOM 2838 C C . LEU A 1 342 ? 23.625 3.555 -37.357 1.00 72.25 342 LEU A C 1
ATOM 2840 O O . LEU A 1 342 ? 23.638 2.672 -38.211 1.00 72.25 342 LEU A O 1
ATOM 2844 N N . THR A 1 343 ? 22.500 4.173 -36.989 1.00 78.19 343 THR A N 1
ATOM 2845 C CA . THR A 1 343 ? 21.193 4.054 -37.649 1.00 78.19 343 THR A CA 1
ATOM 2846 C C . THR A 1 343 ? 20.616 5.454 -37.888 1.00 78.19 343 THR A C 1
ATOM 2848 O O . THR A 1 343 ? 21.052 6.403 -37.234 1.00 78.19 343 THR A O 1
ATOM 2851 N N . PRO A 1 344 ? 19.644 5.631 -38.809 1.00 75.31 344 PRO A N 1
ATOM 2852 C CA . PRO A 1 344 ? 19.124 6.957 -39.141 1.00 75.31 344 PRO A CA 1
ATOM 2853 C C . PRO A 1 344 ? 18.668 7.712 -37.884 1.00 75.31 344 PRO A C 1
ATOM 2855 O O . PRO A 1 344 ? 17.811 7.221 -37.144 1.00 75.31 344 PRO A O 1
ATOM 2858 N N . ASN A 1 345 ? 19.234 8.899 -37.648 1.00 74.75 345 ASN A N 1
ATOM 2859 C CA . ASN A 1 345 ? 18.966 9.767 -36.493 1.00 74.75 345 ASN A CA 1
ATOM 2860 C C . ASN A 1 345 ? 19.322 9.173 -35.112 1.00 74.75 345 ASN A C 1
ATOM 2862 O O . ASN A 1 345 ? 18.744 9.589 -34.099 1.00 74.75 345 ASN A O 1
ATOM 2866 N N . ARG A 1 346 ? 20.213 8.176 -35.034 1.00 80.25 346 ARG A N 1
ATOM 2867 C CA . ARG A 1 346 ? 20.653 7.572 -33.767 1.00 80.25 346 ARG A CA 1
ATOM 2868 C C . ARG A 1 346 ? 22.169 7.398 -33.745 1.00 80.25 346 ARG A C 1
ATOM 2870 O O . ARG A 1 346 ? 22.728 6.536 -34.429 1.00 80.25 346 ARG A O 1
ATOM 2877 N N . SER A 1 347 ? 22.800 8.157 -32.856 1.00 83.69 347 SER A N 1
ATOM 2878 C CA . SER A 1 347 ? 24.236 8.089 -32.619 1.00 83.69 347 SER A CA 1
ATOM 2879 C C . SER A 1 347 ? 24.658 6.798 -31.915 1.00 83.69 347 SER A C 1
ATOM 2881 O O . SER A 1 347 ? 23.856 6.107 -31.273 1.00 83.69 347 SER A O 1
ATOM 2883 N N . ILE A 1 348 ? 25.952 6.490 -31.981 1.00 83.56 348 ILE A N 1
ATOM 2884 C CA . ILE A 1 348 ? 26.556 5.368 -31.247 1.00 83.56 348 ILE A CA 1
ATOM 2885 C C . ILE A 1 348 ? 26.307 5.500 -29.735 1.00 83.56 348 ILE A C 1
ATOM 2887 O O . ILE A 1 348 ? 26.003 4.505 -29.078 1.00 83.56 348 ILE A O 1
ATOM 2891 N N . ALA A 1 349 ? 26.335 6.718 -29.182 1.00 82.94 349 ALA A N 1
ATOM 2892 C CA . ALA A 1 349 ? 26.011 6.975 -27.778 1.00 82.94 349 ALA A CA 1
ATOM 2893 C C . ALA A 1 349 ? 24.583 6.536 -27.394 1.00 82.94 349 ALA A C 1
ATOM 2895 O O . ALA A 1 349 ? 24.365 6.037 -26.288 1.00 82.94 349 ALA A O 1
ATOM 2896 N N . TRP A 1 350 ? 23.609 6.668 -28.303 1.00 87.06 350 TRP A N 1
ATOM 2897 C CA . TRP A 1 350 ? 22.248 6.176 -28.070 1.00 87.06 350 TRP A CA 1
ATOM 2898 C C . TRP A 1 350 ? 22.217 4.645 -27.973 1.00 87.06 350 TRP A C 1
ATOM 2900 O O . TRP A 1 350 ? 21.591 4.091 -27.066 1.00 87.06 350 TRP A O 1
ATOM 2910 N N . TRP A 1 351 ? 22.934 3.950 -28.859 1.00 87.88 351 TRP A N 1
ATOM 2911 C CA . TRP A 1 351 ? 23.063 2.488 -28.824 1.00 87.88 351 TRP A CA 1
ATOM 2912 C C . TRP A 1 351 ? 23.838 1.996 -27.601 1.00 87.88 351 TRP A C 1
ATOM 2914 O O . TRP A 1 351 ? 23.424 1.034 -26.959 1.00 87.88 351 TRP A O 1
ATOM 2924 N N . PHE A 1 352 ? 24.904 2.696 -27.214 1.00 87.81 352 PHE A N 1
ATOM 2925 C CA . PHE A 1 352 ? 25.645 2.427 -25.985 1.00 87.81 352 PHE A CA 1
ATOM 2926 C C . PHE A 1 352 ? 24.739 2.527 -24.750 1.00 87.81 352 PHE A C 1
ATOM 2928 O O . PHE A 1 352 ? 24.694 1.604 -23.937 1.00 87.81 352 PHE A O 1
ATOM 2935 N N . ALA A 1 353 ? 23.964 3.610 -24.630 1.00 88.06 353 ALA A N 1
ATOM 2936 C CA . ALA A 1 353 ? 23.053 3.813 -23.506 1.00 88.06 353 ALA A CA 1
ATOM 2937 C C . ALA A 1 353 ? 21.916 2.777 -23.479 1.00 88.06 353 ALA A C 1
ATOM 2939 O O . ALA A 1 353 ? 21.579 2.251 -22.417 1.00 88.06 353 ALA A O 1
ATOM 2940 N N . THR A 1 354 ? 21.334 2.453 -24.636 1.00 90.31 354 THR A N 1
ATOM 2941 C CA . THR A 1 354 ? 20.235 1.480 -24.727 1.00 90.31 354 THR A CA 1
ATOM 2942 C C . THR A 1 354 ? 20.700 0.054 -24.467 1.00 90.31 354 THR A C 1
ATOM 2944 O O . THR A 1 354 ? 20.090 -0.630 -23.648 1.00 90.31 354 THR A O 1
ATOM 2947 N N . ILE A 1 355 ? 21.800 -0.390 -25.079 1.00 91.75 355 ILE A N 1
ATOM 2948 C CA . ILE A 1 355 ? 22.369 -1.723 -24.836 1.00 91.75 355 ILE A CA 1
ATOM 2949 C C . ILE A 1 355 ? 22.887 -1.825 -23.401 1.00 91.75 355 ILE A C 1
ATOM 2951 O O . ILE A 1 355 ? 22.651 -2.840 -22.755 1.00 91.75 355 ILE A O 1
ATOM 2955 N N . GLY A 1 356 ? 23.514 -0.774 -22.863 1.00 89.50 356 GLY A N 1
ATOM 2956 C CA . GLY A 1 356 ? 23.919 -0.718 -21.457 1.00 89.50 356 GLY A CA 1
ATOM 2957 C C . GLY A 1 356 ? 22.733 -0.860 -20.500 1.00 89.50 356 GLY A C 1
ATOM 2958 O O . GLY A 1 356 ? 22.789 -1.646 -19.553 1.00 89.50 356 GLY A O 1
ATOM 2959 N N . GLY A 1 357 ? 21.624 -0.169 -20.784 1.00 87.31 357 GLY A N 1
ATOM 2960 C CA . GLY A 1 357 ? 20.373 -0.304 -20.037 1.00 87.31 357 GLY A CA 1
ATOM 2961 C C . GLY A 1 357 ? 19.776 -1.711 -20.128 1.00 87.31 357 GLY A C 1
ATOM 2962 O O . GLY A 1 357 ? 19.462 -2.315 -19.103 1.00 87.31 357 GLY A O 1
ATOM 2963 N N . LEU A 1 358 ? 19.675 -2.273 -21.337 1.00 89.75 358 LEU A N 1
ATOM 2964 C CA . LEU A 1 358 ? 19.187 -3.639 -21.555 1.00 89.75 358 LEU A CA 1
ATOM 2965 C C . LEU A 1 358 ? 20.071 -4.677 -20.857 1.00 89.75 358 LEU A C 1
ATOM 2967 O O . LEU A 1 358 ? 19.557 -5.614 -20.252 1.00 89.75 358 LEU A O 1
ATOM 2971 N N . LEU A 1 359 ? 21.391 -4.499 -20.894 1.00 89.50 359 LEU A N 1
ATOM 2972 C CA . LEU A 1 359 ? 22.349 -5.365 -20.217 1.00 89.50 359 LEU A CA 1
ATOM 2973 C C . LEU A 1 359 ? 22.187 -5.296 -18.695 1.00 89.50 359 LEU A C 1
ATOM 2975 O O . LEU A 1 359 ? 22.243 -6.330 -18.033 1.00 89.50 359 LEU A O 1
ATOM 2979 N N . ALA A 1 360 ? 21.959 -4.107 -18.131 1.00 84.81 360 ALA A N 1
ATOM 2980 C CA . ALA A 1 360 ? 21.678 -3.950 -16.705 1.00 84.81 360 ALA A CA 1
ATOM 2981 C C . ALA A 1 360 ? 20.389 -4.685 -16.299 1.00 84.81 360 ALA A C 1
ATOM 2983 O O . ALA A 1 360 ? 20.385 -5.414 -15.305 1.00 84.81 360 ALA A O 1
ATOM 2984 N N . VAL A 1 361 ? 19.327 -4.570 -17.105 1.00 83.25 361 VAL A N 1
ATOM 2985 C CA . VAL A 1 361 ? 18.075 -5.316 -16.902 1.00 83.25 361 VAL A CA 1
ATOM 2986 C C . VAL A 1 361 ? 18.319 -6.821 -17.003 1.00 83.25 361 VAL A C 1
ATOM 2988 O O . VAL A 1 361 ? 17.983 -7.543 -16.068 1.00 83.25 361 VAL A O 1
ATOM 2991 N N . ALA A 1 362 ? 18.967 -7.302 -18.066 1.00 84.44 362 ALA A N 1
ATOM 2992 C CA . ALA A 1 362 ? 19.266 -8.722 -18.247 1.00 84.44 362 ALA A CA 1
ATOM 2993 C C . ALA A 1 362 ? 20.094 -9.286 -17.078 1.00 84.44 362 ALA A C 1
ATOM 2995 O O . ALA A 1 362 ? 19.795 -10.369 -16.574 1.00 84.44 362 ALA A O 1
ATOM 2996 N N . ARG A 1 363 ? 21.077 -8.525 -16.575 1.00 82.19 363 ARG A N 1
ATOM 2997 C CA . ARG A 1 363 ? 21.861 -8.892 -15.385 1.00 82.19 363 ARG A CA 1
ATOM 2998 C C . ARG A 1 363 ? 21.030 -8.928 -14.108 1.00 82.19 363 ARG A C 1
ATOM 3000 O O . ARG A 1 363 ? 21.298 -9.768 -13.265 1.00 82.19 363 ARG A O 1
ATOM 3007 N N . SER A 1 364 ? 20.037 -8.051 -13.963 1.00 77.94 364 SER A N 1
ATOM 3008 C CA . SER A 1 364 ? 19.123 -8.078 -12.811 1.00 77.94 364 SER A CA 1
ATOM 3009 C C . SER A 1 364 ? 18.172 -9.281 -12.816 1.00 77.94 364 SER A C 1
ATOM 3011 O O . SER A 1 364 ? 17.699 -9.690 -11.758 1.00 77.94 364 SER A O 1
ATOM 3013 N N . MET A 1 365 ? 17.882 -9.835 -14.000 1.00 74.50 365 MET A N 1
ATOM 3014 C CA . MET A 1 365 ? 17.011 -11.002 -14.168 1.00 74.50 365 MET A CA 1
ATOM 3015 C C . MET A 1 365 ? 17.778 -12.317 -14.041 1.00 74.50 365 MET A C 1
ATOM 3017 O O . MET A 1 365 ? 17.207 -13.322 -13.619 1.00 74.50 365 MET A O 1
ATOM 3021 N N . ALA A 1 366 ? 19.054 -12.321 -14.427 1.00 74.25 366 ALA A N 1
ATOM 3022 C CA . ALA A 1 366 ? 19.942 -13.435 -14.163 1.00 74.25 366 ALA A CA 1
ATOM 3023 C C . ALA A 1 366 ? 20.203 -13.511 -12.650 1.00 74.25 366 ALA A C 1
ATOM 3025 O O . ALA A 1 366 ? 20.500 -12.486 -12.031 1.00 74.25 366 ALA A O 1
ATOM 3026 N N . PRO A 1 367 ? 20.115 -14.697 -12.025 1.00 64.94 367 PRO A N 1
ATOM 3027 C CA . PRO A 1 367 ? 20.556 -14.828 -10.648 1.00 64.94 367 PRO A CA 1
ATOM 3028 C C . PRO A 1 367 ? 22.033 -14.410 -10.564 1.00 64.94 367 PRO A C 1
ATOM 3030 O O . PRO A 1 367 ? 22.790 -14.680 -11.510 1.00 64.94 367 PRO A O 1
ATOM 3033 N N . PRO A 1 368 ? 22.457 -13.760 -9.462 1.00 63.59 368 PRO A N 1
ATOM 3034 C CA . PRO A 1 368 ? 23.873 -13.491 -9.224 1.00 63.59 368 PRO A CA 1
ATOM 3035 C C . PRO A 1 368 ? 24.674 -14.791 -9.376 1.00 63.59 368 PRO A C 1
ATOM 3037 O O . PRO A 1 368 ? 24.100 -15.876 -9.290 1.00 63.59 368 PRO A O 1
ATOM 3040 N N . GLN A 1 369 ? 25.981 -14.714 -9.652 1.00 54.66 369 GLN A N 1
ATOM 3041 C CA . GLN A 1 369 ? 26.842 -15.900 -9.598 1.00 54.66 369 GLN A CA 1
ATOM 3042 C C . GLN A 1 369 ? 26.815 -16.428 -8.165 1.00 54.66 369 GLN A C 1
ATOM 3044 O O . GLN A 1 369 ? 27.542 -15.966 -7.295 1.00 54.66 369 GLN A O 1
ATOM 3049 N N . VAL A 1 370 ? 25.868 -17.321 -7.928 1.00 51.66 370 VAL A N 1
ATOM 3050 C CA . VAL A 1 370 ? 25.623 -17.960 -6.656 1.00 51.66 370 VAL A CA 1
ATOM 3051 C C . VAL A 1 370 ? 26.840 -18.830 -6.370 1.00 51.66 370 VAL A C 1
ATOM 3053 O O . VAL A 1 370 ? 27.268 -19.588 -7.249 1.00 51.66 370 VAL A O 1
ATOM 3056 N N . SER A 1 371 ? 27.408 -18.716 -5.169 1.00 49.28 371 SER A N 1
ATOM 3057 C CA . SER A 1 371 ? 28.273 -19.765 -4.634 1.00 49.28 371 SER A CA 1
ATOM 3058 C C . SER A 1 371 ? 27.531 -21.101 -4.738 1.00 49.28 371 SER A C 1
ATOM 3060 O O . SER A 1 371 ? 26.304 -21.160 -4.761 1.00 49.28 371 SER A O 1
ATOM 3062 N N . ILE A 1 372 ? 28.263 -22.204 -4.837 1.00 50.50 372 ILE A N 1
ATOM 3063 C CA . ILE A 1 372 ? 27.686 -23.549 -5.008 1.00 50.50 372 ILE A CA 1
ATOM 3064 C C . ILE A 1 372 ? 26.654 -23.882 -3.894 1.00 50.50 372 ILE A C 1
ATOM 3066 O O . ILE A 1 372 ? 25.781 -24.726 -4.095 1.00 50.50 372 ILE A O 1
ATOM 3070 N N . ASP A 1 373 ? 26.687 -23.145 -2.780 1.00 51.44 373 ASP A N 1
ATOM 3071 C CA . ASP A 1 373 ? 25.811 -23.274 -1.617 1.00 51.44 373 ASP A CA 1
ATOM 3072 C C . ASP A 1 373 ? 24.349 -22.819 -1.835 1.00 51.44 373 ASP A C 1
ATOM 3074 O O . ASP A 1 373 ? 23.452 -23.539 -1.393 1.00 51.44 373 ASP A O 1
ATOM 3078 N N . ASP A 1 374 ? 24.037 -21.715 -2.547 1.00 55.34 374 ASP A N 1
ATOM 3079 C CA . ASP A 1 374 ? 22.615 -21.299 -2.683 1.00 55.34 374 ASP A CA 1
ATOM 3080 C C . ASP A 1 374 ? 21.858 -22.009 -3.824 1.00 55.34 374 ASP A C 1
ATOM 3082 O O . ASP A 1 374 ? 20.633 -21.919 -3.902 1.00 55.34 374 ASP A O 1
ATOM 3086 N N . VAL A 1 375 ? 22.547 -22.758 -4.696 1.00 54.97 375 VAL A N 1
ATOM 3087 C CA . VAL A 1 375 ? 21.902 -23.567 -5.757 1.00 54.97 375 VAL A CA 1
ATOM 3088 C C . VAL A 1 375 ? 21.279 -24.852 -5.188 1.00 54.97 375 VAL A C 1
ATOM 3090 O O . VAL A 1 375 ? 20.337 -25.382 -5.772 1.00 54.97 375 VAL A O 1
ATOM 3093 N N . ASN A 1 376 ? 21.751 -25.309 -4.022 1.00 58.44 376 ASN A N 1
ATOM 3094 C CA . ASN A 1 376 ? 21.287 -26.523 -3.341 1.00 58.44 376 ASN A CA 1
ATOM 3095 C C . ASN A 1 376 ? 20.566 -26.234 -2.012 1.00 58.44 376 ASN A C 1
ATOM 3097 O O . ASN A 1 376 ? 20.397 -27.141 -1.195 1.00 58.44 376 ASN A O 1
ATOM 3101 N N . MET A 1 377 ? 20.157 -24.985 -1.762 1.00 66.12 377 MET A N 1
ATOM 3102 C CA . MET A 1 377 ? 19.475 -24.638 -0.517 1.00 66.12 377 MET A CA 1
ATOM 3103 C C . MET A 1 377 ? 18.119 -25.352 -0.446 1.00 66.12 377 MET A C 1
ATOM 3105 O O . MET A 1 377 ? 17.207 -25.049 -1.215 1.00 66.12 377 MET A O 1
ATOM 3109 N N . ASP A 1 378 ? 17.979 -26.290 0.495 1.00 82.06 378 ASP A N 1
ATOM 3110 C CA . ASP A 1 378 ? 16.716 -26.990 0.731 1.00 82.06 378 ASP A CA 1
ATOM 3111 C C . ASP A 1 378 ? 15.626 -25.967 1.118 1.00 82.06 378 ASP A C 1
ATOM 3113 O O . ASP A 1 378 ? 15.777 -25.314 2.163 1.00 82.06 378 ASP A O 1
ATOM 3117 N N . PRO A 1 379 ? 14.524 -25.833 0.341 1.00 85.44 379 PRO A N 1
ATOM 3118 C CA . PRO A 1 379 ? 13.418 -24.902 0.606 1.00 85.44 379 PRO A CA 1
ATOM 3119 C C . PRO A 1 379 ? 12.827 -25.035 2.010 1.00 85.44 379 PRO A C 1
ATOM 3121 O O . PRO A 1 379 ? 12.251 -24.078 2.531 1.00 85.44 379 PRO A O 1
ATOM 3124 N N . ARG A 1 380 ? 12.977 -26.196 2.660 1.00 87.56 380 ARG A N 1
ATOM 3125 C CA . ARG A 1 380 ? 12.485 -26.430 4.025 1.00 87.56 380 ARG A CA 1
ATOM 3126 C C . ARG A 1 380 ? 13.129 -25.498 5.048 1.00 87.56 380 ARG A C 1
ATOM 3128 O O . ARG A 1 380 ? 12.451 -25.054 5.974 1.00 87.56 380 ARG A O 1
ATOM 3135 N N . THR A 1 381 ? 14.410 -25.171 4.879 1.00 87.50 381 THR A N 1
ATOM 3136 C CA . THR A 1 381 ? 15.158 -24.336 5.832 1.00 87.50 381 THR A CA 1
ATOM 3137 C C . THR A 1 381 ? 14.707 -22.866 5.843 1.00 87.50 381 THR A C 1
ATOM 3139 O O . THR A 1 381 ? 14.308 -22.397 6.916 1.00 87.50 381 THR A O 1
ATOM 3142 N N . PRO A 1 382 ? 14.651 -22.127 4.710 1.00 88.25 382 PRO A N 1
ATOM 3143 C CA . PRO A 1 382 ? 14.123 -20.769 4.709 1.00 88.25 382 PRO A CA 1
ATOM 3144 C C . PRO A 1 382 ? 12.622 -20.749 5.017 1.00 88.25 382 PRO A C 1
ATOM 3146 O O . PRO A 1 382 ? 12.162 -19.823 5.682 1.00 88.25 382 PRO A O 1
ATOM 3149 N N . PHE A 1 383 ? 11.868 -21.785 4.626 1.00 88.69 383 PHE A N 1
ATOM 3150 C CA . PHE A 1 383 ? 10.453 -21.898 4.976 1.00 88.69 383 PHE A CA 1
ATOM 3151 C C . PHE A 1 383 ? 10.240 -22.000 6.488 1.00 88.69 383 PHE A C 1
ATOM 3153 O O . PHE A 1 383 ? 9.374 -21.317 7.024 1.00 88.69 383 PHE A O 1
ATOM 3160 N N . ALA A 1 384 ? 11.038 -22.799 7.201 1.00 86.62 384 ALA A N 1
ATOM 3161 C CA . ALA A 1 384 ? 10.936 -22.915 8.654 1.00 86.62 384 ALA A CA 1
ATOM 3162 C C . ALA A 1 384 ? 11.247 -21.587 9.365 1.00 86.62 384 ALA A C 1
ATOM 3164 O O . ALA A 1 384 ? 10.574 -21.234 10.332 1.00 86.62 384 ALA A O 1
ATOM 3165 N N . LEU A 1 385 ? 12.232 -20.824 8.877 1.00 87.31 385 LEU A N 1
ATOM 3166 C CA . LEU A 1 385 ? 12.553 -19.492 9.404 1.00 87.31 385 LEU A CA 1
ATOM 3167 C C . LEU A 1 385 ? 11.439 -18.479 9.125 1.00 87.31 385 LEU A C 1
ATOM 3169 O O . LEU A 1 385 ? 11.052 -17.725 10.015 1.00 87.31 385 LEU A O 1
ATOM 3173 N N . MET A 1 386 ? 10.901 -18.498 7.908 1.00 87.75 386 MET A N 1
ATOM 3174 C CA . MET A 1 386 ? 9.769 -17.677 7.491 1.00 87.75 386 MET A CA 1
ATOM 3175 C C . MET A 1 386 ? 8.516 -17.986 8.325 1.00 87.75 386 MET A C 1
ATOM 3177 O O . MET A 1 386 ? 7.870 -17.074 8.835 1.00 87.75 386 MET A O 1
ATOM 3181 N N . LYS A 1 387 ? 8.203 -19.273 8.518 1.00 83.94 387 LYS A N 1
ATOM 3182 C CA . LYS A 1 387 ? 7.032 -19.762 9.260 1.00 83.94 387 LYS A CA 1
ATOM 3183 C C . LYS A 1 387 ? 6.989 -19.231 10.696 1.00 83.94 387 LYS A C 1
ATOM 3185 O O . LYS A 1 387 ? 5.908 -18.925 11.184 1.00 83.94 387 LYS A O 1
ATOM 3190 N N . LYS A 1 388 ? 8.144 -19.019 11.341 1.00 82.62 388 LYS A N 1
ATOM 3191 C CA . LYS A 1 388 ? 8.228 -18.411 12.687 1.00 82.62 388 LYS A CA 1
ATOM 3192 C C . LYS A 1 388 ? 7.655 -16.990 12.764 1.00 82.62 388 LYS A C 1
ATOM 3194 O O . LYS A 1 388 ? 7.335 -16.538 13.853 1.00 82.62 388 LYS A O 1
ATOM 3199 N N . GLN A 1 389 ? 7.548 -16.280 11.640 1.00 82.69 389 GLN A N 1
ATOM 3200 C CA . GLN A 1 389 ? 7.030 -14.908 11.583 1.00 82.69 389 GLN A CA 1
ATOM 3201 C C . GLN A 1 389 ? 5.536 -14.840 11.208 1.00 82.69 389 GLN A C 1
ATOM 3203 O O . GLN A 1 389 ? 4.939 -13.761 11.240 1.00 82.69 389 GLN A O 1
ATOM 3208 N N . PHE A 1 390 ? 4.910 -15.958 10.827 1.00 78.69 390 PHE A N 1
ATOM 3209 C CA . PHE A 1 390 ? 3.533 -15.987 10.325 1.00 78.69 390 PHE A CA 1
ATOM 3210 C C . PHE A 1 390 ? 2.622 -16.823 11.216 1.00 78.69 390 PHE A C 1
ATOM 3212 O O . PHE A 1 390 ? 2.517 -18.035 11.047 1.00 78.69 390 PHE A O 1
ATOM 3219 N N . TYR A 1 391 ? 1.916 -16.143 12.121 1.00 66.62 391 TYR A N 1
ATOM 3220 C CA . TYR A 1 391 ? 1.057 -16.754 13.138 1.00 66.62 391 TYR A CA 1
ATOM 3221 C C . TYR A 1 391 ? -0.018 -17.692 12.549 1.00 66.62 391 TYR A C 1
ATOM 3223 O O . TYR A 1 391 ? -0.149 -18.828 12.992 1.00 66.62 391 TYR A O 1
ATOM 3231 N N . ASP A 1 392 ? -0.692 -17.290 11.467 1.00 63.00 392 ASP A N 1
ATOM 3232 C CA . ASP A 1 392 ? -1.735 -18.090 10.793 1.00 63.00 392 ASP A CA 1
ATOM 3233 C C . ASP A 1 392 ? -1.221 -19.353 10.079 1.00 63.00 392 ASP A C 1
ATOM 3235 O O . ASP A 1 392 ? -2.011 -20.208 9.665 1.00 63.00 392 ASP A O 1
ATOM 3239 N N . PHE A 1 393 ? 0.095 -19.452 9.877 1.00 60.28 393 PHE A N 1
ATOM 3240 C CA . PHE A 1 393 ? 0.746 -20.546 9.157 1.00 60.28 393 PHE A CA 1
ATOM 3241 C C . PHE A 1 393 ? 1.474 -21.522 10.077 1.00 60.28 393 PHE A C 1
ATOM 3243 O O . PHE A 1 393 ? 1.898 -22.575 9.596 1.00 60.28 393 PHE A O 1
ATOM 3250 N N . VAL A 1 394 ? 1.605 -21.216 11.375 1.00 53.94 394 VAL A N 1
ATOM 3251 C CA . VAL A 1 394 ? 2.254 -22.101 12.356 1.00 53.94 394 VAL A CA 1
ATOM 3252 C C . VAL A 1 394 ? 1.535 -23.457 12.420 1.00 53.94 394 VAL A C 1
ATOM 3254 O O . VAL A 1 394 ? 2.192 -24.494 12.295 1.00 53.94 394 VAL A O 1
ATOM 3257 N N . ASP A 1 395 ? 0.201 -23.440 12.440 1.00 50.28 395 ASP A N 1
ATOM 3258 C CA . ASP A 1 395 ? -0.641 -24.635 12.618 1.00 50.28 395 ASP A CA 1
ATOM 3259 C C . ASP A 1 395 ? -1.102 -25.289 11.308 1.00 50.28 395 ASP A C 1
ATOM 3261 O O . ASP A 1 395 ? -1.587 -26.422 11.300 1.00 50.28 395 ASP A O 1
ATOM 3265 N N . ARG A 1 396 ? -0.938 -24.618 10.161 1.00 63.69 396 ARG A N 1
ATOM 3266 C CA . ARG A 1 396 ? -1.251 -25.245 8.873 1.00 63.69 396 ARG A CA 1
ATOM 3267 C C . ARG A 1 396 ? -0.139 -26.237 8.524 1.00 63.69 396 ARG A C 1
ATOM 3269 O O . ARG A 1 396 ? 1.032 -25.859 8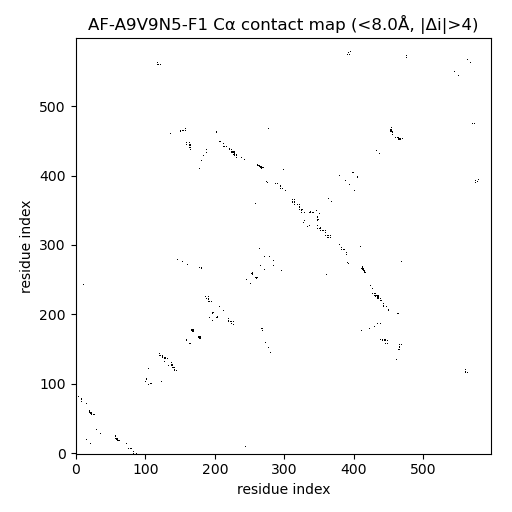.407 1.00 63.69 396 ARG A O 1
ATOM 3276 N N . ASN A 1 397 ? -0.514 -27.497 8.291 1.00 63.66 397 ASN A N 1
ATOM 3277 C CA . ASN A 1 397 ? 0.354 -28.526 7.707 1.00 63.66 397 ASN A CA 1
ATOM 3278 C C . ASN A 1 397 ? 0.603 -28.225 6.221 1.00 63.66 397 ASN A C 1
ATOM 3280 O O . ASN A 1 397 ? 0.150 -28.931 5.323 1.00 63.66 397 ASN A O 1
ATOM 3284 N N . VAL A 1 398 ? 1.294 -27.118 5.960 1.00 78.31 398 VAL A N 1
ATOM 3285 C CA . VAL A 1 398 ? 1.666 -26.691 4.617 1.00 78.31 398 VAL A CA 1
ATOM 3286 C C . VAL A 1 398 ? 2.973 -27.366 4.254 1.00 78.31 398 VAL A C 1
ATOM 3288 O O . VAL A 1 398 ? 3.996 -27.153 4.906 1.00 78.31 398 VAL A O 1
ATOM 3291 N N . ASN A 1 399 ? 2.945 -28.172 3.196 1.00 83.31 399 ASN A N 1
ATOM 3292 C CA . ASN A 1 399 ? 4.163 -28.740 2.651 1.00 83.31 399 ASN A CA 1
ATOM 3293 C C . ASN A 1 399 ? 4.973 -27.621 1.961 1.00 83.31 399 ASN A C 1
ATOM 3295 O O . ASN A 1 399 ? 4.466 -27.013 1.009 1.00 83.31 399 ASN A O 1
ATOM 3299 N N . PRO A 1 400 ? 6.217 -27.346 2.399 1.00 83.94 400 PRO A N 1
ATOM 3300 C CA . PRO A 1 400 ? 7.071 -26.329 1.786 1.00 83.94 400 PRO A CA 1
ATOM 3301 C C . PRO A 1 400 ? 7.467 -26.664 0.348 1.00 83.94 400 PRO A C 1
ATOM 3303 O O . PRO A 1 400 ? 7.906 -25.783 -0.370 1.00 83.94 400 PRO A O 1
ATOM 3306 N N . LEU A 1 401 ? 7.342 -27.920 -0.081 1.00 86.19 401 LEU A N 1
ATOM 3307 C CA . LEU A 1 401 ? 7.710 -28.348 -1.433 1.00 86.19 401 LEU A CA 1
ATOM 3308 C C . LEU A 1 401 ? 6.557 -28.233 -2.437 1.00 86.19 401 LEU A C 1
ATOM 3310 O O . LEU A 1 401 ? 6.775 -28.396 -3.634 1.00 86.19 401 LEU A O 1
ATOM 3314 N N . ASN A 1 402 ? 5.331 -27.977 -1.971 1.00 88.44 402 ASN A N 1
ATOM 3315 C CA . ASN A 1 402 ? 4.176 -27.909 -2.856 1.00 88.44 402 ASN A CA 1
ATOM 3316 C C . ASN A 1 402 ? 4.190 -26.627 -3.694 1.00 88.44 402 ASN A C 1
ATOM 3318 O O . ASN A 1 402 ? 4.395 -25.522 -3.182 1.00 88.44 402 ASN A O 1
ATOM 3322 N N . GLU A 1 403 ? 3.845 -26.772 -4.973 1.00 86.75 403 GLU A N 1
ATOM 3323 C CA . GLU A 1 403 ? 3.725 -25.645 -5.899 1.00 86.75 403 GLU A CA 1
ATOM 3324 C C . GLU A 1 403 ? 2.659 -24.640 -5.441 1.00 86.75 403 GLU A C 1
ATOM 3326 O O . GLU A 1 403 ? 2.865 -23.436 -5.542 1.00 86.75 403 GLU A O 1
ATOM 3331 N N . SER A 1 404 ? 1.558 -25.105 -4.844 1.00 87.00 404 SER A N 1
ATOM 3332 C CA . SER A 1 404 ? 0.517 -24.229 -4.292 1.00 87.00 404 SER A CA 1
ATOM 3333 C C . SER A 1 404 ? 1.053 -23.287 -3.208 1.00 87.00 404 SER A C 1
ATOM 3335 O O . SER A 1 404 ? 0.731 -22.098 -3.208 1.00 87.00 404 SER A O 1
ATOM 3337 N N . THR A 1 405 ? 1.931 -23.783 -2.332 1.00 88.25 405 THR A N 1
ATOM 3338 C CA . THR A 1 405 ? 2.608 -22.983 -1.304 1.00 88.25 405 THR A CA 1
ATOM 3339 C C . THR A 1 405 ? 3.505 -21.932 -1.945 1.00 88.25 405 THR A C 1
ATOM 3341 O O . THR A 1 405 ? 3.471 -20.759 -1.567 1.00 88.25 405 THR A O 1
ATOM 3344 N N . ARG A 1 406 ? 4.301 -22.334 -2.944 1.00 88.62 406 ARG A N 1
ATOM 3345 C CA . ARG A 1 406 ? 5.163 -21.418 -3.697 1.00 88.62 406 ARG A CA 1
ATOM 3346 C C . ARG A 1 406 ? 4.350 -20.315 -4.371 1.00 88.62 406 ARG A C 1
ATOM 3348 O O . ARG A 1 406 ? 4.686 -19.142 -4.211 1.00 88.62 406 ARG A O 1
ATOM 3355 N N . VAL A 1 407 ? 3.281 -20.676 -5.081 1.00 88.56 407 VAL A N 1
ATOM 3356 C CA . VAL A 1 407 ? 2.400 -19.732 -5.781 1.00 88.56 407 VAL A CA 1
ATOM 3357 C C . VAL A 1 407 ? 1.783 -18.748 -4.792 1.00 88.56 407 VAL A C 1
ATOM 3359 O O . VAL A 1 407 ? 1.853 -17.542 -5.026 1.00 88.56 407 VAL A O 1
ATOM 3362 N N . TYR A 1 408 ? 1.275 -19.225 -3.656 1.00 89.00 408 TYR A N 1
ATOM 3363 C CA . TYR A 1 408 ? 0.713 -18.370 -2.612 1.00 89.00 408 TYR A CA 1
ATOM 3364 C C . TYR A 1 408 ? 1.721 -17.318 -2.112 1.00 89.00 408 TYR A C 1
ATOM 3366 O O . TYR A 1 408 ? 1.454 -16.119 -2.202 1.00 89.00 408 TYR A O 1
ATOM 3374 N N . PHE A 1 409 ? 2.928 -17.718 -1.692 1.00 90.44 409 PHE A N 1
ATOM 3375 C CA . PHE A 1 409 ? 3.945 -16.747 -1.254 1.00 90.44 409 PHE A CA 1
ATOM 3376 C C . PHE A 1 409 ? 4.454 -15.859 -2.396 1.00 90.44 409 PHE A C 1
ATOM 3378 O O . PHE A 1 409 ? 4.808 -14.702 -2.165 1.00 90.44 409 PHE A O 1
ATOM 3385 N N . SER A 1 410 ? 4.447 -16.349 -3.639 1.00 89.81 410 SER A N 1
ATOM 3386 C CA . SER A 1 410 ? 4.805 -15.541 -4.809 1.00 89.81 410 SER A CA 1
ATOM 3387 C C . SER A 1 410 ? 3.787 -14.433 -5.105 1.00 89.81 410 SER A C 1
ATOM 3389 O O . SER A 1 410 ? 4.189 -13.360 -5.554 1.00 89.81 410 SER A O 1
ATOM 3391 N N . LYS A 1 411 ? 2.496 -14.656 -4.801 1.00 89.94 411 LYS A N 1
ATOM 3392 C CA . LYS A 1 411 ? 1.432 -13.642 -4.900 1.00 89.94 411 LYS A CA 1
ATOM 3393 C C . LYS A 1 411 ? 1.579 -12.555 -3.835 1.00 89.94 411 LYS A C 1
ATOM 3395 O O . LYS A 1 411 ? 1.331 -11.386 -4.109 1.00 89.94 411 LYS A O 1
ATOM 3400 N N . LEU A 1 412 ? 2.009 -12.923 -2.630 1.00 91.19 412 LEU A N 1
ATOM 3401 C CA . LEU A 1 412 ? 2.212 -11.976 -1.530 1.00 91.19 412 LEU A CA 1
ATOM 3402 C C . LEU A 1 412 ? 3.501 -11.162 -1.671 1.00 91.19 412 LEU A C 1
ATOM 3404 O O . LEU A 1 412 ? 3.543 -9.997 -1.274 1.00 91.19 412 LEU A O 1
ATOM 3408 N N . LEU A 1 413 ? 4.549 -11.777 -2.225 1.00 92.81 413 LEU A N 1
ATOM 3409 C CA . LEU A 1 413 ? 5.869 -11.180 -2.387 1.00 92.81 413 LEU A CA 1
ATOM 3410 C C . LEU A 1 413 ? 6.253 -11.083 -3.872 1.00 92.81 413 LEU A C 1
ATOM 3412 O O . LEU A 1 413 ? 7.024 -11.886 -4.415 1.00 92.81 413 LEU A O 1
ATOM 3416 N N . GLN A 1 414 ? 5.716 -10.060 -4.529 1.00 92.12 414 GLN A N 1
ATOM 3417 C CA . GLN A 1 414 ? 5.881 -9.811 -5.961 1.00 92.12 414 GLN A CA 1
ATOM 3418 C C . GLN A 1 414 ? 7.065 -8.890 -6.260 1.00 92.12 414 GLN A C 1
ATOM 3420 O O . GLN A 1 414 ? 7.625 -8.250 -5.372 1.00 92.12 414 GLN A O 1
ATOM 3425 N N . LEU A 1 415 ? 7.458 -8.804 -7.532 1.00 90.25 415 LEU A N 1
ATOM 3426 C CA . LEU A 1 415 ? 8.453 -7.828 -7.978 1.00 90.25 415 LEU A CA 1
ATOM 3427 C C . LEU A 1 415 ? 7.952 -6.406 -7.717 1.00 90.25 415 LEU A C 1
ATOM 3429 O O . LEU A 1 415 ? 6.798 -6.082 -7.997 1.00 90.25 415 LEU A O 1
ATOM 3433 N N . ARG A 1 416 ? 8.835 -5.524 -7.249 1.00 90.75 416 ARG A N 1
ATOM 3434 C CA . ARG A 1 416 ? 8.495 -4.114 -7.040 1.00 90.75 416 ARG A CA 1
ATOM 3435 C C . ARG A 1 416 ? 8.018 -3.453 -8.329 1.00 90.75 416 ARG A C 1
ATOM 3437 O O . ARG A 1 416 ? 7.051 -2.698 -8.291 1.00 90.75 416 ARG A O 1
ATOM 3444 N N . ALA A 1 417 ? 8.644 -3.780 -9.462 1.00 88.19 417 ALA A N 1
ATOM 3445 C CA . ALA A 1 417 ? 8.174 -3.356 -10.778 1.00 88.19 417 ALA A CA 1
ATOM 3446 C C . ALA A 1 417 ? 6.706 -3.740 -11.015 1.00 88.19 417 ALA A C 1
ATOM 3448 O O . ALA A 1 417 ? 5.925 -2.891 -11.428 1.00 88.19 417 ALA A O 1
ATOM 3449 N N . TYR A 1 418 ? 6.321 -4.981 -10.699 1.00 89.94 418 TYR A N 1
ATOM 3450 C CA . TYR A 1 418 ? 4.948 -5.453 -10.876 1.00 89.94 418 TYR A CA 1
ATOM 3451 C C . TYR A 1 418 ? 3.967 -4.635 -10.034 1.00 89.94 418 TYR A C 1
ATOM 3453 O O . TYR A 1 418 ? 3.013 -4.106 -10.581 1.00 89.94 418 TYR A O 1
ATOM 3461 N N . VAL A 1 419 ? 4.240 -4.434 -8.743 1.00 90.56 419 VAL A N 1
ATOM 3462 C CA . VAL A 1 419 ? 3.348 -3.664 -7.854 1.00 90.56 419 VAL A CA 1
ATOM 3463 C C . VAL A 1 419 ? 3.214 -2.201 -8.300 1.00 90.56 419 VAL A C 1
ATOM 3465 O O . VAL A 1 419 ? 2.145 -1.605 -8.201 1.00 90.56 419 VAL A O 1
ATOM 3468 N N . VAL A 1 420 ? 4.289 -1.596 -8.817 1.00 89.06 420 VAL A N 1
ATOM 3469 C CA . VAL A 1 420 ? 4.236 -0.236 -9.379 1.00 89.06 420 VAL A CA 1
ATOM 3470 C C . VAL A 1 420 ? 3.391 -0.203 -10.651 1.00 89.06 420 VAL A C 1
ATOM 3472 O O . VAL A 1 420 ? 2.578 0.705 -10.823 1.00 89.06 420 VAL A O 1
ATOM 3475 N N . LEU A 1 421 ? 3.572 -1.176 -11.545 1.00 88.19 421 LEU A N 1
ATOM 3476 C CA . LEU A 1 421 ? 2.773 -1.293 -12.764 1.00 88.19 421 LEU A CA 1
ATOM 3477 C C . LEU A 1 421 ? 1.303 -1.559 -12.425 1.00 88.19 421 LEU A C 1
ATOM 3479 O O . LEU A 1 421 ? 0.435 -0.944 -13.032 1.00 88.19 421 LEU A O 1
ATOM 3483 N N . GLU A 1 422 ? 1.022 -2.390 -11.424 1.00 90.00 422 GLU A N 1
ATOM 3484 C CA . GLU A 1 422 ? -0.321 -2.636 -10.903 1.00 90.00 422 GLU A CA 1
ATOM 3485 C C . GLU A 1 422 ? -0.947 -1.351 -10.347 1.00 90.00 422 GLU A C 1
ATOM 3487 O O . GLU A 1 422 ? -2.108 -1.082 -10.617 1.00 90.00 422 GLU A O 1
ATOM 3492 N N . GLU A 1 423 ? -0.200 -0.492 -9.650 1.00 90.75 423 GLU A N 1
ATOM 3493 C CA . GLU A 1 423 ? -0.712 0.819 -9.225 1.00 90.75 423 GLU A CA 1
ATOM 3494 C C . GLU A 1 423 ? -0.991 1.763 -10.403 1.00 90.75 423 GLU A C 1
ATOM 3496 O O . GLU A 1 423 ? -1.991 2.477 -10.386 1.00 90.75 423 GLU A O 1
ATOM 3501 N N . ILE A 1 424 ? -0.123 1.800 -11.419 1.00 88.06 424 ILE A N 1
ATOM 3502 C CA . ILE A 1 424 ? -0.255 2.728 -12.555 1.00 88.06 424 ILE A CA 1
ATOM 3503 C C . ILE A 1 424 ? -1.358 2.264 -13.511 1.00 88.06 424 ILE A C 1
ATOM 3505 O O . ILE A 1 424 ? -2.288 3.017 -13.797 1.00 88.06 424 ILE A O 1
ATOM 3509 N N . PHE A 1 425 ? -1.269 1.028 -13.999 1.00 82.94 425 PHE A N 1
ATOM 3510 C CA . PHE A 1 425 ? -2.237 0.448 -14.928 1.00 82.94 425 PHE A CA 1
ATOM 3511 C C . PHE A 1 425 ? -3.524 0.024 -14.222 1.00 82.94 425 PHE A C 1
ATOM 3513 O O . PHE A 1 425 ? -4.597 0.083 -14.820 1.00 82.94 425 PHE A O 1
ATOM 3520 N N . GLY A 1 426 ? -3.461 -0.302 -12.930 1.00 86.56 426 GLY A N 1
ATOM 3521 C CA . GLY A 1 426 ? -4.644 -0.575 -12.123 1.00 86.56 426 GLY A CA 1
ATOM 3522 C C . GLY A 1 426 ? -5.577 0.621 -11.984 1.00 86.56 426 GLY A C 1
ATOM 3523 O O . GLY A 1 426 ? -6.766 0.418 -11.768 1.00 86.56 426 GLY A O 1
ATOM 3524 N N . LEU A 1 427 ? -5.125 1.862 -12.208 1.00 90.88 427 LEU A N 1
ATOM 3525 C CA . LEU A 1 427 ? -6.032 3.017 -12.303 1.00 90.88 427 LEU A CA 1
ATOM 3526 C C . LEU A 1 427 ? -7.081 2.880 -13.416 1.00 90.88 427 LEU A C 1
ATOM 3528 O O . LEU A 1 427 ? -8.121 3.531 -13.332 1.00 90.88 427 LEU A O 1
ATOM 3532 N N . LEU A 1 428 ? -6.841 2.029 -14.418 1.00 89.81 428 LEU A N 1
ATOM 3533 C CA . LEU A 1 428 ? -7.817 1.697 -15.458 1.00 89.81 428 LEU A CA 1
ATOM 3534 C C . LEU A 1 428 ? -8.841 0.652 -14.980 1.00 89.81 428 LEU A C 1
ATOM 3536 O O . LEU A 1 428 ? -9.988 0.672 -15.417 1.00 89.81 428 LEU A O 1
ATOM 3540 N N . LEU A 1 429 ? -8.447 -0.232 -14.057 1.00 92.19 429 LEU A N 1
ATOM 3541 C CA . LEU A 1 429 ? -9.291 -1.299 -13.502 1.00 92.19 429 LEU A CA 1
ATOM 3542 C C . LEU A 1 429 ? -10.055 -0.874 -12.237 1.00 92.19 429 LEU A C 1
ATOM 3544 O O . LEU A 1 429 ? -11.134 -1.397 -11.961 1.00 92.19 429 LEU A O 1
ATOM 3548 N N . ILE A 1 430 ? -9.543 0.098 -11.478 1.00 94.81 430 ILE A N 1
ATOM 3549 C CA . ILE A 1 430 ? -10.189 0.639 -10.271 1.00 94.81 430 ILE A CA 1
ATOM 3550 C C . ILE A 1 430 ? -11.627 1.114 -10.535 1.00 94.81 430 ILE A C 1
ATOM 3552 O O . ILE A 1 430 ? -12.504 0.754 -9.746 1.00 94.81 430 ILE A O 1
ATOM 3556 N N . PRO A 1 431 ? -11.922 1.862 -11.618 1.00 94.75 431 PRO A N 1
ATOM 3557 C CA . PRO A 1 431 ? -13.292 2.216 -11.951 1.00 94.75 431 PRO A CA 1
ATOM 3558 C C . PRO A 1 431 ? -14.226 1.018 -12.082 1.00 94.75 431 PRO A C 1
ATOM 3560 O O . PRO A 1 431 ? -15.327 1.055 -11.546 1.00 94.75 431 PRO A O 1
ATOM 3563 N N . TYR A 1 432 ? -13.786 -0.054 -12.748 1.00 94.12 432 TYR A N 1
ATOM 3564 C CA . TYR A 1 432 ? -14.574 -1.278 -12.885 1.00 94.12 432 TYR A CA 1
ATOM 3565 C C . TYR A 1 432 ? -14.829 -1.926 -11.519 1.00 94.12 432 TYR A C 1
ATOM 3567 O O . TYR A 1 432 ? -15.971 -2.267 -11.201 1.00 94.12 432 TYR A O 1
ATOM 3575 N N . MET A 1 433 ? -13.796 -2.020 -10.676 1.00 95.31 433 MET A N 1
ATOM 3576 C CA . MET A 1 433 ? -13.945 -2.553 -9.322 1.00 95.31 433 MET A CA 1
ATOM 3577 C C . MET A 1 433 ? -14.960 -1.749 -8.501 1.00 95.31 433 MET A C 1
ATOM 3579 O O . MET A 1 433 ? -15.880 -2.329 -7.929 1.00 95.31 433 MET A O 1
ATOM 3583 N N . LEU A 1 434 ? -14.845 -0.419 -8.478 1.00 96.25 434 LEU A N 1
ATOM 3584 C CA . LEU A 1 434 ? -15.727 0.452 -7.694 1.00 96.25 434 LEU A CA 1
ATOM 3585 C C . LEU A 1 434 ? -17.138 0.574 -8.282 1.00 96.25 434 LEU A C 1
ATOM 3587 O O . LEU A 1 434 ? -18.096 0.718 -7.535 1.00 96.25 434 LEU A O 1
ATOM 3591 N N . PHE A 1 435 ? -17.295 0.527 -9.603 1.00 96.19 435 PHE A N 1
ATOM 3592 C CA . PHE A 1 435 ? -18.595 0.723 -10.246 1.00 96.19 435 PHE A CA 1
ATOM 3593 C C . PHE A 1 435 ? -19.416 -0.568 -10.355 1.00 96.19 435 PHE A C 1
ATOM 3595 O O . PHE A 1 435 ? -20.646 -0.514 -10.309 1.00 96.19 435 PHE A O 1
ATOM 3602 N N . VAL A 1 436 ? -18.753 -1.722 -10.490 1.00 94.56 436 VAL A N 1
ATOM 3603 C CA . VAL A 1 436 ? -19.409 -3.015 -10.744 1.00 94.56 436 VAL A CA 1
ATOM 3604 C C . VAL A 1 436 ? -19.226 -3.984 -9.580 1.00 94.56 436 VAL A C 1
ATOM 3606 O O . VAL A 1 436 ? -20.218 -4.426 -9.004 1.00 94.56 436 VAL A O 1
ATOM 3609 N N . ARG A 1 437 ? -17.980 -4.311 -9.208 1.00 94.81 437 ARG A N 1
ATOM 3610 C CA . ARG A 1 437 ? -17.698 -5.386 -8.239 1.00 94.81 437 ARG A CA 1
ATOM 3611 C C . ARG A 1 437 ? -18.087 -5.015 -6.808 1.00 94.81 437 ARG A C 1
ATOM 3613 O O . ARG A 1 437 ? -18.913 -5.699 -6.218 1.00 94.81 437 ARG A O 1
ATOM 3620 N N . PHE A 1 438 ? -17.562 -3.923 -6.255 1.00 95.69 438 PHE A N 1
ATOM 3621 C CA . PHE A 1 438 ? -17.849 -3.508 -4.873 1.00 95.69 438 PHE A CA 1
ATOM 3622 C C . PHE A 1 438 ? -19.350 -3.279 -4.593 1.00 95.69 438 PHE A C 1
ATOM 3624 O O . PHE A 1 438 ? -19.832 -3.767 -3.572 1.00 95.69 438 PHE A O 1
ATOM 3631 N N . PRO A 1 439 ? -20.130 -2.628 -5.482 1.00 96.50 439 PRO A N 1
ATOM 3632 C CA . PRO A 1 439 ? -21.577 -2.501 -5.309 1.00 96.50 439 PRO A CA 1
ATOM 3633 C C . PRO A 1 439 ? -22.319 -3.841 -5.252 1.00 96.50 439 PRO A C 1
ATOM 3635 O O . PRO A 1 439 ? -23.317 -3.943 -4.545 1.00 96.50 439 PRO A O 1
ATOM 3638 N N . ALA A 1 440 ? -21.852 -4.870 -5.967 1.00 96.12 440 ALA A N 1
ATOM 3639 C CA . ALA A 1 440 ? -22.468 -6.198 -5.921 1.00 96.12 440 ALA A CA 1
ATOM 3640 C C . ALA A 1 440 ? -22.286 -6.885 -4.555 1.00 96.12 440 ALA A C 1
ATOM 3642 O O . ALA A 1 440 ? -23.100 -7.719 -4.174 1.00 96.12 440 ALA A O 1
ATOM 3643 N N . TYR A 1 441 ? -21.249 -6.505 -3.803 1.00 96.06 441 TYR A N 1
ATOM 3644 C CA . TYR A 1 441 ? -20.959 -7.030 -2.467 1.00 96.06 441 TYR A CA 1
ATOM 3645 C C . TYR A 1 441 ? -21.475 -6.142 -1.328 1.00 96.06 441 TYR A C 1
ATOM 3647 O O . TYR A 1 441 ? -21.239 -6.458 -0.164 1.00 96.06 441 TYR A O 1
ATOM 3655 N N . ALA A 1 442 ? -22.190 -5.052 -1.626 1.00 96.56 442 ALA A N 1
ATOM 3656 C CA . ALA A 1 442 ? -22.626 -4.090 -0.615 1.00 96.56 442 ALA A CA 1
ATOM 3657 C C . ALA A 1 442 ? -23.475 -4.723 0.502 1.00 96.56 442 ALA A C 1
ATOM 3659 O O . ALA A 1 442 ? -23.216 -4.447 1.670 1.00 96.56 442 ALA A O 1
ATOM 3660 N N . ASP A 1 443 ? -24.417 -5.612 0.169 1.00 95.62 443 ASP A N 1
ATOM 3661 C CA . ASP A 1 443 ? -25.251 -6.305 1.166 1.00 95.62 443 ASP A CA 1
ATOM 3662 C C . ASP A 1 443 ? -24.409 -7.170 2.095 1.00 95.62 443 ASP A C 1
ATOM 3664 O O . ASP A 1 443 ? -24.560 -7.109 3.310 1.00 95.62 443 ASP A O 1
ATOM 3668 N N . ARG A 1 444 ? -23.461 -7.926 1.525 1.00 96.00 444 ARG A N 1
ATOM 3669 C CA . ARG A 1 444 ? -22.576 -8.808 2.294 1.00 96.00 444 ARG A CA 1
ATOM 3670 C C . ARG A 1 444 ? -21.661 -8.018 3.222 1.00 96.00 444 ARG A C 1
ATOM 3672 O O . ARG A 1 444 ? -21.363 -8.481 4.319 1.00 96.00 444 ARG A O 1
ATOM 3679 N N . ILE A 1 445 ? -21.219 -6.834 2.790 1.00 95.56 445 ILE A N 1
ATOM 3680 C CA . ILE A 1 445 ? -20.445 -5.922 3.635 1.00 95.56 445 ILE A CA 1
ATOM 3681 C C . ILE A 1 445 ? -21.309 -5.484 4.820 1.00 95.56 445 ILE A C 1
ATOM 3683 O O . ILE A 1 445 ? -20.887 -5.668 5.957 1.00 95.56 445 ILE A O 1
ATOM 3687 N N . VAL A 1 446 ? -22.517 -4.963 4.583 1.00 95.00 446 VAL A N 1
ATOM 3688 C CA . VAL A 1 446 ? -23.411 -4.511 5.666 1.00 95.00 446 VAL A CA 1
ATOM 3689 C C . VAL A 1 446 ? -23.775 -5.667 6.606 1.00 95.00 446 VAL A C 1
ATOM 3691 O O . VAL A 1 446 ? -23.668 -5.511 7.820 1.00 95.00 446 VAL A O 1
ATOM 3694 N N . ASP A 1 447 ? -24.091 -6.846 6.064 1.00 94.12 447 ASP A N 1
ATOM 3695 C CA . ASP A 1 447 ? -24.357 -8.069 6.833 1.00 94.12 447 ASP A CA 1
ATOM 3696 C C . ASP A 1 447 ? -23.193 -8.450 7.741 1.00 94.12 447 ASP A C 1
ATOM 3698 O O . ASP A 1 447 ? -23.399 -8.819 8.897 1.00 94.12 447 ASP A O 1
ATOM 3702 N N . MET A 1 448 ? -21.967 -8.405 7.217 1.00 93.94 448 MET A N 1
ATOM 3703 C CA . MET A 1 448 ? -20.780 -8.728 7.996 1.00 93.94 448 MET A CA 1
ATOM 3704 C C . MET A 1 448 ? -20.585 -7.712 9.119 1.00 93.94 448 MET A C 1
ATOM 3706 O O . MET A 1 448 ? -20.406 -8.126 10.260 1.00 93.94 448 MET A O 1
ATOM 3710 N N . TYR A 1 449 ? -20.693 -6.411 8.831 1.00 92.56 449 TYR A N 1
ATOM 3711 C CA . TYR A 1 449 ? -20.570 -5.371 9.855 1.00 92.56 449 TYR A CA 1
ATOM 3712 C C . TYR A 1 449 ? -21.628 -5.522 10.951 1.00 92.56 449 TYR A C 1
ATOM 3714 O O . TYR A 1 449 ? -21.285 -5.413 12.122 1.00 92.56 449 TYR A O 1
ATOM 3722 N N . HIS A 1 450 ? -22.873 -5.833 10.586 1.00 90.81 450 HIS A N 1
ATOM 3723 C CA . HIS A 1 450 ? -23.951 -6.092 11.538 1.00 90.81 450 HIS A CA 1
ATOM 3724 C C . HIS A 1 450 ? -23.674 -7.334 12.406 1.00 90.81 450 HIS A C 1
ATOM 3726 O O . HIS A 1 450 ? -23.761 -7.277 13.629 1.00 90.81 450 HIS A O 1
ATOM 3732 N N . LYS A 1 451 ? -23.290 -8.463 11.791 1.00 90.62 451 LYS A N 1
ATOM 3733 C CA . LYS A 1 451 ? -23.033 -9.735 12.498 1.00 90.62 451 LYS A CA 1
ATOM 3734 C C . LYS A 1 451 ? -21.793 -9.697 13.389 1.00 90.62 451 LYS A C 1
ATOM 3736 O O . LYS A 1 451 ? -21.747 -10.396 14.400 1.00 90.62 451 LYS A O 1
ATOM 3741 N N . GLN A 1 452 ? -20.780 -8.940 12.980 1.00 89.50 452 GLN A N 1
ATOM 3742 C CA . GLN A 1 452 ? -19.490 -8.843 13.661 1.00 89.50 452 GLN A CA 1
ATOM 3743 C C . GLN A 1 452 ? -19.424 -7.661 14.627 1.00 89.50 452 GLN A C 1
ATOM 3745 O O . GLN A 1 452 ? -18.373 -7.405 15.211 1.00 89.50 452 GLN A O 1
ATOM 3750 N N . GLU A 1 453 ? -20.525 -6.939 14.818 1.00 86.19 453 GLU A N 1
ATOM 3751 C CA . GLU A 1 453 ? -20.612 -5.890 15.818 1.00 86.19 453 GLU A CA 1
ATOM 3752 C C . GLU A 1 453 ? -20.687 -6.498 17.227 1.00 86.19 453 GLU A C 1
ATOM 3754 O O . GLU A 1 453 ? -21.590 -7.269 17.550 1.00 86.19 453 GLU A O 1
ATOM 3759 N N . ALA A 1 454 ? -19.742 -6.130 18.088 1.00 79.44 454 ALA A N 1
ATOM 3760 C CA . ALA A 1 454 ? -19.750 -6.468 19.503 1.00 79.44 454 ALA A CA 1
ATOM 3761 C C . ALA A 1 454 ? -19.588 -5.215 20.368 1.00 79.44 454 ALA A C 1
ATOM 3763 O O . ALA A 1 454 ? -18.910 -4.251 20.002 1.00 79.44 454 ALA A O 1
ATOM 3764 N N . TYR A 1 455 ? -20.194 -5.266 21.552 1.00 69.19 455 TYR A N 1
ATOM 3765 C CA . TYR A 1 455 ? -20.039 -4.271 22.606 1.00 69.19 455 TYR A CA 1
ATOM 3766 C C . TYR A 1 455 ? -19.182 -4.859 23.718 1.00 69.19 455 TYR A C 1
ATOM 3768 O O . TYR A 1 455 ? -19.316 -6.040 24.042 1.00 69.19 455 TYR A O 1
ATOM 3776 N N . LEU A 1 456 ? -18.351 -4.033 24.356 1.00 60.66 456 LEU A N 1
ATOM 3777 C CA . LEU A 1 456 ? -17.942 -4.366 25.715 1.00 60.66 456 LEU A CA 1
ATOM 3778 C C . LEU A 1 456 ? -19.201 -4.273 26.580 1.00 60.66 456 LEU A C 1
ATOM 3780 O O . LEU A 1 456 ? -19.790 -3.197 26.682 1.00 60.66 456 LEU A O 1
ATOM 3784 N N . ALA A 1 457 ? -19.624 -5.407 27.146 1.00 46.91 457 ALA A N 1
ATOM 3785 C CA . ALA A 1 457 ? -20.857 -5.537 27.927 1.00 46.91 457 ALA A CA 1
ATOM 3786 C C . ALA A 1 457 ? -20.960 -4.510 29.073 1.00 46.91 457 ALA A C 1
ATOM 3788 O O . ALA A 1 457 ? -22.065 -4.135 29.454 1.00 46.91 457 ALA A O 1
ATOM 3789 N N . ASP A 1 458 ? -19.820 -3.996 29.540 1.00 50.34 458 ASP A N 1
ATOM 3790 C CA . ASP A 1 458 ? -19.732 -3.040 30.642 1.00 50.34 458 ASP A CA 1
ATOM 3791 C C . ASP A 1 458 ? -19.590 -1.567 30.191 1.00 50.34 458 ASP A C 1
ATOM 3793 O O . ASP A 1 458 ? -19.690 -0.664 31.019 1.00 50.34 458 ASP A O 1
ATOM 3797 N N . GLU A 1 459 ? -19.337 -1.272 28.903 1.00 56.25 459 GLU A N 1
ATOM 3798 C CA . GLU A 1 459 ? -18.857 0.061 28.477 1.00 56.25 459 GLU A CA 1
ATOM 3799 C C . GLU A 1 459 ? -19.351 0.499 27.071 1.00 56.25 459 GLU A C 1
ATOM 3801 O O . GLU A 1 459 ? -18.562 0.640 26.130 1.00 56.25 459 GLU A O 1
ATOM 3806 N N . PRO A 1 460 ? -20.652 0.816 26.899 1.00 56.44 460 PRO A N 1
ATOM 3807 C CA . PRO A 1 460 ? -21.254 1.178 25.603 1.00 56.44 460 PRO A CA 1
ATOM 3808 C C . PRO A 1 460 ? -20.703 2.472 24.971 1.00 56.44 460 PRO A C 1
ATOM 3810 O O . PRO A 1 460 ? -20.962 2.776 23.805 1.00 56.44 460 PRO A O 1
ATOM 3813 N N . ALA A 1 461 ? -19.936 3.264 25.718 1.00 56.03 461 ALA A N 1
ATOM 3814 C CA . ALA A 1 461 ? -19.470 4.575 25.286 1.00 56.03 461 ALA A CA 1
ATOM 3815 C C . ALA A 1 461 ? -18.217 4.551 24.391 1.00 56.03 461 ALA A C 1
ATOM 3817 O O . ALA A 1 461 ? -17.945 5.541 23.705 1.00 56.03 461 ALA A O 1
ATOM 3818 N N . PHE A 1 462 ? -17.475 3.444 24.335 1.00 62.72 462 PHE A N 1
ATOM 3819 C CA . PHE A 1 462 ? -16.352 3.311 23.398 1.00 62.72 462 PHE A CA 1
ATOM 3820 C C . PHE A 1 462 ? -16.800 3.007 21.955 1.00 62.72 462 PHE A C 1
ATOM 3822 O O . PHE A 1 462 ? -16.008 3.109 21.017 1.00 62.72 462 PHE A O 1
ATOM 3829 N N . GLY A 1 463 ? -18.097 2.756 21.755 1.00 71.62 463 GLY A N 1
ATOM 3830 C CA . GLY A 1 463 ? -18.676 2.387 20.468 1.00 71.62 463 GLY A CA 1
ATOM 3831 C C . GLY A 1 463 ? -18.532 0.894 20.186 1.00 71.62 463 GLY A C 1
ATOM 3832 O O . GLY A 1 463 ? -18.219 0.105 21.074 1.00 71.62 463 GLY A O 1
ATOM 3833 N N . SER A 1 464 ? -18.794 0.512 18.943 1.00 79.94 464 SER A N 1
ATOM 3834 C CA . SER A 1 464 ? -18.820 -0.883 18.520 1.00 79.94 464 SER A CA 1
ATOM 3835 C C . SER A 1 464 ? -17.453 -1.389 18.078 1.00 79.94 464 SER A C 1
ATOM 3837 O O . SER A 1 464 ? -16.728 -0.711 17.345 1.00 79.94 464 SER A O 1
ATOM 3839 N N . PHE A 1 465 ? -17.112 -2.604 18.487 1.00 86.94 465 PHE A N 1
ATOM 3840 C CA . PHE A 1 465 ? -15.871 -3.280 18.125 1.00 86.94 465 PHE A CA 1
ATOM 3841 C C . PHE A 1 465 ? -16.153 -4.496 17.251 1.00 86.94 465 PHE A C 1
ATOM 3843 O O . PHE A 1 465 ? -17.268 -5.010 17.219 1.00 86.94 465 PHE A O 1
ATOM 3850 N N . CYS A 1 466 ? -15.126 -4.952 16.539 1.00 89.12 466 CYS A N 1
ATOM 3851 C CA . CYS A 1 466 ? -15.193 -6.200 15.793 1.00 89.12 466 CYS A CA 1
ATOM 3852 C C . CYS A 1 466 ? -15.157 -7.376 16.777 1.00 89.12 466 CYS A C 1
ATOM 3854 O O . CYS A 1 466 ? -14.218 -7.492 17.569 1.00 89.12 466 CYS A O 1
ATOM 3856 N N . LYS A 1 467 ? -16.163 -8.246 16.711 1.00 89.12 467 LYS A N 1
ATOM 3857 C CA . LYS A 1 467 ? -16.326 -9.406 17.587 1.00 89.12 467 LYS A CA 1
ATOM 3858 C C . LYS A 1 467 ? -15.118 -10.338 17.548 1.00 89.12 467 LYS A C 1
ATOM 3860 O O . LYS A 1 467 ? -14.564 -10.632 18.597 1.00 89.12 467 LYS A O 1
ATOM 3865 N N . GLU A 1 468 ? -14.653 -10.719 16.358 1.00 86.81 468 GLU A N 1
ATOM 3866 C CA . GLU A 1 468 ? -13.485 -11.603 16.209 1.00 86.81 468 GLU A CA 1
ATOM 3867 C C . GLU A 1 468 ? -12.227 -11.017 16.864 1.00 86.81 468 GLU A C 1
ATOM 3869 O O . GLU A 1 468 ? -11.473 -11.725 17.531 1.00 86.81 468 GLU A O 1
ATOM 3874 N N . ALA A 1 469 ? -12.027 -9.701 16.748 1.00 86.50 469 ALA A N 1
ATOM 3875 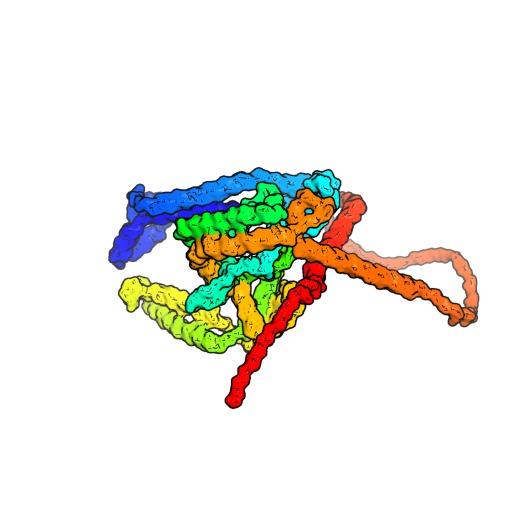C CA . ALA A 1 469 ? -10.906 -9.035 17.398 1.00 86.50 469 ALA A CA 1
ATOM 3876 C C . ALA A 1 469 ? -11.033 -9.042 18.929 1.00 86.50 469 ALA A C 1
ATOM 3878 O O . ALA A 1 469 ? -10.021 -9.172 19.617 1.00 86.50 469 ALA A O 1
ATOM 3879 N N . MET A 1 470 ? -12.250 -8.913 19.465 1.00 82.94 470 MET A N 1
ATOM 3880 C CA . MET A 1 470 ? -12.512 -8.987 20.907 1.00 82.94 470 MET A CA 1
ATOM 3881 C C . MET A 1 470 ? -12.359 -10.411 21.444 1.00 82.94 470 MET A C 1
ATOM 3883 O O . MET A 1 470 ? -11.763 -10.603 22.504 1.00 82.94 470 MET A O 1
ATOM 3887 N N . ASP A 1 471 ? -12.824 -11.410 20.699 1.00 82.94 471 ASP A N 1
ATOM 3888 C CA . ASP A 1 471 ? -12.690 -12.820 21.058 1.00 82.94 471 ASP A CA 1
ATOM 3889 C C . ASP A 1 471 ? -11.208 -13.213 21.176 1.00 82.94 471 ASP A C 1
ATOM 3891 O O . ASP A 1 471 ? -10.826 -13.882 22.139 1.00 82.94 471 ASP A O 1
ATOM 3895 N N . CYS A 1 472 ? -10.338 -12.708 20.289 1.00 77.31 472 CYS A N 1
ATOM 3896 C CA . CYS A 1 472 ? -8.884 -12.873 20.418 1.00 77.31 472 CYS A CA 1
ATOM 3897 C C . CYS A 1 472 ? -8.334 -12.302 21.739 1.00 77.31 472 CYS A C 1
ATOM 3899 O O . CYS A 1 472 ? -7.476 -12.917 22.378 1.00 77.31 472 CYS A O 1
ATOM 3901 N N . ILE A 1 473 ? -8.839 -11.147 22.187 1.00 75.31 473 ILE A N 1
ATOM 3902 C CA . ILE A 1 473 ? -8.432 -10.542 23.465 1.00 75.31 473 ILE A CA 1
ATOM 3903 C C . ILE A 1 473 ? -8.887 -11.420 24.629 1.00 75.31 473 ILE A C 1
ATOM 3905 O O . ILE A 1 473 ? -8.084 -11.735 25.508 1.00 75.31 473 ILE A O 1
ATOM 3909 N N . LEU A 1 474 ? -10.150 -11.846 24.637 1.00 74.38 474 LEU A N 1
ATOM 3910 C CA . LEU A 1 474 ? -10.711 -12.675 25.706 1.00 74.38 474 LEU A CA 1
ATOM 3911 C C . LEU A 1 474 ? -9.977 -14.013 25.832 1.00 74.38 474 LEU A C 1
ATOM 3913 O O . LEU A 1 474 ? -9.608 -14.414 26.939 1.00 74.38 474 LEU A O 1
ATOM 3917 N N . GLN A 1 475 ? -9.689 -14.661 24.701 1.00 71.50 475 GLN A N 1
ATOM 3918 C CA . GLN A 1 475 ? -8.877 -15.875 24.667 1.00 71.50 475 GLN A CA 1
ATOM 3919 C C . GLN A 1 475 ? -7.504 -15.619 25.294 1.00 71.50 475 GLN A C 1
ATOM 3921 O O . GLN A 1 475 ? -7.123 -16.326 26.230 1.00 71.50 475 GLN A O 1
ATOM 3926 N N . SER A 1 476 ? -6.803 -14.561 24.876 1.00 65.00 476 SER A N 1
ATOM 3927 C CA . SER A 1 476 ? -5.482 -14.231 25.424 1.00 65.00 476 SER A CA 1
ATOM 3928 C C . SER A 1 476 ? -5.499 -13.996 26.942 1.00 65.00 476 SER A C 1
ATOM 3930 O O . SER A 1 476 ? -4.657 -14.545 27.653 1.00 65.00 476 SER A O 1
ATOM 3932 N N . LYS A 1 477 ? -6.504 -13.277 27.465 1.00 66.44 477 LYS A N 1
ATOM 3933 C CA . LYS A 1 477 ? -6.659 -13.014 28.906 1.00 66.44 477 LYS A CA 1
ATOM 3934 C C . LYS A 1 477 ? -6.899 -14.304 29.690 1.00 66.44 477 LYS A C 1
ATOM 3936 O O . LYS A 1 477 ? -6.262 -14.521 30.719 1.00 66.44 477 LYS A O 1
ATOM 3941 N N . SER A 1 478 ? -7.744 -15.198 29.170 1.00 60.19 478 SER A N 1
ATOM 3942 C CA . SER A 1 478 ? -8.012 -16.496 29.802 1.00 60.19 478 SER A CA 1
ATOM 3943 C C . SER A 1 478 ? -6.768 -17.393 29.873 1.00 60.19 478 SER A C 1
ATOM 3945 O O . SER A 1 478 ? -6.552 -18.078 30.872 1.00 60.19 478 SER A O 1
ATOM 3947 N N . HIS A 1 479 ? -5.910 -17.355 28.849 1.00 54.12 479 HIS A N 1
ATOM 3948 C CA . HIS A 1 479 ? -4.661 -18.117 28.819 1.00 54.12 479 HIS A CA 1
ATOM 3949 C C . HIS A 1 479 ? -3.599 -17.541 29.759 1.00 54.12 479 HIS A C 1
ATOM 3951 O O . HIS A 1 479 ? -2.918 -18.308 30.438 1.00 54.12 479 HIS A O 1
ATOM 3957 N N . VAL A 1 480 ? -3.480 -16.210 29.851 1.00 57.44 480 VAL A N 1
ATOM 3958 C CA . VAL A 1 480 ? -2.592 -15.567 30.834 1.00 57.44 480 VAL A CA 1
ATOM 3959 C C . VAL A 1 480 ? -2.998 -15.982 32.244 1.00 57.44 480 VAL A C 1
ATOM 3961 O O . VAL A 1 480 ? -2.149 -16.451 32.998 1.00 57.44 480 VAL A O 1
ATOM 3964 N N . GLN A 1 481 ? -4.291 -15.912 32.567 1.00 57.03 481 GLN A N 1
ATOM 3965 C CA . GLN A 1 481 ? -4.798 -16.302 33.880 1.00 57.03 481 GLN A CA 1
ATOM 3966 C C . GLN A 1 481 ? -4.503 -17.774 34.203 1.00 57.03 481 GLN A C 1
ATOM 3968 O O . GLN A 1 481 ? -4.020 -18.058 35.294 1.00 57.03 481 GLN A O 1
ATOM 3973 N N . LYS A 1 482 ? -4.693 -18.695 33.248 1.00 54.47 482 LYS A N 1
ATOM 3974 C CA . LYS A 1 482 ? -4.319 -20.113 33.414 1.00 54.47 482 LYS A CA 1
ATOM 3975 C C . LYS A 1 482 ? -2.821 -20.301 33.664 1.00 54.47 482 LYS A C 1
ATOM 3977 O O . LYS A 1 482 ? -2.455 -20.982 34.612 1.00 54.47 482 LYS A O 1
ATOM 3982 N N . SER A 1 483 ? -1.960 -19.639 32.888 1.00 52.22 483 SER A N 1
ATOM 3983 C CA . SER A 1 483 ? -0.504 -19.773 33.050 1.00 52.22 483 SER A CA 1
ATOM 3984 C C . SER A 1 483 ? 0.021 -19.192 34.368 1.00 52.22 483 SER A C 1
ATOM 3986 O O . SER A 1 483 ? 0.972 -19.719 34.936 1.00 52.22 483 SER A O 1
ATOM 3988 N N . VAL A 1 484 ? -0.607 -18.124 34.874 1.00 52.88 484 VAL A N 1
ATOM 3989 C CA . VAL A 1 484 ? -0.276 -17.538 36.182 1.00 52.88 484 VAL A CA 1
ATOM 3990 C C . VAL A 1 484 ? -0.690 -18.479 37.313 1.00 52.88 484 VAL A C 1
ATOM 3992 O O . VAL A 1 484 ? 0.068 -18.628 38.266 1.00 52.88 484 VAL A O 1
ATOM 3995 N N . ILE A 1 485 ? -1.846 -19.140 37.187 1.00 48.75 485 ILE A N 1
ATOM 3996 C CA . ILE A 1 485 ? -2.311 -20.143 38.155 1.00 48.75 485 ILE A CA 1
ATOM 3997 C C . ILE A 1 485 ? -1.356 -21.345 38.171 1.00 48.75 485 ILE A C 1
ATOM 3999 O O . ILE A 1 485 ? -0.859 -21.69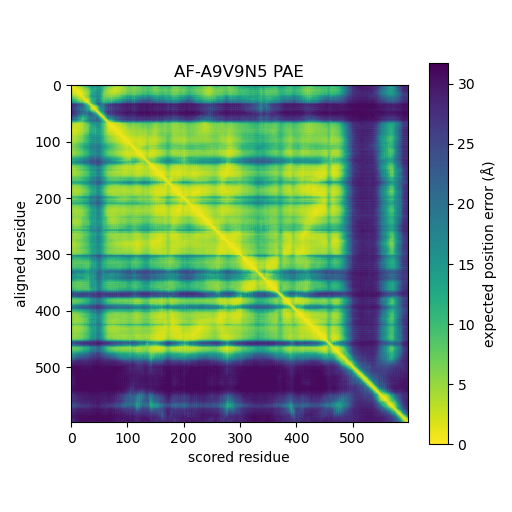7 39.235 1.00 48.75 485 ILE A O 1
ATOM 4003 N N . GLU A 1 486 ? -0.992 -21.885 37.005 1.00 47.06 486 GLU A N 1
ATOM 4004 C CA . GLU A 1 486 ? -0.040 -23.003 36.890 1.00 47.06 486 GLU A CA 1
ATOM 4005 C C . GLU A 1 486 ? 1.335 -22.661 37.494 1.00 47.06 486 GLU A C 1
ATOM 4007 O O . GLU A 1 486 ? 1.869 -23.428 38.288 1.00 47.06 486 GLU A O 1
ATOM 4012 N N . HIS A 1 487 ? 1.877 -21.466 37.227 1.00 47.09 487 HIS A N 1
ATOM 4013 C CA . HIS A 1 487 ? 3.151 -21.040 37.827 1.00 47.09 487 HIS A CA 1
ATOM 4014 C C . HIS A 1 487 ? 3.044 -20.770 39.338 1.00 47.09 487 HIS A C 1
ATOM 4016 O O . HIS A 1 487 ? 4.033 -20.916 40.062 1.00 47.09 487 HIS A O 1
ATOM 4022 N N . SER A 1 488 ? 1.870 -20.364 39.833 1.00 45.22 488 SER A N 1
ATOM 4023 C CA . SER A 1 488 ? 1.634 -20.200 41.272 1.00 45.22 488 SER A CA 1
ATOM 4024 C C . SER A 1 488 ? 1.495 -21.541 41.996 1.00 45.22 488 SER A C 1
ATOM 4026 O O . SER A 1 488 ? 1.997 -21.671 43.112 1.00 45.22 488 SER A O 1
ATOM 4028 N N . ASP A 1 489 ? 0.916 -22.549 41.339 1.00 47.03 489 ASP A N 1
ATOM 4029 C CA . ASP A 1 489 ? 0.794 -23.910 41.861 1.00 47.03 489 ASP A CA 1
ATOM 4030 C C . ASP A 1 489 ? 2.143 -24.642 41.844 1.00 47.03 489 ASP A C 1
ATOM 4032 O O . ASP A 1 489 ? 2.481 -25.311 42.820 1.00 47.03 489 ASP A O 1
ATOM 4036 N N . ASP A 1 490 ? 2.978 -24.433 40.822 1.00 46.34 490 ASP A N 1
ATOM 4037 C CA . ASP A 1 490 ? 4.355 -24.945 40.785 1.00 46.34 490 ASP A CA 1
ATOM 4038 C C . ASP A 1 490 ? 5.236 -24.293 41.868 1.00 46.34 490 ASP A C 1
ATOM 4040 O O . ASP A 1 490 ? 6.047 -24.959 42.518 1.00 46.34 490 ASP A O 1
ATOM 4044 N N . GLY A 1 491 ? 5.041 -22.995 42.137 1.00 40.19 491 GLY A N 1
ATOM 4045 C CA . GLY A 1 491 ? 5.688 -22.285 43.245 1.00 40.19 491 GLY A CA 1
ATOM 4046 C C . GLY A 1 491 ? 5.209 -22.752 44.627 1.00 40.19 491 GLY A C 1
ATOM 4047 O O . GLY A 1 491 ? 6.014 -22.863 45.559 1.00 40.19 491 GLY A O 1
ATOM 4048 N N . ALA A 1 492 ? 3.922 -23.081 44.765 1.00 41.62 492 ALA A N 1
ATOM 4049 C CA . ALA A 1 492 ? 3.334 -23.647 45.980 1.00 41.62 492 ALA A CA 1
ATOM 4050 C C . ALA A 1 492 ? 3.773 -25.105 46.211 1.00 41.62 492 ALA A C 1
ATOM 4052 O O . ALA A 1 492 ? 4.056 -25.494 47.343 1.00 41.62 492 ALA A O 1
ATOM 4053 N N . GLN A 1 493 ? 3.918 -25.907 45.153 1.00 43.72 493 GLN A N 1
ATOM 4054 C CA . GLN A 1 493 ? 4.440 -27.273 45.235 1.00 43.72 493 GLN A CA 1
ATOM 4055 C C . GLN A 1 493 ? 5.951 -27.303 45.502 1.00 43.72 493 GLN A C 1
ATOM 4057 O O . GLN A 1 493 ? 6.406 -28.133 46.288 1.00 43.72 493 GLN A O 1
ATOM 4062 N N . ALA A 1 494 ? 6.729 -26.369 44.944 1.00 37.81 494 ALA A N 1
ATOM 4063 C CA . ALA A 1 494 ? 8.156 -26.229 45.245 1.00 37.81 494 ALA A CA 1
ATOM 4064 C C . ALA A 1 494 ? 8.412 -25.778 46.697 1.00 37.81 494 ALA A C 1
ATOM 4066 O O . ALA A 1 494 ? 9.348 -26.254 47.341 1.00 37.81 494 ALA A O 1
ATOM 4067 N N . SER A 1 495 ? 7.554 -24.913 47.249 1.00 38.19 495 SER A N 1
ATOM 4068 C CA . SER A 1 495 ? 7.629 -24.487 48.656 1.00 38.19 495 SER A CA 1
ATOM 4069 C C . SER A 1 495 ? 7.060 -25.527 49.635 1.00 38.19 495 SER A C 1
ATOM 4071 O O . SER A 1 495 ? 7.610 -25.690 50.724 1.00 38.19 495 SER A O 1
ATOM 4073 N N . ALA A 1 496 ? 6.059 -26.321 49.237 1.00 38.31 496 ALA A N 1
ATOM 4074 C CA . ALA A 1 496 ? 5.588 -27.481 50.001 1.00 38.31 496 ALA A CA 1
ATOM 4075 C C . ALA A 1 496 ? 6.580 -28.664 49.970 1.00 38.31 496 ALA A C 1
ATOM 4077 O O . ALA A 1 496 ? 6.701 -29.398 50.951 1.00 38.31 496 ALA A O 1
ATOM 4078 N N . ALA A 1 497 ? 7.348 -28.835 48.888 1.00 37.94 497 ALA A N 1
ATOM 4079 C CA . ALA A 1 497 ? 8.414 -29.837 48.798 1.00 37.94 497 ALA A CA 1
ATOM 4080 C C . ALA A 1 497 ? 9.650 -29.485 49.652 1.00 37.94 497 ALA A C 1
ATOM 4082 O O . ALA A 1 497 ? 10.356 -30.392 50.095 1.00 37.94 497 ALA A O 1
ATOM 4083 N N . ALA A 1 498 ? 9.881 -28.196 49.935 1.00 34.59 498 ALA A N 1
ATOM 4084 C CA . ALA A 1 498 ? 10.942 -27.712 50.825 1.00 34.59 498 ALA A CA 1
ATOM 4085 C C . ALA A 1 498 ? 10.593 -27.810 52.328 1.00 34.59 498 ALA A C 1
ATOM 4087 O O . ALA A 1 498 ? 11.467 -27.641 53.177 1.00 34.59 498 ALA A O 1
ATOM 4088 N N . LEU A 1 499 ? 9.340 -28.129 52.668 1.00 33.91 499 LEU A N 1
ATOM 4089 C CA . LEU A 1 499 ? 8.843 -28.325 54.034 1.00 33.91 499 LEU A CA 1
ATOM 4090 C C . LEU A 1 499 ? 8.443 -29.793 54.257 1.00 33.91 499 LEU A C 1
ATOM 4092 O O . LEU A 1 499 ? 7.295 -30.115 54.551 1.00 33.91 499 LEU A O 1
ATOM 4096 N N . ARG A 1 500 ? 9.406 -30.713 54.133 1.00 31.86 500 ARG A N 1
ATOM 4097 C CA . ARG A 1 500 ? 9.271 -32.074 54.681 1.00 31.86 500 ARG A CA 1
ATOM 4098 C C . ARG A 1 500 ? 9.967 -32.144 56.048 1.00 31.86 500 ARG A C 1
ATOM 4100 O O . ARG A 1 500 ? 11.095 -31.665 56.156 1.00 31.86 500 ARG A O 1
ATOM 4107 N N . PRO A 1 501 ? 9.353 -32.734 57.089 1.00 32.81 501 PRO A N 1
ATOM 4108 C CA . PRO A 1 501 ? 10.023 -32.909 58.370 1.00 32.81 501 PRO A CA 1
ATOM 4109 C C . PRO A 1 501 ? 11.167 -33.921 58.232 1.00 32.81 501 PRO A C 1
ATOM 4111 O O . PRO A 1 501 ? 11.011 -34.989 57.640 1.00 32.81 501 PRO A O 1
ATOM 4114 N N . ILE A 1 502 ? 12.327 -33.557 58.778 1.00 32.09 502 ILE A N 1
ATOM 4115 C CA . ILE A 1 502 ? 13.524 -34.400 58.858 1.00 32.09 502 ILE A CA 1
ATOM 4116 C C . ILE A 1 502 ? 13.178 -35.670 59.665 1.00 32.09 502 ILE A C 1
ATOM 4118 O O . ILE A 1 502 ? 12.628 -35.541 60.762 1.00 32.09 502 ILE A O 1
ATOM 4122 N N . PRO A 1 503 ? 13.487 -36.893 59.185 1.00 29.28 503 PRO A N 1
ATOM 4123 C CA . PRO A 1 503 ? 13.247 -38.109 59.954 1.00 29.28 503 PRO A CA 1
ATOM 4124 C C . PRO A 1 503 ? 14.127 -38.163 61.208 1.00 29.28 503 PRO A C 1
ATOM 4126 O O . PRO A 1 503 ? 15.340 -37.954 61.148 1.00 29.28 503 PRO A O 1
ATOM 4129 N N . ALA A 1 504 ? 13.513 -38.502 62.341 1.00 28.92 504 ALA A N 1
ATOM 4130 C CA . ALA A 1 504 ? 14.173 -38.761 63.614 1.00 28.92 504 ALA A CA 1
ATOM 4131 C C . ALA A 1 504 ? 15.006 -40.056 63.550 1.00 28.92 504 ALA A C 1
ATOM 4133 O O . ALA A 1 504 ? 14.557 -41.114 63.979 1.00 28.92 504 ALA A O 1
ATOM 4134 N N . ALA A 1 505 ? 16.210 -39.989 62.981 1.00 31.38 505 ALA A N 1
ATOM 4135 C CA . ALA A 1 505 ? 17.151 -41.108 62.976 1.00 31.38 505 ALA A CA 1
ATOM 4136 C C . ALA A 1 505 ? 18.610 -40.654 62.815 1.00 31.38 505 ALA A C 1
ATOM 4138 O O . ALA A 1 505 ? 19.323 -41.183 61.977 1.00 31.38 505 ALA A O 1
ATOM 4139 N N . MET A 1 506 ? 19.073 -39.683 63.606 1.00 28.91 506 MET A N 1
ATOM 4140 C CA . MET A 1 506 ? 20.508 -39.467 63.857 1.00 28.91 506 MET A CA 1
ATOM 4141 C C . MET A 1 506 ? 20.687 -38.825 65.235 1.00 28.91 506 MET A C 1
ATOM 4143 O O . MET A 1 506 ? 20.940 -37.634 65.373 1.00 28.91 506 MET A O 1
ATOM 4147 N N . ALA A 1 507 ? 20.493 -39.633 66.275 1.00 28.58 507 ALA A N 1
ATOM 4148 C CA . ALA A 1 507 ? 20.764 -39.265 67.658 1.00 28.58 507 ALA A CA 1
ATOM 4149 C C . ALA A 1 507 ? 21.572 -40.379 68.333 1.00 28.58 507 ALA A C 1
ATOM 4151 O O . ALA A 1 507 ? 21.050 -41.129 69.146 1.00 28.58 507 ALA A O 1
ATOM 4152 N N . SER A 1 508 ? 22.848 -40.499 67.982 1.00 27.53 508 SER A N 1
ATOM 4153 C CA . SER A 1 508 ? 23.892 -40.904 68.926 1.00 27.53 508 SER A CA 1
ATOM 4154 C C . SER A 1 508 ? 25.253 -40.667 68.282 1.00 27.53 508 SER A C 1
ATOM 4156 O O . SER A 1 508 ? 25.516 -41.152 67.191 1.00 27.53 508 SER A O 1
ATOM 4158 N N . MET A 1 509 ? 26.071 -39.850 68.946 1.00 25.86 509 MET A N 1
ATOM 4159 C CA . MET A 1 509 ? 27.537 -39.914 69.044 1.00 25.86 509 MET A CA 1
ATOM 4160 C C . MET A 1 509 ? 28.050 -38.543 69.515 1.00 25.86 509 MET A C 1
ATOM 4162 O O . MET A 1 509 ? 28.399 -37.666 68.736 1.00 25.86 509 MET A O 1
ATOM 4166 N N . ALA A 1 510 ? 28.045 -38.365 70.837 1.00 26.55 510 ALA A N 1
ATOM 4167 C CA . ALA A 1 510 ? 29.000 -37.517 71.561 1.00 26.55 510 ALA A CA 1
ATOM 4168 C C . ALA A 1 510 ? 30.249 -38.388 71.869 1.00 26.55 510 ALA A C 1
ATOM 4170 O O . ALA A 1 510 ? 30.099 -39.613 71.784 1.00 26.55 510 ALA A O 1
ATOM 4171 N N . PRO A 1 511 ? 31.443 -37.872 72.258 1.00 37.31 511 PRO A N 1
ATOM 4172 C CA . PRO A 1 511 ? 31.708 -36.709 73.132 1.00 37.31 511 PRO A CA 1
ATOM 4173 C C . PRO A 1 511 ? 32.908 -35.850 72.611 1.00 37.31 511 PRO A C 1
ATOM 4175 O O . PRO A 1 511 ? 33.324 -36.042 71.481 1.00 37.31 511 PRO A O 1
ATOM 4178 N N . ALA A 1 512 ? 33.534 -34.858 73.256 1.00 24.09 512 ALA A N 1
ATOM 4179 C CA . ALA A 1 512 ? 33.696 -34.464 74.652 1.00 24.09 512 ALA A CA 1
ATOM 4180 C C . ALA A 1 512 ? 34.147 -32.981 74.763 1.00 24.09 512 ALA A C 1
ATOM 4182 O O . ALA A 1 512 ? 34.517 -32.338 73.787 1.00 24.09 512 ALA A O 1
ATOM 4183 N N . ALA A 1 513 ? 34.107 -32.476 75.995 1.00 26.02 513 ALA A N 1
ATOM 4184 C CA . ALA A 1 513 ? 34.255 -31.097 76.455 1.00 26.02 513 ALA A CA 1
ATOM 4185 C C . ALA A 1 513 ? 35.647 -30.443 76.339 1.00 26.02 513 ALA A C 1
ATOM 4187 O O . ALA A 1 513 ? 36.657 -31.112 76.528 1.00 26.02 513 ALA A O 1
ATOM 4188 N N . THR A 1 514 ? 35.693 -29.100 76.269 1.00 26.94 514 THR A N 1
ATOM 4189 C CA . THR A 1 514 ? 36.396 -28.256 77.272 1.00 26.94 514 THR A CA 1
ATOM 4190 C C . THR A 1 514 ? 36.023 -26.763 77.187 1.00 26.94 514 THR A C 1
ATOM 4192 O O . THR A 1 514 ? 35.788 -26.209 76.120 1.00 26.94 514 THR A O 1
ATOM 4195 N N . ARG A 1 515 ? 35.931 -26.139 78.370 1.00 27.28 515 ARG A N 1
ATOM 4196 C CA . ARG A 1 515 ? 35.717 -24.707 78.673 1.00 27.28 515 ARG A CA 1
ATOM 4197 C C . ARG A 1 515 ? 36.946 -23.851 78.318 1.00 27.28 515 ARG A C 1
ATOM 4199 O O . ARG A 1 515 ? 38.046 -24.328 78.564 1.00 27.28 515 ARG A O 1
ATOM 4206 N N . ALA A 1 516 ? 36.752 -22.567 77.975 1.00 26.20 516 ALA A N 1
ATOM 4207 C CA . ALA A 1 516 ? 37.232 -21.393 78.749 1.00 26.20 516 ALA A CA 1
ATOM 4208 C C . ALA A 1 516 ? 37.223 -20.067 77.942 1.00 26.20 516 ALA A C 1
ATOM 4210 O O . ALA A 1 516 ? 37.760 -20.018 76.848 1.00 26.20 516 ALA A O 1
ATOM 4211 N N . GLY A 1 517 ? 36.686 -18.998 78.556 1.00 25.34 517 GLY A N 1
ATOM 4212 C CA . GLY A 1 517 ? 37.396 -17.721 78.793 1.00 25.34 517 GLY A CA 1
ATOM 4213 C C . GLY A 1 517 ? 37.586 -16.677 77.664 1.00 25.34 517 GLY A C 1
ATOM 4214 O O . GLY A 1 517 ? 38.099 -17.028 76.611 1.00 25.34 517 GLY A O 1
ATOM 4215 N N . PRO A 1 518 ? 37.271 -15.380 77.898 1.00 45.78 518 PRO A N 1
ATOM 4216 C CA . PRO A 1 518 ? 37.404 -14.282 76.926 1.00 45.78 518 PRO A CA 1
ATOM 4217 C C . PRO A 1 518 ? 38.702 -13.459 77.098 1.00 45.78 518 PRO A C 1
ATOM 4219 O O . PRO A 1 518 ? 39.234 -13.388 78.204 1.00 45.78 518 PRO A O 1
ATOM 4222 N N . GLY A 1 519 ? 39.153 -12.745 76.054 1.00 24.89 519 GLY A N 1
ATOM 4223 C CA . GLY A 1 519 ? 40.115 -11.640 76.211 1.00 24.89 519 GLY A CA 1
ATOM 4224 C C . GLY A 1 519 ? 41.072 -11.358 75.041 1.00 24.89 519 GLY A C 1
ATOM 4225 O O . GLY A 1 519 ? 41.858 -12.210 74.661 1.00 24.89 519 GLY A O 1
ATOM 4226 N N . GLU A 1 520 ? 41.013 -10.107 74.573 1.00 24.20 520 GLU A N 1
ATOM 4227 C CA . GLU A 1 520 ? 42.120 -9.219 74.160 1.00 24.20 520 GLU A CA 1
ATOM 4228 C C . GLU A 1 520 ? 43.065 -9.502 72.956 1.00 24.20 520 GLU A C 1
ATOM 4230 O O . GLU A 1 520 ? 43.898 -10.396 72.959 1.00 24.20 520 GLU A O 1
ATOM 4235 N N . ARG A 1 521 ? 43.051 -8.489 72.064 1.00 24.86 521 ARG A N 1
ATOM 4236 C CA . ARG A 1 521 ? 44.170 -7.646 71.563 1.00 24.86 521 ARG A CA 1
ATOM 4237 C C . ARG A 1 521 ? 45.046 -8.022 70.352 1.00 24.86 521 ARG A C 1
ATOM 4239 O O . ARG A 1 521 ? 45.653 -9.077 70.265 1.00 24.86 521 ARG A O 1
ATOM 4246 N N . SER A 1 522 ? 45.243 -6.932 69.591 1.00 23.81 522 SER A N 1
ATOM 4247 C CA . SER A 1 522 ? 46.384 -6.493 68.767 1.00 23.81 522 SER A CA 1
ATOM 4248 C C . SER A 1 522 ? 46.585 -7.159 67.406 1.00 23.81 522 SER A C 1
ATOM 4250 O O . SER A 1 522 ? 46.750 -8.363 67.297 1.00 23.81 522 SER A O 1
ATOM 4252 N N . GLN A 1 523 ? 46.397 -6.404 66.312 1.00 23.94 523 GLN A N 1
ATOM 4253 C CA . GLN A 1 523 ? 47.379 -5.485 65.688 1.00 23.94 523 GLN A CA 1
ATOM 4254 C C . GLN A 1 523 ? 48.636 -6.217 65.221 1.00 23.94 523 GLN A C 1
ATOM 4256 O O . GLN A 1 523 ? 49.351 -6.728 66.062 1.00 23.94 523 GLN A O 1
ATOM 4261 N N . TYR A 1 524 ? 48.899 -6.195 63.910 1.00 24.20 524 TYR A N 1
ATOM 4262 C CA . TYR A 1 524 ? 50.142 -5.769 63.236 1.00 24.20 524 TYR A CA 1
ATOM 4263 C C . TYR A 1 524 ? 49.852 -5.806 61.719 1.00 24.20 524 TYR A C 1
ATOM 4265 O O . TYR A 1 524 ? 49.273 -6.771 61.236 1.00 24.20 524 TYR A O 1
ATOM 4273 N N . ALA A 1 525 ? 49.952 -4.657 61.035 1.00 24.95 525 ALA A N 1
ATOM 4274 C CA . ALA A 1 525 ? 51.073 -4.265 60.158 1.00 24.95 525 ALA A CA 1
ATOM 4275 C C . ALA A 1 525 ? 50.960 -4.904 58.760 1.00 24.95 525 ALA A C 1
ATOM 4277 O O . ALA A 1 525 ? 50.537 -6.041 58.634 1.00 24.95 525 ALA A O 1
ATOM 4278 N N . ASN A 1 526 ? 51.353 -4.312 57.642 1.00 23.39 526 ASN A N 1
ATOM 4279 C CA . ASN A 1 526 ? 51.794 -2.988 57.207 1.00 23.39 526 ASN A CA 1
ATOM 4280 C C . ASN A 1 526 ? 51.886 -3.140 55.676 1.00 23.39 526 ASN A C 1
ATOM 4282 O O . ASN A 1 526 ? 52.152 -4.240 55.188 1.00 23.39 526 ASN A O 1
ATOM 4286 N N . GLY A 1 527 ? 51.721 -2.061 54.918 1.00 24.86 527 GLY A N 1
ATOM 4287 C CA . GLY A 1 527 ? 51.934 -2.103 53.472 1.00 24.86 527 GLY A CA 1
ATOM 4288 C C . GLY A 1 527 ? 51.575 -0.795 52.790 1.00 24.86 527 GLY A C 1
ATOM 4289 O O . GLY A 1 527 ? 50.632 -0.749 52.009 1.00 24.86 527 GLY A O 1
ATOM 4290 N N . GLU A 1 528 ? 52.309 0.262 53.129 1.00 23.06 528 GLU A N 1
ATOM 4291 C CA . GLU A 1 528 ? 52.328 1.528 52.397 1.00 23.06 528 GLU A CA 1
ATOM 4292 C C . GLU A 1 528 ? 53.015 1.357 51.032 1.00 23.06 528 GLU A C 1
ATOM 4294 O O . GLU A 1 528 ? 54.036 0.680 50.926 1.0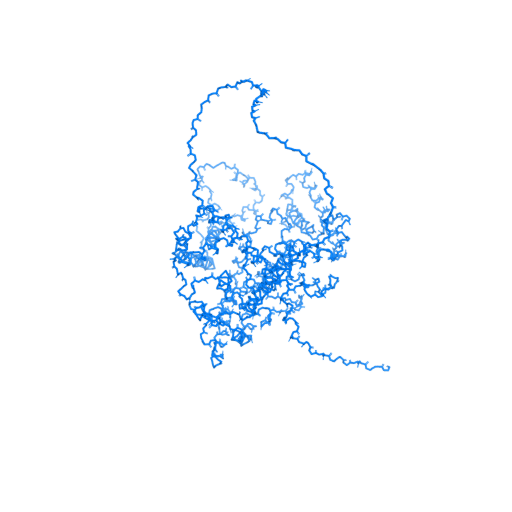0 23.06 528 GLU A O 1
ATOM 4299 N N . TYR A 1 529 ? 52.510 2.067 50.022 1.00 25.45 529 TYR A N 1
ATOM 4300 C CA . TYR A 1 529 ? 53.325 2.669 48.966 1.00 25.45 529 TYR A CA 1
ATOM 4301 C C . TYR A 1 529 ? 52.829 4.102 48.727 1.00 25.45 529 TYR A C 1
ATOM 4303 O O . TYR A 1 529 ? 51.630 4.375 48.748 1.00 25.45 529 TYR A O 1
ATOM 4311 N N . VAL A 1 530 ? 53.790 5.009 48.556 1.00 24.84 530 VAL A N 1
ATOM 4312 C CA . VAL A 1 530 ? 53.681 6.470 48.659 1.00 24.84 530 VAL A CA 1
ATOM 4313 C C . VAL A 1 530 ? 53.924 7.158 47.304 1.00 24.84 530 VAL A C 1
ATOM 4315 O O . VAL A 1 530 ? 54.836 6.782 46.577 1.00 24.84 530 VAL A O 1
ATOM 4318 N N . ALA A 1 531 ? 53.135 8.222 47.094 1.00 24.05 531 ALA A N 1
ATOM 4319 C CA . ALA A 1 531 ? 53.335 9.489 46.362 1.00 24.05 531 ALA A CA 1
ATOM 4320 C C . ALA A 1 531 ? 53.458 9.576 44.827 1.00 24.05 531 ALA A C 1
ATOM 4322 O O . ALA A 1 531 ? 54.335 8.985 44.207 1.00 24.05 531 ALA A O 1
ATOM 4323 N N . LEU A 1 532 ? 52.628 10.487 44.285 1.00 24.33 532 LEU A N 1
ATOM 4324 C CA . LEU A 1 532 ? 52.886 11.684 43.439 1.00 24.33 532 LEU A CA 1
ATOM 4325 C C . LEU A 1 532 ? 51.508 12.043 42.821 1.00 24.33 532 LEU A C 1
ATOM 4327 O O . LEU A 1 532 ? 50.882 11.157 42.261 1.00 24.33 532 LEU A O 1
ATOM 4331 N N . GLY A 1 533 ? 50.873 13.216 42.874 1.00 21.94 533 GLY A N 1
ATOM 4332 C CA . GLY A 1 533 ? 51.208 14.610 43.158 1.00 21.94 533 GLY A CA 1
ATOM 4333 C C . GLY A 1 533 ? 50.417 15.474 42.144 1.00 21.94 533 GLY A C 1
ATOM 4334 O O . GLY A 1 533 ? 50.459 15.149 40.963 1.00 21.94 533 GLY A O 1
ATOM 4335 N N . MET A 1 534 ? 49.766 16.553 42.614 1.00 24.47 534 MET A N 1
ATOM 4336 C CA . MET A 1 534 ? 49.196 17.719 41.881 1.00 24.47 534 MET A CA 1
ATOM 4337 C C . MET A 1 534 ? 47.670 17.787 41.591 1.00 24.47 534 MET A C 1
ATOM 4339 O O . MET A 1 534 ? 47.139 17.106 40.720 1.00 24.47 534 MET A O 1
ATOM 4343 N N . ASP A 1 535 ? 47.056 18.698 42.362 1.00 25.22 535 ASP A N 1
ATOM 4344 C CA . ASP A 1 535 ? 46.162 19.823 42.017 1.00 25.22 535 ASP A CA 1
ATOM 4345 C C . ASP A 1 535 ? 44.685 19.614 41.601 1.00 25.22 535 ASP A C 1
ATOM 4347 O O . ASP A 1 535 ? 44.354 19.221 40.487 1.00 25.22 535 ASP A O 1
ATOM 4351 N N . ASP A 1 536 ? 43.822 19.956 42.572 1.00 25.48 536 ASP A N 1
ATOM 4352 C CA . ASP A 1 536 ? 42.636 20.832 42.534 1.00 25.48 536 ASP A CA 1
ATOM 4353 C C . ASP A 1 536 ? 41.661 20.773 41.340 1.00 25.48 536 ASP A C 1
ATOM 4355 O O . ASP A 1 536 ? 41.929 21.296 40.267 1.00 25.48 536 ASP A O 1
ATOM 4359 N N . ASP A 1 537 ? 40.442 20.269 41.592 1.00 25.38 537 ASP A N 1
ATOM 4360 C CA . ASP A 1 537 ? 39.224 21.090 41.464 1.00 25.38 537 ASP A CA 1
ATOM 4361 C C . ASP A 1 537 ? 37.978 20.396 42.057 1.00 25.38 537 ASP A C 1
ATOM 4363 O O . ASP A 1 537 ? 37.717 19.202 41.897 1.00 25.38 537 ASP A O 1
ATOM 4367 N N . VAL A 1 538 ? 37.203 21.183 42.800 1.00 27.33 538 VAL A N 1
ATOM 4368 C CA . VAL A 1 538 ? 36.083 20.788 43.663 1.00 27.33 538 VAL A CA 1
ATOM 4369 C C . VAL A 1 538 ? 34.849 20.364 42.851 1.00 27.33 538 VAL A C 1
ATOM 4371 O O . VAL A 1 538 ? 34.230 21.174 42.164 1.00 27.33 538 VAL A O 1
ATOM 4374 N N . ALA A 1 539 ? 34.416 19.108 42.998 1.00 24.59 539 ALA A N 1
ATOM 4375 C CA . ALA A 1 539 ? 33.116 18.626 42.521 1.00 24.59 539 ALA A CA 1
ATOM 4376 C C . ALA A 1 539 ? 31.986 19.004 43.509 1.00 24.59 539 ALA A C 1
ATOM 4378 O O . ALA A 1 539 ? 32.139 18.786 44.715 1.00 24.59 539 ALA A O 1
ATOM 4379 N N . PRO A 1 540 ? 30.822 19.520 43.061 1.00 26.73 540 PRO A N 1
ATOM 4380 C CA . PRO A 1 540 ? 29.700 19.756 43.958 1.00 26.73 540 PRO A CA 1
ATOM 4381 C C . PRO A 1 540 ? 29.009 18.431 44.302 1.00 26.73 540 PRO A C 1
ATOM 4383 O O . PRO A 1 540 ? 28.697 17.616 43.435 1.00 26.73 540 PRO A O 1
ATOM 4386 N N . ALA A 1 541 ? 28.756 18.242 45.596 1.00 24.78 541 ALA A N 1
ATOM 4387 C CA . ALA A 1 541 ? 28.111 17.077 46.183 1.00 24.78 541 ALA A CA 1
ATOM 4388 C C . ALA A 1 541 ? 26.807 16.679 45.462 1.00 24.78 541 ALA A C 1
ATOM 4390 O O . ALA A 1 541 ? 25.824 17.426 45.439 1.00 24.78 541 ALA A O 1
ATOM 4391 N N . SER A 1 542 ? 26.777 15.456 44.932 1.00 27.81 542 SER A N 1
ATOM 4392 C CA . SER A 1 542 ? 25.557 14.786 44.491 1.00 27.81 542 SER A CA 1
ATOM 4393 C C . SER A 1 542 ? 24.633 14.572 45.692 1.00 27.81 542 SER A C 1
ATOM 4395 O O . SER A 1 542 ? 24.947 13.804 46.603 1.00 27.81 542 SER A O 1
ATOM 4397 N N . ARG A 1 543 ? 23.482 15.250 45.703 1.00 28.27 543 ARG A N 1
ATOM 4398 C CA . ARG A 1 543 ? 22.398 14.949 46.648 1.00 28.27 543 ARG A CA 1
ATOM 4399 C C . ARG A 1 543 ? 21.898 13.517 46.404 1.00 28.27 543 ARG A C 1
ATOM 4401 O O . ARG A 1 543 ? 21.707 13.157 45.242 1.00 28.27 543 ARG A O 1
ATOM 4408 N N . PRO A 1 544 ? 21.634 12.719 47.452 1.00 30.81 544 PRO A N 1
ATOM 4409 C CA . PRO A 1 544 ? 21.029 11.407 47.283 1.00 30.81 544 PRO A CA 1
ATOM 4410 C C . PRO A 1 544 ? 19.617 11.572 46.709 1.00 30.81 544 PRO A C 1
ATOM 4412 O O . PRO A 1 544 ? 18.801 12.338 47.229 1.00 30.81 544 PRO A O 1
ATOM 4415 N N . VAL A 1 545 ? 19.343 10.874 45.607 1.00 30.30 545 VAL A N 1
ATOM 4416 C CA . VAL A 1 545 ? 18.000 10.762 45.032 1.00 30.30 545 VAL A CA 1
ATOM 4417 C C . VAL A 1 545 ? 17.105 10.090 46.082 1.00 30.30 545 VAL A C 1
ATOM 4419 O O . VAL A 1 545 ? 17.492 9.061 46.634 1.00 30.30 545 VAL A O 1
ATOM 4422 N N . PRO A 1 546 ? 15.926 10.642 46.420 1.00 34.56 546 PRO A N 1
ATOM 4423 C CA . PRO A 1 546 ? 15.074 10.037 47.434 1.00 34.56 546 PRO A CA 1
ATOM 4424 C C . PRO A 1 546 ? 14.606 8.648 46.975 1.00 34.56 546 PRO A C 1
ATOM 4426 O O . PRO A 1 546 ? 14.120 8.495 45.852 1.00 34.56 546 PRO A O 1
ATOM 4429 N N . ALA A 1 547 ? 14.693 7.654 47.866 1.00 34.94 547 ALA A N 1
ATOM 4430 C CA . ALA A 1 547 ? 14.358 6.237 47.639 1.00 34.94 547 ALA A CA 1
ATOM 4431 C C . ALA A 1 547 ? 12.940 5.981 47.071 1.00 34.94 547 ALA A C 1
ATOM 4433 O O . ALA A 1 547 ? 12.648 4.910 46.539 1.00 34.94 547 ALA A O 1
ATOM 4434 N N . HIS A 1 548 ? 12.048 6.974 47.143 1.00 34.88 548 HIS A N 1
ATOM 4435 C CA . HIS A 1 548 ? 10.724 6.945 46.518 1.00 34.88 548 HIS A CA 1
ATOM 4436 C C . HIS A 1 548 ? 10.775 6.995 44.980 1.00 34.88 548 HIS A C 1
ATOM 4438 O O . HIS A 1 548 ? 9.935 6.389 44.317 1.00 34.88 548 HIS A O 1
ATOM 4444 N N . THR A 1 549 ? 11.773 7.676 44.416 1.00 39.53 549 THR A N 1
ATOM 4445 C CA . THR A 1 549 ? 11.981 7.822 42.966 1.00 39.53 549 THR A CA 1
ATOM 4446 C C . THR A 1 549 ? 12.581 6.559 42.354 1.00 39.53 549 THR A C 1
ATOM 4448 O O . THR A 1 549 ? 12.192 6.173 41.257 1.00 39.53 549 THR A O 1
ATOM 4451 N N . GLU A 1 550 ? 13.465 5.870 43.082 1.00 38.41 550 GLU A N 1
ATOM 4452 C CA . GLU A 1 550 ? 14.040 4.584 42.664 1.00 38.41 550 GLU A CA 1
ATOM 4453 C C . GLU A 1 550 ? 13.020 3.447 42.724 1.00 38.41 550 GLU A C 1
ATOM 4455 O O . GLU A 1 550 ? 12.983 2.625 41.815 1.00 38.41 550 GLU A O 1
ATOM 4460 N N . ARG A 1 551 ? 12.131 3.426 43.729 1.00 37.47 551 ARG A N 1
ATOM 4461 C CA . ARG A 1 551 ? 11.011 2.470 43.764 1.00 37.47 551 ARG A CA 1
ATOM 4462 C C . ARG A 1 551 ? 10.036 2.696 42.615 1.00 37.47 551 ARG A C 1
ATOM 4464 O O . ARG A 1 551 ? 9.701 1.748 41.927 1.00 37.47 551 ARG A O 1
ATOM 4471 N N . GLN A 1 552 ? 9.664 3.945 42.331 1.00 37.28 552 GLN A N 1
ATOM 4472 C CA . GLN A 1 552 ? 8.822 4.259 41.173 1.00 37.28 552 GLN A CA 1
ATOM 4473 C C . GLN A 1 552 ? 9.513 3.953 39.839 1.00 37.28 552 GLN A C 1
ATOM 4475 O O . GLN A 1 552 ? 8.845 3.527 38.905 1.00 37.28 552 GLN A O 1
ATOM 4480 N N . ALA A 1 553 ? 10.830 4.143 39.730 1.00 36.56 553 ALA A N 1
ATOM 4481 C CA . ALA A 1 553 ? 11.596 3.750 38.550 1.00 36.56 553 ALA A CA 1
ATOM 4482 C C . ALA A 1 553 ? 11.673 2.222 38.406 1.00 36.56 553 ALA A C 1
ATOM 4484 O O . ALA A 1 553 ? 11.434 1.718 37.318 1.00 36.56 553 ALA A O 1
ATOM 4485 N N . ALA A 1 554 ? 11.908 1.482 39.491 1.00 36.28 554 ALA A N 1
ATOM 4486 C CA . ALA A 1 554 ? 11.957 0.020 39.502 1.00 36.28 554 ALA A CA 1
ATOM 4487 C C . ALA A 1 554 ? 10.578 -0.627 39.285 1.00 36.28 554 ALA A C 1
ATOM 4489 O O . ALA A 1 554 ? 10.492 -1.665 38.632 1.00 36.28 554 ALA A O 1
ATOM 4490 N N . ASP A 1 555 ? 9.503 -0.012 39.780 1.00 39.12 555 ASP A N 1
ATOM 4491 C CA . ASP A 1 555 ? 8.120 -0.423 39.525 1.00 39.12 555 ASP A CA 1
ATOM 4492 C C . ASP A 1 555 ? 7.709 -0.088 38.087 1.00 39.12 555 ASP A C 1
ATOM 4494 O O . ASP A 1 555 ? 7.084 -0.915 37.432 1.00 39.12 555 ASP A O 1
ATOM 4498 N N . ARG A 1 556 ? 8.148 1.057 37.539 1.00 42.09 556 ARG A N 1
ATOM 4499 C CA . ARG A 1 556 ? 8.035 1.371 36.101 1.00 42.09 556 ARG A CA 1
ATOM 4500 C C . ARG A 1 556 ? 8.805 0.383 35.244 1.00 42.09 556 ARG A C 1
ATOM 4502 O O . ARG A 1 556 ? 8.317 0.009 34.193 1.00 42.09 556 ARG A O 1
ATOM 4509 N N . GLU A 1 557 ? 9.979 -0.055 35.677 1.00 38.34 557 GLU A N 1
ATOM 4510 C CA . GLU A 1 557 ? 10.804 -1.006 34.939 1.00 38.34 557 GLU A CA 1
ATOM 4511 C C . GLU A 1 557 ? 10.281 -2.444 35.067 1.00 38.34 557 GLU A C 1
ATOM 4513 O O . GLU A 1 557 ? 10.434 -3.226 34.135 1.00 38.34 557 GLU A O 1
ATOM 4518 N N . ARG A 1 558 ? 9.650 -2.816 36.191 1.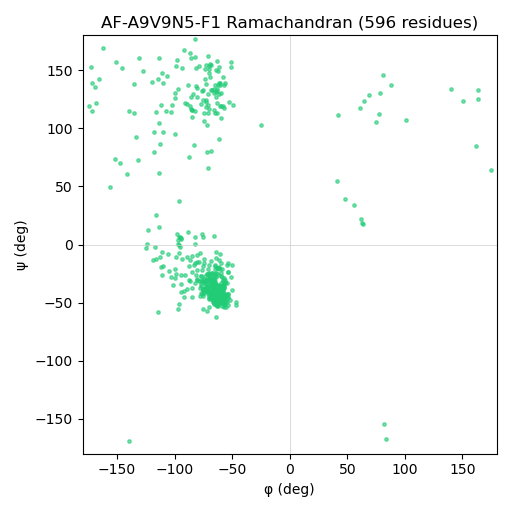00 35.84 558 ARG A N 1
ATOM 4519 C CA . ARG A 1 558 ? 8.955 -4.107 36.369 1.00 35.84 558 ARG A CA 1
ATOM 4520 C C . ARG A 1 558 ? 7.617 -4.145 35.648 1.00 35.84 558 ARG A C 1
ATOM 4522 O O . ARG A 1 558 ? 7.299 -5.173 35.060 1.00 35.84 558 ARG A O 1
ATOM 4529 N N . ALA A 1 559 ? 6.872 -3.041 35.645 1.00 35.88 559 ALA A N 1
ATOM 4530 C CA . ALA A 1 559 ? 5.700 -2.867 34.804 1.00 35.88 559 ALA A CA 1
ATOM 4531 C C . ALA A 1 559 ? 6.137 -2.886 33.330 1.00 35.88 559 ALA A C 1
ATOM 4533 O O . ALA A 1 559 ? 5.869 -3.849 32.635 1.00 35.88 559 ALA A O 1
ATOM 4534 N N . ALA A 1 560 ? 6.969 -1.968 32.850 1.00 36.38 560 ALA A N 1
ATOM 4535 C CA . ALA A 1 560 ? 7.440 -1.983 31.460 1.00 36.38 560 ALA A CA 1
ATOM 4536 C C . ALA A 1 560 ? 8.001 -3.353 31.005 1.00 36.38 560 ALA A C 1
ATOM 4538 O O . ALA A 1 560 ? 7.679 -3.800 29.904 1.00 36.38 560 ALA A O 1
ATOM 4539 N N . ARG A 1 561 ? 8.737 -4.089 31.861 1.00 37.66 561 ARG A N 1
ATOM 4540 C CA . ARG A 1 561 ? 9.187 -5.468 31.573 1.00 37.66 561 ARG A CA 1
ATOM 4541 C C . ARG A 1 561 ? 8.062 -6.507 31.579 1.00 37.66 561 ARG A C 1
ATOM 4543 O O . ARG A 1 561 ? 8.007 -7.316 30.659 1.00 37.66 561 ARG A O 1
ATOM 4550 N N . GLY A 1 562 ? 7.152 -6.488 32.553 1.00 35.69 562 GLY A N 1
ATOM 4551 C CA . GLY A 1 562 ? 5.987 -7.381 32.594 1.00 35.69 562 GLY A CA 1
ATOM 4552 C C . GLY A 1 562 ? 5.004 -7.142 31.443 1.00 35.69 562 GLY A C 1
ATOM 4553 O O . GLY A 1 562 ? 4.356 -8.074 30.981 1.00 35.69 562 GLY A O 1
ATOM 4554 N N . TRP A 1 563 ? 4.948 -5.914 30.930 1.00 46.47 563 TRP A N 1
ATOM 4555 C CA . TRP A 1 563 ? 4.013 -5.449 29.906 1.00 46.47 563 TRP A CA 1
ATOM 4556 C C . TRP A 1 563 ? 4.553 -5.591 28.484 1.00 46.47 563 TRP A C 1
ATOM 4558 O O . TRP A 1 563 ? 3.826 -6.046 27.602 1.00 46.47 563 TRP A O 1
ATOM 4568 N N . ALA A 1 564 ? 5.839 -5.296 28.261 1.00 39.47 564 ALA A N 1
ATOM 4569 C CA . ALA A 1 564 ? 6.529 -5.724 27.050 1.00 39.47 564 ALA A CA 1
ATOM 4570 C C . ALA A 1 564 ? 6.442 -7.245 26.945 1.00 39.47 564 ALA A C 1
ATOM 4572 O O . ALA A 1 564 ? 6.067 -7.745 25.897 1.00 39.47 564 ALA A O 1
ATOM 4573 N N . HIS A 1 565 ? 6.643 -7.973 28.047 1.00 41.50 565 HIS A N 1
ATOM 4574 C CA . HIS A 1 565 ? 6.424 -9.411 28.079 1.00 41.50 565 HIS A CA 1
ATOM 4575 C C . HIS A 1 565 ? 4.954 -9.795 27.869 1.00 41.50 565 HIS A C 1
ATOM 4577 O O . HIS A 1 565 ? 4.736 -10.812 27.248 1.00 41.50 565 HIS A O 1
ATOM 4583 N N . MET A 1 566 ? 3.939 -9.032 28.296 1.00 41.22 566 MET A N 1
ATOM 4584 C CA . MET A 1 566 ? 2.517 -9.379 28.100 1.00 41.22 566 MET A CA 1
ATOM 4585 C C . MET A 1 566 ? 2.016 -9.115 26.677 1.00 41.22 566 MET A C 1
ATOM 4587 O O . MET A 1 566 ? 1.318 -9.953 26.122 1.00 41.22 566 MET A O 1
ATOM 4591 N N . TYR A 1 567 ? 2.387 -7.992 26.060 1.00 49.34 567 TYR A N 1
ATOM 4592 C CA . TYR A 1 567 ? 2.039 -7.687 24.669 1.00 49.34 567 TYR A CA 1
ATOM 4593 C C . TYR A 1 567 ? 2.896 -8.523 23.706 1.00 49.34 567 TYR A C 1
ATOM 4595 O O . TYR A 1 567 ? 2.368 -9.111 22.768 1.00 49.34 567 TYR A O 1
ATOM 4603 N N . GLN A 1 568 ? 4.194 -8.691 23.986 1.00 48.94 568 GLN A N 1
ATOM 4604 C CA . GLN A 1 568 ? 5.043 -9.652 23.275 1.00 48.94 568 GLN A CA 1
ATOM 4605 C C . GLN A 1 568 ? 4.555 -11.087 23.514 1.00 48.94 568 GLN A C 1
ATOM 4607 O O . GLN A 1 568 ? 4.499 -11.827 22.556 1.00 48.94 568 GLN A O 1
ATOM 4612 N N . SER A 1 569 ? 4.081 -11.461 24.711 1.00 44.16 569 SER A N 1
ATOM 4613 C CA . SER A 1 569 ? 3.428 -12.755 24.996 1.00 44.16 569 SER A CA 1
ATOM 4614 C C . SER A 1 569 ? 2.052 -12.879 24.354 1.00 44.16 569 SER A C 1
ATOM 4616 O O . SER A 1 569 ? 1.642 -13.995 24.073 1.00 44.16 569 SER A O 1
ATOM 4618 N N . TYR A 1 570 ? 1.309 -11.798 24.126 1.00 50.16 570 TYR A N 1
ATOM 4619 C CA . TYR A 1 570 ? 0.069 -11.827 23.353 1.00 50.16 570 TYR A CA 1
ATOM 4620 C C . TYR A 1 570 ? 0.383 -12.235 21.909 1.00 50.16 570 TYR A C 1
ATOM 4622 O O . TYR A 1 570 ? -0.287 -13.107 21.367 1.00 50.16 570 TYR A O 1
ATOM 4630 N N . TYR A 1 571 ? 1.458 -11.713 21.311 1.00 49.69 571 TYR A N 1
ATOM 4631 C CA . TYR A 1 571 ? 1.931 -12.155 19.990 1.00 49.69 571 TYR A CA 1
ATOM 4632 C C . TYR A 1 571 ? 2.641 -13.512 20.022 1.00 49.69 571 TYR A C 1
ATOM 4634 O O . TYR A 1 571 ? 2.393 -14.354 19.164 1.00 49.69 571 TYR A O 1
ATOM 4642 N N . ASP A 1 572 ? 3.452 -13.770 21.043 1.00 43.31 572 ASP A N 1
ATOM 4643 C CA . ASP A 1 572 ? 4.214 -15.005 21.183 1.00 43.31 572 ASP A CA 1
ATOM 4644 C C . ASP A 1 572 ? 3.333 -16.186 21.614 1.00 43.31 572 ASP A C 1
ATOM 4646 O O . ASP A 1 572 ? 3.724 -17.337 21.448 1.00 43.31 572 ASP A O 1
ATOM 4650 N N . ARG A 1 573 ? 2.132 -15.932 22.159 1.00 43.34 573 ARG A N 1
ATOM 4651 C CA . ARG A 1 573 ? 1.187 -16.968 22.613 1.00 43.34 573 ARG A CA 1
ATOM 4652 C C . ARG A 1 573 ? -0.164 -16.970 21.903 1.00 43.34 573 ARG A C 1
ATOM 4654 O O . ARG A 1 573 ? -0.832 -17.995 21.957 1.00 43.34 573 ARG A O 1
ATOM 4661 N N . SER A 1 574 ? -0.534 -15.936 21.139 1.00 38.94 574 SER A N 1
ATOM 4662 C CA . SER A 1 574 ? -1.502 -16.108 20.033 1.00 38.94 574 SER A CA 1
ATOM 4663 C C . SER A 1 574 ? -0.976 -17.078 18.965 1.00 38.94 574 SER A C 1
ATOM 4665 O O . SER A 1 574 ? -1.775 -17.621 18.207 1.00 38.94 574 SER A O 1
ATOM 4667 N N . MET A 1 575 ? 0.327 -17.410 19.005 1.00 37.66 575 MET A N 1
ATOM 4668 C CA . MET A 1 575 ? 0.907 -18.624 18.408 1.00 37.66 575 MET A CA 1
ATOM 4669 C C . MET A 1 575 ? 0.173 -19.932 18.787 1.00 37.66 575 MET A C 1
ATOM 4671 O O . MET A 1 575 ? 0.389 -20.925 18.107 1.00 37.66 575 MET A O 1
ATOM 4675 N N . TRP A 1 576 ? -0.658 -19.951 19.843 1.00 31.44 576 TRP A N 1
ATOM 4676 C CA . TRP A 1 576 ? -1.342 -21.146 20.367 1.00 31.44 576 TRP A CA 1
ATOM 4677 C C . TRP A 1 576 ? -2.879 -21.033 20.456 1.00 31.44 576 TRP A C 1
ATOM 4679 O O . TRP A 1 576 ? -3.517 -21.964 20.943 1.00 31.44 576 TRP A O 1
ATOM 4689 N N . SER A 1 577 ? -3.501 -19.905 20.069 1.00 31.53 577 SER A N 1
ATOM 4690 C CA . SER A 1 577 ? -4.960 -19.697 20.242 1.00 31.53 577 SER A CA 1
ATOM 4691 C C . SER A 1 577 ? -5.761 -19.555 18.943 1.00 31.53 577 SER A C 1
ATOM 4693 O O . SER A 1 577 ? -6.982 -19.717 18.969 1.00 31.53 577 SER A O 1
ATOM 4695 N N . SER A 1 578 ? -5.117 -19.366 17.783 1.00 33.78 578 SER A N 1
ATOM 4696 C CA . SER A 1 578 ? -5.770 -19.591 16.473 1.00 33.78 578 SER A CA 1
ATOM 4697 C C . SER A 1 578 ? -6.262 -21.046 16.314 1.00 33.78 578 SER A C 1
ATOM 4699 O O . SER A 1 578 ? -7.145 -21.344 15.505 1.00 33.78 578 SER A O 1
ATOM 4701 N N . THR A 1 579 ? -5.764 -21.926 17.181 1.00 38.16 579 THR A N 1
ATOM 4702 C CA . THR A 1 579 ? -6.025 -23.357 17.340 1.00 38.16 579 THR A CA 1
ATOM 4703 C C . THR A 1 579 ? -7.492 -23.725 17.658 1.00 38.16 579 THR A C 1
ATOM 4705 O O . THR A 1 579 ? -7.841 -24.901 17.592 1.00 38.16 579 THR A O 1
ATOM 4708 N N . VAL A 1 580 ? -8.402 -22.776 17.941 1.00 32.03 580 VAL A N 1
ATOM 4709 C CA . VAL A 1 580 ? -9.806 -23.101 18.317 1.00 32.03 580 VAL A CA 1
ATOM 4710 C C . VAL A 1 580 ? -10.868 -22.673 17.288 1.00 32.03 580 VAL A C 1
ATOM 4712 O O . VAL A 1 580 ? -12.017 -23.108 17.380 1.00 32.03 580 VAL A O 1
ATOM 4715 N N . HIS A 1 581 ? -10.539 -21.876 16.264 1.00 31.45 581 HIS A N 1
ATOM 4716 C CA . HIS A 1 581 ? -11.540 -21.445 15.263 1.00 31.45 581 HIS A CA 1
ATOM 4717 C C . HIS A 1 581 ? -11.374 -22.058 13.870 1.00 31.45 581 HIS A C 1
ATOM 4719 O O . HIS A 1 581 ? -12.359 -22.157 13.141 1.00 31.45 581 HIS A O 1
ATOM 4725 N N . ALA A 1 582 ? -10.201 -22.605 13.538 1.00 30.20 582 ALA A N 1
ATOM 4726 C CA . ALA A 1 582 ? -10.014 -23.343 12.285 1.00 30.20 582 ALA A CA 1
ATOM 4727 C C . ALA A 1 582 ? -10.666 -24.746 12.281 1.00 30.20 582 ALA A C 1
ATOM 4729 O O . ALA A 1 582 ? -10.809 -25.351 11.224 1.00 30.20 582 ALA A O 1
ATOM 4730 N N . SER A 1 583 ? -11.105 -25.267 13.434 1.00 28.80 583 SER A N 1
ATOM 4731 C CA . SER A 1 583 ? -11.697 -26.610 13.567 1.00 28.80 583 SER A CA 1
ATOM 4732 C C . SER A 1 583 ? -13.235 -26.643 13.572 1.00 28.80 583 SER A C 1
ATOM 4734 O O . SER A 1 583 ? -13.819 -27.698 13.817 1.00 28.80 583 SER A O 1
ATOM 4736 N N . ARG A 1 584 ? -13.924 -25.523 13.285 1.00 28.69 584 ARG A N 1
ATOM 4737 C CA . ARG A 1 584 ? -15.405 -25.454 13.292 1.00 28.69 584 ARG A CA 1
ATOM 4738 C C . ARG A 1 584 ? -16.081 -24.987 12.001 1.00 28.69 584 ARG A C 1
ATOM 4740 O O . ARG A 1 584 ? -17.292 -24.787 12.003 1.00 28.69 584 ARG A O 1
ATOM 4747 N N . GLN A 1 585 ? -15.362 -24.915 10.887 1.00 27.45 585 GLN A N 1
ATOM 4748 C CA . GLN A 1 585 ? -15.991 -24.918 9.563 1.00 27.45 585 GLN A CA 1
ATOM 4749 C C . GLN A 1 585 ? -15.606 -26.213 8.856 1.00 27.45 585 GLN A C 1
ATOM 4751 O O . GLN A 1 585 ? -14.598 -26.297 8.162 1.00 27.45 585 GLN A O 1
ATOM 4756 N N . GLY A 1 586 ? -16.394 -27.256 9.125 1.00 25.72 586 GLY A N 1
ATOM 4757 C CA . GLY A 1 586 ? -16.297 -28.522 8.417 1.00 25.72 586 GLY A CA 1
ATOM 4758 C C . GLY A 1 586 ? -16.552 -28.295 6.932 1.00 25.72 586 GLY A C 1
ATOM 4759 O O . GLY A 1 586 ? -17.627 -27.845 6.538 1.00 25.72 586 GLY A O 1
ATOM 4760 N N . SER A 1 587 ? -15.554 -28.616 6.116 1.00 26.92 587 SER A N 1
ATOM 4761 C CA . SER A 1 587 ? -15.754 -28.942 4.715 1.00 26.92 587 SER A CA 1
ATOM 4762 C C . SER A 1 587 ? -16.725 -30.121 4.635 1.00 26.92 587 SER A C 1
ATOM 4764 O O . SER A 1 587 ? -16.452 -31.201 5.159 1.00 26.92 587 SER A O 1
ATOM 4766 N N . ALA A 1 588 ? -17.872 -29.908 3.992 1.00 24.83 588 ALA A N 1
ATOM 4767 C CA . ALA A 1 588 ? -18.710 -31.004 3.528 1.00 24.83 588 ALA A CA 1
ATOM 4768 C C . ALA A 1 588 ? -17.872 -31.899 2.590 1.00 24.83 588 ALA A C 1
ATOM 4770 O O . ALA A 1 588 ? -17.120 -31.361 1.770 1.00 24.83 588 ALA A O 1
ATOM 4771 N N . PRO A 1 589 ? -17.953 -33.237 2.690 1.00 26.31 589 PRO A N 1
ATOM 4772 C CA . PRO A 1 589 ? -17.263 -34.108 1.755 1.00 26.31 589 PRO A CA 1
ATOM 4773 C C . PRO A 1 589 ? -17.965 -34.013 0.399 1.00 26.31 589 PRO A C 1
ATOM 4775 O O . PRO A 1 589 ? -19.115 -34.415 0.249 1.00 26.31 589 PRO A O 1
ATOM 4778 N N . SER A 1 590 ? -17.282 -33.452 -0.596 1.00 26.59 590 SER A N 1
ATOM 4779 C CA . SER A 1 590 ? -17.681 -33.596 -1.991 1.00 26.59 590 SER A CA 1
ATOM 4780 C C . SER A 1 590 ? -17.380 -35.031 -2.424 1.00 26.59 590 SER A C 1
ATOM 4782 O O . SER A 1 590 ? -16.219 -35.380 -2.651 1.00 26.59 590 SER A O 1
ATOM 4784 N N . GLU A 1 591 ? -18.415 -35.863 -2.499 1.00 24.45 591 GLU A N 1
ATOM 4785 C CA . GLU A 1 591 ? -18.381 -37.135 -3.216 1.00 24.45 591 GLU A CA 1
ATOM 4786 C C . GLU A 1 591 ? -17.995 -36.866 -4.678 1.00 24.45 591 GLU A C 1
ATOM 4788 O O . GLU A 1 591 ? -18.681 -36.145 -5.403 1.00 24.45 591 GLU A O 1
ATOM 4793 N N . VAL A 1 592 ? -16.856 -37.413 -5.097 1.00 28.44 592 VAL A N 1
ATOM 4794 C CA . VAL A 1 592 ? -16.451 -37.479 -6.502 1.00 28.44 592 VAL A CA 1
ATOM 4795 C C . VAL A 1 592 ? -16.982 -38.809 -7.043 1.00 28.44 592 VAL A C 1
ATOM 4797 O O . VAL A 1 592 ? -16.611 -39.847 -6.492 1.00 28.44 592 VAL A O 1
ATOM 4800 N N . PRO A 1 593 ? -17.824 -38.828 -8.090 1.00 27.22 593 PRO A N 1
ATOM 4801 C CA . PRO A 1 593 ? -18.225 -40.080 -8.713 1.00 27.22 593 PRO A CA 1
ATOM 4802 C C . PRO A 1 593 ? -17.036 -40.672 -9.483 1.00 27.22 593 PRO A C 1
ATOM 4804 O O . PRO A 1 593 ? -16.386 -39.983 -10.273 1.00 27.22 593 PRO A O 1
ATOM 4807 N N . GLN A 1 594 ? -16.740 -41.950 -9.233 1.00 26.61 594 GLN A N 1
ATOM 4808 C CA . GLN A 1 594 ? -15.845 -42.743 -10.078 1.00 26.61 594 GLN A CA 1
ATOM 4809 C C . GLN A 1 594 ? -16.427 -42.824 -11.499 1.00 26.61 594 GLN A C 1
ATOM 4811 O O . GLN A 1 594 ? -17.632 -43.036 -11.638 1.00 26.61 594 GLN A O 1
ATOM 4816 N N . PRO A 1 595 ? -15.615 -42.675 -12.558 1.00 27.62 595 PRO A N 1
ATOM 4817 C CA . PRO A 1 595 ? -16.047 -43.029 -13.897 1.00 27.62 595 PRO A CA 1
ATOM 4818 C C . PRO A 1 595 ? -15.881 -44.539 -14.096 1.00 27.62 595 PRO A C 1
ATOM 4820 O O . PRO A 1 595 ? -14.759 -45.047 -14.093 1.00 27.62 595 PRO A O 1
ATOM 4823 N N . ASP A 1 596 ? -17.005 -45.227 -14.281 1.00 28.42 596 ASP A N 1
ATOM 4824 C CA . ASP A 1 596 ? -17.053 -46.566 -14.862 1.00 28.42 596 ASP A CA 1
ATOM 4825 C C . ASP A 1 596 ? -16.538 -46.505 -16.304 1.00 28.42 596 ASP A C 1
ATOM 4827 O O . ASP A 1 596 ? -17.096 -45.790 -17.140 1.00 28.42 596 ASP A O 1
ATOM 4831 N N . TRP A 1 597 ? -15.489 -47.273 -16.584 1.00 34.69 597 TRP A N 1
ATOM 4832 C CA . TRP A 1 597 ? -15.160 -47.735 -17.927 1.00 34.69 597 TRP A CA 1
ATOM 4833 C C . TRP A 1 597 ? -14.703 -49.189 -17.830 1.00 34.69 597 TRP A C 1
ATOM 4835 O O . TRP A 1 597 ? -13.681 -49.480 -17.202 1.00 34.69 597 TRP A O 1
ATOM 4845 N N . ASP A 1 598 ? -15.510 -50.060 -18.438 1.00 30.97 598 ASP A N 1
ATOM 4846 C CA . ASP A 1 598 ? -15.060 -51.305 -19.067 1.00 30.97 598 ASP A CA 1
ATOM 4847 C C . ASP A 1 598 ? -13.914 -51.047 -20.063 1.00 30.97 598 ASP A C 1
ATOM 4849 O O . ASP A 1 598 ? -13.936 -49.984 -20.739 1.00 30.97 598 ASP A O 1
#

InterPro domains:
  IPR007241 Autophagy-related protein 9 [PF04109] (7-469)
  IPR007241 Autophagy-related protein 9 [PTHR13038] (8-471)

Solvent-accessible surface area (backbone atoms only — not comparable to full-atom values): 34859 Å² total; per-residue (Å²): 109,70,69,60,35,53,48,45,46,50,52,46,51,49,52,48,42,59,70,54,40,51,32,64,69,48,50,49,54,59,61,71,46,76,88,42,66,73,52,56,53,57,69,72,68,59,77,97,60,87,79,66,85,81,58,61,60,49,45,44,94,77,74,89,71,60,70,65,58,57,51,52,52,50,53,45,50,52,52,30,49,53,46,44,52,53,46,60,70,42,43,65,59,52,50,50,51,50,45,42,36,47,72,66,54,63,44,49,82,72,56,58,78,78,53,58,69,68,60,56,51,52,38,50,42,58,38,29,70,78,65,48,81,47,86,85,49,71,79,62,50,72,69,54,55,42,46,65,74,34,33,67,57,38,44,53,38,50,40,60,75,68,51,55,62,84,48,67,43,78,41,101,87,78,44,78,46,77,64,47,41,62,71,48,50,51,55,51,51,50,47,52,51,64,69,49,28,43,97,84,74,31,64,37,71,54,60,69,36,77,87,41,42,67,58,51,24,48,52,46,25,50,49,27,32,50,50,11,52,50,38,60,76,41,30,70,60,52,43,52,50,50,52,52,51,48,51,73,73,38,46,69,52,48,71,75,32,80,50,55,47,67,33,67,38,76,34,65,49,35,62,51,73,72,54,58,73,77,61,52,71,67,60,50,50,52,40,53,56,68,26,42,61,29,46,51,50,27,63,56,48,68,65,57,69,68,57,44,54,53,25,46,50,49,30,50,56,35,46,51,53,40,52,51,51,47,47,57,33,70,74,73,37,71,68,48,24,74,70,41,62,79,46,93,97,34,30,41,49,55,52,48,54,50,38,49,50,51,30,52,51,31,50,54,69,20,76,71,92,65,59,82,66,66,81,68,44,60,40,60,60,30,40,56,60,25,39,76,60,35,65,87,50,64,80,50,93,67,58,71,85,39,64,69,52,51,52,53,53,45,66,31,46,30,40,37,48,54,57,51,48,43,51,54,58,34,53,71,48,40,25,52,40,28,47,53,53,50,35,73,30,22,55,53,49,49,51,48,56,43,73,35,55,32,63,57,92,89,48,74,84,82,39,63,35,33,34,70,49,49,51,54,50,54,52,51,54,56,51,52,54,49,52,52,49,53,55,50,50,52,53,50,49,55,54,52,66,72,64,64,83,80,78,97,78,84,87,85,84,83,88,83,89,84,89,81,90,87,84,88,86,80,90,80,88,84,84,87,88,84,90,88,86,87,83,89,83,89,77,82,82,82,76,82,76,59,69,71,57,56,50,52,49,51,49,48,49,49,46,53,51,54,46,52,47,46,56,49,40,47,63,67,44,50,64,66,56,66,76,71,63,77,80,71,69,79,78,75,83,78,84,74,83,79,83,90,74,135

Organism: Monosiga brevicollis (NCBI:txid81824)

Foldseek 3Di:
DVVVLVLLVVVLVVLCCVQQFFDVVLVVVCVVVPPVPVVVVVVVPDDDDPDDPPPCSTGPPDDPDDVVSVVLSVVSVVVSVVVVVVVVVCVVVVVVVVCCVCPQLVHDPVNVVVDDPLLVVVSVQVSCCVPVPDPQDSGDDPLNVLLLVCQLVLLVLLCVQVCLFQQWDQDPPPGIARQDFPVLVVLLSCLCQVLQADPVSFGDVLLQDPVCLVVSLVSSLVSLQVSLVVLVVCLVVQLVVLVSCCCVVCVVVCVVPVLQQVFWDFGPSLLSNQDDQSDDPVNSVVLRVQLRVLLVLLLLQPDDPVQQVVLVVLLVVLVVVLVVLCCVCPVPHVVQQPPPDPDVPHGSVNVNVVSVSSNSVSVSSRDDPDDPVSNPPDSVVSVVSSQLSGLVNLPDPDDSPDPVVSVVSCSRIDRNNVSSCSSNVVSVVSSVCSNPRSSVSSSSSSVSCNVQWDDPPSGCPSHTGGNVSVVLVVLLVVVVVVVVVVVVVVVVVVVVVVPDDDDPDDPDDDDDDDDDDDDDDDDDDDDDDDDDDDDDDDDDDDDDDPPVVVVVVVVSVVCSVVSCCSVVCSVVVSSPVVVPPVPPPDDDDDDDDDDDDD

Secondary structure (DSSP, 8-state):
-HHHHHHHHHHHHHHHHHHHH--HHHHHHHHHSTT-HHHHHHHHS----S--GGGGGTS-S-----HHHHHHHHHHHHHHHHHHHHHHHHHHHHHHHHHIIIIIS---TTGGGT--HHHHHHHHHHHHHHH-S-SS-SS--HHHHHHHHHHHHHHHHHHHHTT-S--EEEETTTEEEE---HHHHHHHHHHHHHHHB-TTSSBPHHHH-GGGHHHHHHHHHHHHHHHHHHHHHHHHHHHHHHHHHHHHHHHHHHHH-TTTTTSEEE-TTHHHHSPPTT--HHHHHHHHHHHHHHHHHHHHHT--HHHHHHHHHHHHHHHHHHHHHHHHHHHT-HHHHHH-EEETTEEHHHHHHHHHHHHHHHHHHSPP---TTGGG--THHHHHHHHTT-HHHHSS---TT-HHHHHHHHHHEEEHHHHHHHHHHHHHHHHHIIIIIHHHTHHHHHHHHHHTEE--TT-GGG--EEHHHHHHHHHHHHHHHHHHHHHHHHHHHHHHHT-PPPPS---------------------------------PPPP-PPPPHHHHHHHHHHHHHHHHHHHHHHHHHHHGGGTGGGTTTSSPPP--PPPP----

Radius of gyration: 35.31 Å; Cα contacts (8 Å, |Δi|>4): 441; chains: 1; bounding box: 88×91×118 Å

pLDDT: mean 72.37, std 23.08, range [21.94, 98.0]